Protein AF-A0A255Z8Y1-F1 (afdb_monomer_lite)

Secondary structure (DSSP, 8-state):
----PPPTHHHHHHHHTT-S----HHHHHHHHHHHHHHHHHHHHHHHHHHHHEETTTTEE--PPPHHHHHHHHHHHHHHHHH-TTTGGGSGGGSHHHHHHHHHHH-BTTTTB---PPPHHHHHHHHHHHH---S-PPP-SS--SS--------S----------TT---HHHHHHHHHHHHHHHHHHHHHHHHHHHHHHHHHHHHHHHHHHHHHHHHHHHHHHHHHHHHHHHHHHHHHHHHHHHHHHHHHHHHHSSPP-PPPP---TTHHHHHHHHHHHHHHHHHHHHHHHHHHHHHHHHHHHHHHHHHHHHHHHHHHHHHHHHHHHHHHHHHHHHHHHHHHHHHHHHHHHHHHHHHHHHHHHHHHHHHHHHHHHHHHHHHHHHHHHHHHHHHHHHHHHHHHHHHHHHHHHHTTSPPPPPPPP--------

Radius of gyration: 55.46 Å; chains: 1; bounding box: 158×46×191 Å

Foldseek 3Di:
DDDDDDDPVVVVCVVVVVPPDPDPVVVVVVVVLLVLLLVLVVLLVVLLCLQAPDVVVPGHHWADDLVSLVSNVVSLVVNCVSCVPCSCLALCVPVLVVVQSCLRNPDPVVPGDRGHDDPVSSVVNVVSRVPRDPDDDDPPDDPDPDDPPPPDDPDDDDDDDDDDPPDDDPVVVVVVVVVVVVVVVVVVVVVVVVVVVVVVVVVVVVVVVVVVVVVVVVVVVVVVVVVVVVVVVVVVVVVVVVVVVVVVVVVVVVVDDDDDDDDDDDDVVVVVVVVVVVVVVVVVVVVVVVVVVVVVVVVVVVVVVVVVVVVVVVVVVVVVVVVVVVVVVVVVVVVVVVVVVVVVVVVVVVVVVVVVVVVVVVVVVVVVVVVVVVVVVVVVVVVVVVVVVVVVVVVVVVVVVVVVVVVVVVVVVVDDDDDDDDDDDDDDDDD

Organism: NCBI:txid1981099

Structure (mmCIF, N/CA/C/O backbone):
data_AF-A0A255Z8Y1-F1
#
_entry.id   AF-A0A255Z8Y1-F1
#
loop_
_atom_site.group_PDB
_atom_site.id
_atom_site.type_symbol
_atom_site.label_atom_id
_atom_site.label_alt_id
_atom_site.label_comp_id
_atom_site.label_asym_id
_atom_site.label_entity_id
_atom_site.label_seq_id
_atom_site.pdbx_PDB_ins_code
_atom_site.Cartn_x
_atom_site.Cartn_y
_atom_site.Cartn_z
_atom_site.occupancy
_atom_site.B_iso_or_equiv
_atom_site.auth_seq_id
_atom_site.auth_comp_id
_atom_site.auth_asym_id
_atom_site.auth_atom_id
_atom_site.pdbx_PDB_model_num
ATOM 1 N N . MET A 1 1 ? -44.645 23.003 -40.343 1.00 44.41 1 MET A N 1
ATOM 2 C CA . MET A 1 1 ? -45.155 22.443 -39.071 1.00 44.41 1 MET A CA 1
ATOM 3 C C . MET A 1 1 ? -44.649 21.019 -38.913 1.00 44.41 1 MET A C 1
ATOM 5 O O . MET A 1 1 ? -45.061 20.172 -39.691 1.00 44.41 1 MET A O 1
ATOM 9 N N . ARG A 1 2 ? -43.735 20.769 -37.969 1.00 38.50 2 ARG A N 1
ATOM 10 C CA . ARG A 1 2 ? -43.472 19.452 -37.353 1.00 38.50 2 ARG A CA 1
ATOM 11 C C . ARG A 1 2 ? -42.501 19.662 -36.190 1.00 38.50 2 ARG A C 1
ATOM 13 O O . ARG A 1 2 ? -41.295 19.493 -36.317 1.00 38.50 2 ARG A O 1
ATOM 20 N N . SER A 1 3 ? -43.067 20.098 -35.071 1.00 42.44 3 SER A N 1
ATOM 21 C CA . SER A 1 3 ? -42.417 20.108 -33.765 1.00 42.44 3 SER A CA 1
ATOM 22 C C . SER A 1 3 ? -42.317 18.664 -33.276 1.00 42.44 3 SER A C 1
ATOM 24 O O . SER A 1 3 ? -43.338 17.984 -33.173 1.00 42.44 3 SER A O 1
ATOM 26 N N . ARG A 1 4 ? -41.107 18.173 -32.998 1.00 55.66 4 ARG A N 1
ATOM 27 C CA . ARG A 1 4 ? -40.906 16.914 -32.272 1.00 55.66 4 ARG A CA 1
ATOM 28 C C . ARG A 1 4 ? -40.549 17.249 -30.832 1.00 55.66 4 ARG A C 1
ATOM 30 O O . ARG A 1 4 ? -39.458 17.727 -30.546 1.00 55.66 4 ARG A O 1
ATOM 37 N N . PHE A 1 5 ? -41.531 17.026 -29.968 1.00 49.28 5 PHE A N 1
ATOM 38 C CA . PHE A 1 5 ? -41.415 17.019 -28.519 1.00 49.28 5 PHE A CA 1
ATOM 39 C C . PHE A 1 5 ? -40.437 15.921 -28.084 1.00 49.28 5 PHE A C 1
ATOM 41 O O . PHE A 1 5 ? -40.625 14.752 -28.420 1.00 49.28 5 PHE A O 1
ATOM 48 N N . LEU A 1 6 ? -39.414 16.297 -27.321 1.00 48.09 6 LEU A N 1
ATOM 49 C CA . LEU A 1 6 ? -38.695 15.377 -26.444 1.00 48.09 6 LEU A CA 1
ATOM 50 C C . LEU A 1 6 ? -39.548 15.184 -25.176 1.00 48.09 6 LEU A C 1
ATOM 52 O O . LEU A 1 6 ? -40.010 16.181 -24.615 1.00 48.09 6 LEU A O 1
ATOM 56 N N . PRO A 1 7 ? -39.806 13.946 -24.722 1.00 51.38 7 PRO A N 1
ATOM 57 C CA . PRO A 1 7 ? -40.622 13.712 -23.538 1.00 51.38 7 PRO A CA 1
ATOM 58 C C . PRO A 1 7 ? -39.884 14.174 -22.274 1.00 51.38 7 PRO A C 1
ATOM 60 O O . PRO A 1 7 ? -38.762 13.747 -21.995 1.00 51.38 7 PRO A O 1
ATOM 63 N N . ALA A 1 8 ? -40.553 15.015 -21.482 1.00 54.38 8 ALA A N 1
ATOM 64 C CA . ALA A 1 8 ? -40.078 15.584 -20.217 1.00 54.38 8 ALA A CA 1
ATOM 65 C C . ALA A 1 8 ? -39.657 14.537 -19.157 1.00 54.38 8 ALA A C 1
ATOM 67 O O . ALA A 1 8 ? -39.019 14.879 -18.165 1.00 54.38 8 ALA A O 1
ATOM 68 N N . SER A 1 9 ? -39.952 13.253 -19.374 1.00 52.25 9 SER A N 1
ATOM 69 C CA . SER A 1 9 ? -39.608 12.158 -18.461 1.00 52.25 9 SER A CA 1
ATOM 70 C C . SER A 1 9 ? -38.120 11.786 -18.444 1.00 52.25 9 SER A C 1
ATOM 72 O O . SER A 1 9 ? -37.659 11.237 -17.448 1.00 52.25 9 SER A O 1
ATOM 74 N N . PHE A 1 10 ? -37.339 12.116 -19.480 1.00 48.72 10 PHE A N 1
ATOM 75 C CA . PHE A 1 10 ? -35.891 11.844 -19.473 1.00 48.72 10 PHE A CA 1
ATOM 76 C C . PHE A 1 10 ? -35.077 12.884 -18.690 1.00 48.72 10 PHE A C 1
ATOM 78 O O . PHE A 1 10 ? -34.023 12.556 -18.150 1.00 48.72 10 PHE A O 1
ATOM 85 N N . ALA A 1 11 ? -35.574 14.118 -18.567 1.00 48.44 11 ALA A N 1
ATOM 86 C CA . ALA A 1 11 ? -34.886 15.171 -17.818 1.00 48.44 11 ALA A CA 1
ATOM 87 C C . ALA A 1 11 ? -35.017 14.989 -16.293 1.00 48.44 11 ALA A C 1
ATOM 89 O O . ALA A 1 11 ? -34.091 15.305 -15.552 1.00 48.44 11 ALA A O 1
ATOM 90 N N . VAL A 1 12 ? -36.131 14.417 -15.819 1.00 49.25 12 VAL A N 1
ATOM 91 C CA . VAL A 1 12 ? -36.352 14.159 -14.384 1.00 49.25 12 VAL A CA 1
ATOM 92 C C . VAL A 1 12 ? -35.557 12.937 -13.899 1.00 49.25 12 VAL A C 1
ATOM 94 O O . VAL A 1 12 ? -35.033 12.947 -12.788 1.00 49.25 12 VAL A O 1
ATOM 97 N N . ALA A 1 13 ? -35.365 11.922 -14.750 1.00 46.12 13 ALA A N 1
ATOM 98 C CA . ALA A 1 13 ? -34.543 10.752 -14.421 1.00 46.12 13 ALA A CA 1
ATOM 99 C C . ALA A 1 13 ? -33.038 11.081 -14.312 1.00 46.12 13 ALA A C 1
ATOM 101 O O . ALA A 1 13 ? -32.332 10.479 -13.505 1.00 46.12 13 ALA A O 1
ATOM 102 N N . LEU A 1 14 ? -32.551 12.076 -15.063 1.00 45.06 14 LEU A N 1
ATOM 103 C CA . LEU A 1 14 ? -31.157 12.536 -14.998 1.00 45.06 14 LEU A CA 1
ATOM 104 C C . LEU A 1 14 ? -30.860 13.426 -13.777 1.00 45.06 14 LEU A C 1
ATOM 106 O O . LEU A 1 14 ? -29.707 13.511 -13.363 1.00 45.06 14 LEU A O 1
ATOM 110 N N . LEU A 1 15 ? -31.880 14.036 -13.162 1.00 47.22 15 LEU A N 1
ATOM 111 C CA . LEU A 1 15 ? -31.730 14.842 -11.941 1.00 47.22 15 LEU A CA 1
ATOM 112 C C . LEU A 1 15 ? -31.933 14.044 -10.641 1.00 47.22 15 LEU A C 1
ATOM 114 O O . LEU A 1 15 ? -31.423 14.454 -9.603 1.00 47.22 15 LEU A O 1
ATOM 118 N N . LEU A 1 16 ? -32.605 12.887 -10.682 1.00 49.50 16 LEU A N 1
ATOM 119 C CA . LEU A 1 16 ? -32.781 12.007 -9.513 1.00 49.50 16 LEU A CA 1
ATOM 120 C C . LEU A 1 16 ? -31.735 10.876 -9.417 1.00 49.50 16 LEU A C 1
ATOM 122 O O . LEU A 1 16 ? -31.624 10.238 -8.374 1.00 49.50 16 LEU A O 1
ATOM 126 N N . GLY A 1 17 ? -30.932 10.647 -10.464 1.00 42.66 17 GLY A N 1
ATOM 127 C CA . GLY A 1 17 ? -29.897 9.599 -10.509 1.00 42.66 17 GLY A CA 1
ATOM 128 C C . GLY A 1 17 ? -28.505 9.990 -9.988 1.00 42.66 17 GLY A C 1
ATOM 129 O O . GLY A 1 17 ? -27.614 9.148 -9.967 1.00 42.66 17 GLY A O 1
ATOM 130 N N . LEU A 1 18 ? -28.296 11.243 -9.566 1.00 45.16 18 LEU A N 1
ATOM 131 C CA . LEU A 1 18 ? -27.010 11.750 -9.045 1.00 45.16 18 LEU A CA 1
ATOM 132 C C . LEU A 1 18 ? -27.045 12.080 -7.537 1.00 45.16 18 LEU A C 1
ATOM 134 O O . LEU A 1 18 ? -26.112 12.679 -7.010 1.00 45.16 18 LEU A O 1
ATOM 138 N N . GLY A 1 19 ? -28.116 11.700 -6.833 1.00 45.31 19 GLY A N 1
ATOM 139 C CA . GLY A 1 19 ? -28.407 12.147 -5.465 1.00 45.31 19 GLY A CA 1
ATOM 140 C C . GLY A 1 19 ? -28.083 11.174 -4.326 1.00 45.31 19 GLY A C 1
ATOM 141 O O . GLY A 1 19 ? -28.541 11.404 -3.213 1.00 45.31 19 GLY A O 1
ATOM 142 N N . ALA A 1 20 ? -27.338 10.089 -4.553 1.00 47.34 20 ALA A N 1
ATOM 143 C CA . ALA A 1 20 ? -27.026 9.118 -3.499 1.00 47.34 20 ALA A CA 1
ATOM 144 C C . ALA A 1 20 ? -25.576 8.635 -3.623 1.00 47.34 20 ALA A C 1
ATOM 146 O O . ALA A 1 20 ? -25.331 7.648 -4.304 1.00 47.34 20 ALA A O 1
ATOM 147 N N . CYS A 1 21 ? -24.639 9.398 -3.040 1.00 49.03 21 CYS A N 1
ATOM 148 C CA . CYS A 1 21 ? -23.281 8.999 -2.599 1.00 49.03 21 CYS A CA 1
ATOM 149 C C . CYS A 1 21 ? -22.355 10.202 -2.302 1.00 49.03 21 CYS A C 1
ATOM 151 O O . CYS A 1 21 ? -21.155 10.017 -2.116 1.00 49.03 21 CYS A O 1
ATOM 153 N N . ALA A 1 22 ? -22.856 11.439 -2.233 1.00 47.09 22 ALA A N 1
ATOM 154 C CA . ALA A 1 22 ? -22.076 12.527 -1.649 1.00 47.09 22 ALA A CA 1
ATOM 155 C C . ALA A 1 22 ? -22.210 12.448 -0.121 1.00 47.09 22 ALA A C 1
ATOM 157 O O . ALA A 1 22 ? -23.182 12.938 0.448 1.00 47.09 22 ALA A O 1
ATOM 158 N N . VAL A 1 23 ? -21.265 11.768 0.539 1.00 54.72 23 VAL A N 1
ATOM 159 C CA . VAL A 1 23 ? -21.086 11.900 1.993 1.00 54.72 23 VAL A CA 1
ATOM 160 C C . VAL A 1 23 ? -20.883 13.386 2.280 1.00 54.72 23 VAL A C 1
ATOM 162 O O . VAL A 1 23 ? -20.071 14.026 1.613 1.00 54.72 23 VAL A O 1
ATOM 165 N N . ASP A 1 24 ? -21.644 13.925 3.232 1.00 59.94 24 ASP A N 1
ATOM 166 C CA . ASP A 1 24 ? -21.600 15.339 3.599 1.00 59.94 24 ASP A CA 1
ATOM 167 C C . ASP A 1 24 ? -20.137 15.779 3.832 1.00 59.94 24 ASP A C 1
ATOM 169 O O . ASP A 1 24 ? -19.435 15.165 4.650 1.00 59.94 24 ASP A O 1
ATOM 173 N N . PRO A 1 25 ? -19.636 16.805 3.117 1.00 66.50 25 PRO A N 1
ATOM 174 C CA . PRO A 1 25 ? -18.262 17.273 3.272 1.00 66.50 25 PRO A CA 1
ATOM 175 C C . PRO A 1 25 ? -17.941 17.683 4.716 1.00 66.50 25 PRO A C 1
ATOM 177 O O . PRO A 1 25 ? -16.787 17.560 5.128 1.00 66.50 25 PRO A O 1
ATOM 180 N N . ALA A 1 26 ? -18.932 18.099 5.512 1.00 61.84 26 ALA A N 1
ATOM 181 C CA . ALA A 1 26 ? -18.746 18.404 6.928 1.00 61.84 26 ALA A CA 1
ATOM 182 C C . ALA A 1 26 ? -18.446 17.144 7.762 1.00 61.84 26 ALA A C 1
ATOM 184 O O . ALA A 1 26 ? -17.584 17.175 8.644 1.00 61.84 26 ALA A O 1
ATOM 185 N N . ILE A 1 27 ? -19.088 16.014 7.446 1.00 63.94 27 ILE A N 1
ATOM 186 C CA . ILE A 1 27 ? -18.820 14.723 8.098 1.00 63.94 27 ILE A CA 1
ATOM 187 C C . ILE A 1 27 ? -17.425 14.226 7.707 1.00 63.94 27 ILE A C 1
ATOM 189 O O . ILE A 1 27 ? -16.647 13.837 8.577 1.00 63.94 27 ILE A O 1
ATOM 193 N N . GLN A 1 28 ? -17.054 14.322 6.426 1.00 69.12 28 GLN A N 1
ATOM 194 C CA . GLN A 1 28 ? -15.710 13.936 5.974 1.00 69.12 28 GLN A CA 1
ATOM 195 C C . GLN A 1 28 ? -14.604 14.793 6.605 1.00 69.12 28 GLN A C 1
ATOM 197 O O . GLN A 1 28 ? -13.559 14.268 6.995 1.00 69.12 28 GLN A O 1
ATOM 202 N N . GLN A 1 29 ? -14.824 16.103 6.742 1.00 70.69 29 GLN A N 1
ATOM 203 C CA . GLN A 1 29 ? -13.894 16.992 7.441 1.00 70.69 29 GLN A CA 1
ATOM 204 C C . GLN A 1 29 ? -13.788 16.645 8.932 1.00 70.69 29 GLN A C 1
ATOM 206 O O . GLN A 1 29 ? -12.680 16.623 9.472 1.00 70.69 29 GLN A O 1
ATOM 211 N N . GLY A 1 30 ? -14.904 16.304 9.585 1.00 71.19 30 GLY A N 1
ATOM 212 C CA . GLY A 1 30 ? -14.922 15.820 10.966 1.00 71.19 30 GLY A CA 1
ATOM 213 C C . GLY A 1 30 ? -14.141 14.516 11.154 1.00 71.19 30 GLY A C 1
ATOM 214 O O . GLY A 1 30 ? -13.326 14.405 12.070 1.00 71.19 30 GLY A O 1
ATOM 215 N N . GLU A 1 31 ? -14.312 13.547 10.253 1.00 71.31 31 GLU A N 1
ATOM 216 C CA . GLU A 1 31 ? -13.561 12.288 10.281 1.00 71.31 31 GLU A CA 1
ATOM 217 C C . GLU A 1 31 ? -12.060 12.493 10.053 1.00 71.31 31 GLU A C 1
ATOM 219 O O . GLU A 1 31 ? -11.242 11.905 10.764 1.00 71.31 31 GLU A O 1
ATOM 224 N N . MET A 1 32 ? -11.678 13.338 9.090 1.00 71.06 32 MET A N 1
ATOM 225 C CA . MET A 1 32 ? -10.272 13.665 8.839 1.00 71.06 32 MET A CA 1
ATOM 226 C C . MET A 1 32 ? -9.630 14.349 10.049 1.00 71.06 32 MET A C 1
ATOM 228 O O . MET A 1 32 ? -8.544 13.944 10.469 1.00 71.06 32 MET A O 1
ATOM 232 N N . ARG A 1 33 ? -10.329 15.309 10.664 1.00 71.62 33 ARG A N 1
ATOM 233 C CA . ARG A 1 33 ? -9.909 15.970 11.907 1.00 71.62 33 ARG A CA 1
ATOM 234 C C . ARG A 1 33 ? -9.725 14.962 13.044 1.00 71.62 33 ARG A C 1
ATOM 236 O O . ARG A 1 33 ? -8.690 14.970 13.703 1.00 71.62 33 ARG A O 1
ATOM 243 N N . ASN A 1 34 ? -10.671 14.044 13.238 1.00 74.50 34 ASN A N 1
ATOM 244 C CA . ASN A 1 34 ? -10.577 13.015 14.279 1.00 74.50 34 ASN A CA 1
ATOM 245 C C . ASN A 1 34 ? -9.418 12.036 14.038 1.00 74.50 34 ASN A C 1
ATOM 247 O O . ASN A 1 34 ? -8.732 11.651 14.985 1.00 74.50 34 ASN A O 1
ATOM 251 N N . ARG A 1 35 ? -9.146 11.666 12.778 1.00 73.94 35 ARG A N 1
ATOM 252 C CA . ARG A 1 35 ? -7.983 10.836 12.422 1.00 73.94 35 ARG A CA 1
ATOM 253 C C . ARG A 1 35 ? -6.663 11.549 12.703 1.00 73.94 35 ARG A C 1
ATOM 255 O O . ARG A 1 35 ? -5.754 10.921 13.237 1.00 73.94 35 ARG A O 1
ATOM 262 N N . GLN A 1 36 ? -6.564 12.838 12.379 1.00 74.50 36 GLN A N 1
ATOM 263 C CA . GLN A 1 36 ? -5.381 13.651 12.683 1.00 74.50 36 GLN A CA 1
ATOM 264 C C . GLN A 1 36 ? -5.162 13.776 14.192 1.00 74.50 36 GLN A C 1
ATOM 266 O O . GLN A 1 36 ? -4.041 13.587 14.660 1.00 74.50 36 GLN A O 1
ATOM 271 N N . ILE A 1 37 ? -6.234 13.992 14.962 1.00 73.12 37 ILE A N 1
ATOM 272 C CA . ILE A 1 37 ? -6.165 14.035 16.426 1.00 73.12 37 ILE A CA 1
ATOM 273 C C . ILE A 1 37 ? -5.664 12.701 16.986 1.00 73.12 37 ILE A C 1
ATOM 275 O O . ILE A 1 37 ? -4.725 12.697 17.777 1.00 73.12 37 ILE A O 1
ATOM 279 N N . ALA A 1 38 ? -6.233 11.577 16.543 1.00 71.62 38 ALA A N 1
ATOM 280 C CA . ALA A 1 38 ? -5.846 10.248 17.013 1.00 71.62 38 ALA A CA 1
ATOM 281 C C . ALA A 1 38 ? -4.390 9.892 16.655 1.00 71.62 38 ALA A C 1
ATOM 283 O O . ALA A 1 38 ? -3.652 9.359 17.486 1.00 71.62 38 ALA A O 1
ATOM 284 N N . ALA A 1 39 ? -3.959 10.207 15.430 1.00 75.56 39 ALA A N 1
ATOM 285 C CA . ALA A 1 39 ? -2.588 9.972 14.987 1.00 75.56 39 ALA A CA 1
ATOM 286 C C . ALA A 1 39 ? -1.590 10.838 15.772 1.00 75.56 39 ALA A C 1
ATOM 288 O O . ALA A 1 39 ? -0.592 10.324 16.279 1.00 75.56 39 ALA A O 1
ATOM 289 N N . GLY A 1 40 ? -1.886 12.131 15.934 1.00 76.50 40 GLY A N 1
ATOM 290 C CA . GLY A 1 40 ? -1.041 13.045 16.696 1.00 76.50 40 GLY A CA 1
ATOM 291 C C . GLY A 1 40 ? -0.976 12.686 18.180 1.00 76.50 40 GLY A C 1
ATOM 292 O O . GLY A 1 40 ? 0.106 12.707 18.766 1.00 76.50 40 GLY A O 1
ATOM 293 N N . SER A 1 41 ? -2.100 12.292 18.791 1.00 78.62 41 SER A N 1
ATOM 294 C CA . SER A 1 41 ? -2.123 11.855 20.191 1.00 78.62 41 SER A CA 1
ATOM 295 C C . SER A 1 41 ? -1.311 10.583 20.400 1.00 78.62 41 SER A C 1
ATOM 297 O O . SER A 1 41 ? -0.577 10.486 21.380 1.00 78.62 41 SER A O 1
ATOM 299 N N . TRP A 1 42 ? -1.392 9.629 19.467 1.00 77.06 42 TRP A N 1
ATOM 300 C CA . TRP A 1 42 ? -0.615 8.396 19.556 1.00 77.06 42 TRP A CA 1
ATOM 301 C C . TRP A 1 42 ? 0.886 8.677 19.455 1.00 77.06 42 TRP A C 1
ATOM 303 O O . TRP A 1 42 ? 1.657 8.213 20.295 1.00 77.06 42 TRP A O 1
ATOM 313 N N . ARG A 1 43 ? 1.292 9.521 18.501 1.00 87.44 43 ARG A N 1
ATOM 314 C CA . ARG A 1 43 ? 2.696 9.901 18.333 1.00 87.44 43 ARG A CA 1
ATOM 315 C C . ARG A 1 43 ? 3.253 10.653 19.546 1.00 87.44 43 ARG A C 1
ATOM 317 O O . ARG A 1 43 ? 4.381 10.398 19.963 1.00 87.44 43 ARG A O 1
ATOM 324 N N . LEU A 1 44 ? 2.460 11.525 20.172 1.00 82.38 44 LEU A N 1
ATOM 325 C CA . LEU A 1 44 ? 2.846 12.165 21.434 1.00 82.38 44 LEU A CA 1
ATOM 326 C C . LEU A 1 44 ? 3.054 11.154 22.568 1.00 82.38 44 LEU A C 1
ATOM 328 O O . LEU A 1 44 ? 3.990 11.317 23.356 1.00 82.38 44 LEU A O 1
ATOM 332 N N . SER A 1 45 ? 2.223 10.114 22.648 1.00 80.56 45 SER A N 1
ATOM 333 C CA . SER A 1 45 ? 2.395 9.030 23.620 1.00 80.56 45 SER A CA 1
ATOM 334 C C . SER A 1 45 ? 3.676 8.232 23.371 1.00 80.56 45 SER A C 1
ATOM 336 O O . SER A 1 45 ? 4.378 7.909 24.326 1.00 80.56 45 SER A O 1
ATOM 338 N N . GLU A 1 46 ? 4.044 7.974 22.113 1.00 82.00 46 GLU A N 1
ATOM 339 C CA . GLU A 1 46 ? 5.319 7.322 21.777 1.00 82.00 46 GLU A CA 1
ATOM 340 C C . GLU A 1 46 ? 6.525 8.152 22.232 1.00 82.00 46 GLU A C 1
ATOM 342 O O . GLU A 1 46 ? 7.407 7.640 22.918 1.00 82.00 46 GLU A O 1
ATOM 347 N N . LEU A 1 47 ? 6.544 9.450 21.912 1.00 83.50 47 LEU A N 1
ATOM 348 C CA . LEU A 1 47 ? 7.618 10.363 22.326 1.00 83.50 47 LEU A CA 1
ATOM 349 C C . LEU A 1 47 ? 7.723 10.447 23.856 1.00 83.50 47 LEU A C 1
ATOM 351 O O . LEU A 1 47 ? 8.815 10.454 24.426 1.00 83.50 47 LEU A O 1
ATOM 355 N N . ARG A 1 48 ? 6.583 10.438 24.550 1.00 85.38 48 ARG A N 1
ATOM 356 C CA . ARG A 1 48 ? 6.542 10.365 26.012 1.00 85.38 48 ARG A CA 1
ATOM 357 C C . ARG A 1 48 ? 7.158 9.059 26.528 1.00 85.38 48 ARG A C 1
ATOM 359 O O . ARG A 1 48 ? 7.951 9.103 27.465 1.00 85.38 48 ARG A O 1
ATOM 366 N N . LEU A 1 49 ? 6.824 7.917 25.929 1.00 82.50 49 LEU A N 1
ATOM 367 C CA . LEU A 1 49 ? 7.382 6.614 26.306 1.00 82.50 49 LEU A CA 1
ATOM 368 C C . LEU A 1 49 ? 8.892 6.536 26.059 1.00 82.50 49 LEU A C 1
ATOM 370 O O . LEU A 1 49 ? 9.601 5.980 26.891 1.00 82.50 49 LEU A O 1
ATOM 374 N N . ILE A 1 50 ? 9.401 7.146 24.986 1.00 85.94 50 ILE A N 1
ATOM 375 C CA . ILE A 1 50 ? 10.847 7.252 24.730 1.00 85.94 50 ILE A CA 1
ATOM 376 C C . ILE A 1 50 ? 11.545 7.996 25.878 1.00 85.94 50 ILE A C 1
ATOM 378 O O . ILE A 1 50 ? 12.593 7.554 26.354 1.00 85.94 50 ILE A O 1
ATOM 382 N N . CYS A 1 51 ? 10.945 9.087 26.365 1.00 86.62 51 CYS A N 1
ATOM 383 C CA . CYS A 1 51 ? 11.520 9.862 27.462 1.00 86.62 51 CYS A CA 1
ATOM 384 C C . CYS A 1 51 ? 11.407 9.186 28.836 1.00 86.62 51 CYS A C 1
ATOM 386 O O . CYS A 1 51 ? 12.345 9.224 29.638 1.00 86.62 51 CYS A O 1
ATOM 388 N N . MET A 1 52 ? 10.266 8.562 29.130 1.00 82.62 52 MET A N 1
ATOM 389 C CA . MET A 1 52 ? 10.052 7.859 30.398 1.00 82.62 52 MET A CA 1
ATOM 390 C C . MET A 1 52 ? 10.844 6.546 30.461 1.00 82.62 52 MET A C 1
ATOM 392 O O . MET A 1 52 ? 11.356 6.172 31.519 1.00 82.62 52 MET A O 1
ATOM 396 N N . GLY A 1 53 ? 10.965 5.848 29.334 1.00 75.94 53 GLY A N 1
ATOM 397 C CA . GLY A 1 53 ? 11.297 4.429 29.318 1.00 75.94 53 GLY A CA 1
ATOM 398 C C . GLY A 1 53 ? 10.133 3.571 29.803 1.00 75.94 53 GLY A C 1
ATOM 399 O O . GLY A 1 53 ? 9.131 4.069 30.320 1.00 75.94 53 GLY A O 1
ATOM 400 N N . ASN A 1 54 ? 10.285 2.260 29.651 1.00 75.62 54 ASN A N 1
ATOM 401 C CA . ASN A 1 54 ? 9.342 1.275 30.156 1.00 75.62 54 ASN A CA 1
ATOM 402 C C . ASN A 1 54 ? 10.072 0.337 31.134 1.00 75.62 54 ASN A C 1
ATOM 404 O O . ASN A 1 54 ? 10.813 -0.540 30.680 1.00 75.62 54 ASN A O 1
ATOM 408 N N . PRO A 1 55 ? 9.887 0.511 32.457 1.00 63.09 55 PRO A N 1
ATOM 409 C CA . PRO A 1 55 ? 10.561 -0.317 33.452 1.00 63.09 55 PRO A CA 1
ATOM 410 C C . PRO A 1 55 ? 10.104 -1.781 33.402 1.00 63.09 55 PRO A C 1
ATOM 412 O O . PRO A 1 55 ? 10.932 -2.665 33.604 1.00 63.09 55 PRO A O 1
ATOM 415 N N . ASP A 1 56 ? 8.841 -2.045 33.053 1.00 62.88 56 ASP A N 1
ATOM 416 C CA . ASP A 1 56 ? 8.282 -3.401 32.971 1.00 62.88 56 ASP A CA 1
ATOM 417 C C . ASP A 1 56 ? 8.836 -4.175 31.764 1.00 62.88 56 ASP A C 1
ATOM 419 O O . ASP 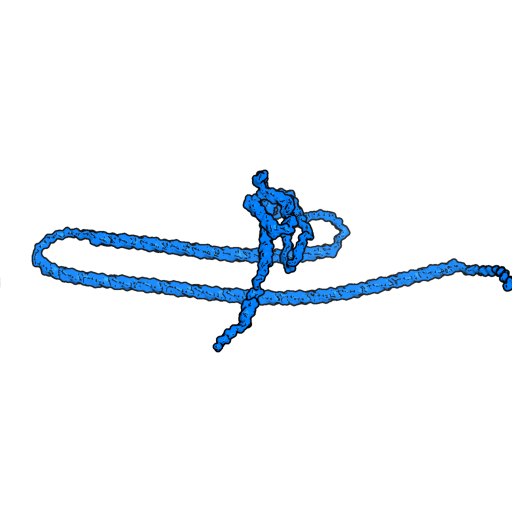A 1 56 ? 8.975 -5.395 31.803 1.00 62.88 56 ASP A O 1
ATOM 423 N N . ALA A 1 57 ? 9.214 -3.458 30.701 1.00 66.69 57 ALA A N 1
ATOM 424 C CA . ALA A 1 57 ? 9.893 -4.012 29.529 1.00 66.69 57 ALA A CA 1
ATOM 425 C C . ALA A 1 57 ? 11.432 -3.928 29.612 1.00 66.69 57 ALA A C 1
ATOM 427 O O . ALA A 1 57 ? 12.113 -4.274 28.647 1.00 66.69 57 ALA A O 1
ATOM 428 N N . GLY A 1 58 ? 11.993 -3.435 30.726 1.00 70.62 58 GLY A N 1
ATOM 429 C CA . GLY A 1 58 ? 13.439 -3.254 30.900 1.00 70.62 58 GLY A CA 1
ATOM 430 C C . GLY A 1 58 ? 14.071 -2.206 29.972 1.00 70.62 58 GLY A C 1
ATOM 431 O O . GLY A 1 58 ? 15.285 -2.213 29.780 1.00 70.62 58 GLY A O 1
ATOM 432 N N . LEU A 1 59 ? 13.272 -1.310 29.385 1.00 75.06 59 LEU A N 1
ATOM 433 C CA . LEU A 1 59 ? 13.736 -0.269 28.469 1.00 75.06 59 LEU A CA 1
ATOM 434 C C . LEU A 1 59 ? 14.010 1.027 29.247 1.00 75.06 59 LEU A C 1
ATOM 436 O O . LEU A 1 59 ? 13.058 1.668 29.706 1.00 75.06 59 LEU A O 1
ATOM 440 N N . PRO A 1 60 ? 15.276 1.456 29.403 1.00 79.00 60 PRO A N 1
ATOM 441 C CA . PRO A 1 60 ? 15.573 2.734 30.034 1.00 79.00 60 PRO A CA 1
ATOM 442 C C . PRO A 1 60 ? 15.092 3.889 29.148 1.00 79.00 60 PRO A C 1
ATOM 444 O O . PRO A 1 60 ? 15.195 3.839 27.922 1.00 79.00 60 PRO A O 1
ATOM 447 N N . GLY A 1 61 ? 14.568 4.941 29.776 1.00 85.56 61 GLY A N 1
ATOM 448 C CA . GLY A 1 61 ? 14.217 6.172 29.072 1.00 85.56 61 GLY A CA 1
ATOM 449 C C . GLY A 1 61 ? 15.465 6.888 28.570 1.00 85.56 61 GLY A C 1
ATOM 450 O O . GLY A 1 61 ? 16.547 6.746 29.146 1.00 85.56 61 GLY A O 1
ATOM 451 N N . ARG A 1 62 ? 15.315 7.692 27.519 1.00 89.81 62 ARG A N 1
ATOM 452 C CA . ARG A 1 62 ? 16.384 8.557 27.005 1.00 89.81 62 ARG A CA 1
ATOM 453 C C . ARG A 1 62 ? 15.879 9.966 26.733 1.00 89.81 62 ARG A C 1
ATOM 455 O O . ARG A 1 62 ? 14.693 10.174 26.521 1.00 89.81 62 ARG A O 1
ATOM 462 N N . ALA A 1 63 ? 16.796 10.925 26.683 1.00 88.50 63 ALA A N 1
ATOM 463 C CA . ALA A 1 63 ? 16.491 12.251 26.160 1.00 88.50 63 ALA A CA 1
ATOM 464 C C . ALA A 1 63 ? 15.911 12.159 24.737 1.00 88.50 63 ALA A C 1
ATOM 466 O O . ALA A 1 63 ? 16.323 11.295 23.948 1.00 88.50 63 ALA A O 1
ATOM 467 N N . LEU A 1 64 ? 14.977 13.054 24.412 1.00 89.25 64 LEU A N 1
ATOM 468 C CA . LEU A 1 64 ? 14.511 13.208 23.038 1.00 89.25 64 LEU A CA 1
ATOM 469 C C . LEU A 1 64 ? 15.633 13.805 22.188 1.00 89.25 64 LEU A C 1
ATOM 471 O O . LEU A 1 64 ? 16.391 14.661 22.650 1.00 89.25 64 LEU A O 1
ATOM 475 N N . THR A 1 65 ? 15.745 13.353 20.941 1.00 89.25 65 THR A N 1
ATOM 476 C CA . THR A 1 65 ? 16.611 14.025 19.968 1.00 89.25 65 THR A CA 1
ATOM 477 C C . THR A 1 65 ? 16.050 15.409 19.641 1.00 89.25 65 THR A C 1
ATOM 479 O O . THR A 1 65 ? 14.884 15.705 19.904 1.00 89.25 65 THR A O 1
ATOM 482 N N . GLN A 1 66 ? 16.867 16.276 19.042 1.00 85.62 66 GLN A N 1
ATOM 483 C CA . GLN A 1 66 ? 16.419 17.611 18.641 1.00 85.62 66 GLN A CA 1
ATOM 484 C C . GLN A 1 66 ? 15.220 17.554 17.677 1.00 85.62 66 GLN A C 1
ATOM 486 O O . GLN A 1 66 ? 14.282 18.340 17.816 1.00 85.62 66 GLN A O 1
ATOM 491 N N . ASP A 1 67 ? 15.218 16.584 16.760 1.00 88.06 67 ASP A N 1
ATOM 492 C CA . ASP A 1 67 ? 14.121 16.362 15.815 1.00 88.06 67 ASP A CA 1
ATOM 493 C C . ASP A 1 67 ? 12.858 15.849 16.521 1.00 88.06 67 ASP A C 1
ATOM 495 O O . ASP A 1 67 ? 11.765 16.349 16.270 1.00 88.06 67 ASP A O 1
ATOM 499 N N . GLU A 1 68 ? 12.999 14.912 17.464 1.00 90.25 68 GLU A N 1
ATOM 500 C CA . GLU A 1 68 ? 11.887 14.387 18.270 1.00 90.25 68 GLU A CA 1
ATOM 501 C C . GLU A 1 68 ? 11.282 15.456 19.191 1.00 90.25 68 GLU A C 1
ATOM 503 O O . GLU A 1 68 ? 10.067 15.521 19.376 1.00 90.25 68 GLU A O 1
ATOM 508 N N . ALA A 1 69 ? 12.116 16.329 19.754 1.00 86.88 69 ALA A N 1
ATOM 509 C CA . ALA A 1 69 ? 11.683 17.468 20.552 1.00 86.88 69 ALA A CA 1
ATOM 510 C C . ALA A 1 69 ? 10.928 18.504 19.701 1.00 86.88 69 ALA A C 1
ATOM 512 O O . ALA A 1 69 ? 9.901 19.040 20.129 1.00 86.88 69 ALA A O 1
ATOM 513 N N . ALA A 1 70 ? 11.406 18.777 18.482 1.00 87.00 70 ALA A N 1
ATOM 514 C CA . ALA A 1 70 ? 10.714 19.643 17.533 1.00 87.00 70 ALA A CA 1
ATOM 515 C C . ALA A 1 70 ? 9.374 19.032 17.089 1.00 87.00 70 ALA A C 1
ATOM 517 O O . ALA A 1 70 ? 8.361 19.735 17.041 1.00 87.00 70 ALA A O 1
ATOM 518 N N . GLU A 1 71 ? 9.347 17.721 16.842 1.00 91.62 71 GLU A N 1
ATOM 519 C CA . GLU A 1 71 ? 8.138 16.960 16.529 1.00 91.62 71 GLU A CA 1
ATOM 520 C C . GLU A 1 71 ? 7.125 17.033 17.679 1.00 91.62 71 GLU A C 1
ATOM 522 O O . GLU A 1 71 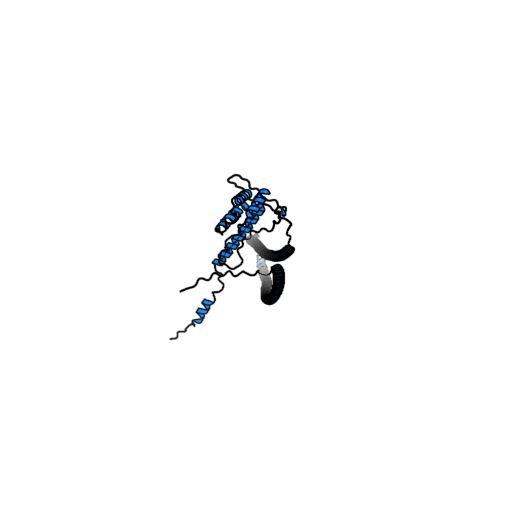? 5.960 17.362 17.454 1.00 91.62 71 GLU A O 1
ATOM 527 N N . GLN A 1 72 ? 7.570 16.829 18.923 1.00 89.50 72 GLN A N 1
ATOM 528 C CA . GLN A 1 72 ? 6.720 16.929 20.109 1.00 89.50 72 GLN A CA 1
ATOM 529 C C . GLN A 1 72 ? 6.059 18.310 20.216 1.00 89.50 72 GLN A C 1
ATOM 531 O O . GLN A 1 72 ? 4.846 18.404 20.414 1.00 89.50 72 GLN A O 1
ATOM 536 N N . ARG A 1 73 ? 6.836 19.389 20.052 1.00 87.50 73 ARG A N 1
ATOM 537 C CA . ARG A 1 73 ? 6.319 20.767 20.106 1.00 87.50 73 ARG A CA 1
ATOM 538 C C . ARG A 1 73 ? 5.313 21.033 18.989 1.00 87.50 73 ARG A C 1
ATOM 540 O O . ARG A 1 73 ? 4.252 21.600 19.246 1.00 87.50 73 ARG A O 1
ATOM 547 N N . ARG A 1 74 ? 5.616 20.590 17.766 1.00 91.12 74 ARG A N 1
ATOM 548 C CA . ARG A 1 74 ? 4.715 20.723 16.616 1.00 91.12 74 ARG A CA 1
ATOM 549 C C . ARG A 1 74 ? 3.385 20.014 16.861 1.00 91.12 74 ARG A C 1
ATOM 551 O O . ARG A 1 74 ? 2.343 20.622 16.650 1.00 91.12 74 ARG A O 1
ATOM 558 N N . LEU A 1 75 ? 3.416 18.767 17.327 1.00 86.44 75 LEU A N 1
ATOM 559 C CA . LEU A 1 75 ? 2.212 17.970 17.569 1.00 86.44 75 LEU A CA 1
ATOM 560 C C . LEU A 1 75 ? 1.318 18.583 18.650 1.00 86.44 75 LEU A C 1
ATOM 562 O O . LEU A 1 75 ? 0.103 18.604 18.491 1.00 86.44 75 LEU A O 1
ATOM 566 N N . VAL A 1 76 ? 1.897 19.124 19.726 1.00 85.56 76 VAL A N 1
ATOM 567 C CA . VAL A 1 76 ? 1.117 19.819 20.765 1.00 85.56 76 VAL A CA 1
ATOM 568 C C . VAL A 1 76 ? 0.404 21.043 20.186 1.00 85.56 76 VAL A C 1
ATOM 570 O O . VAL A 1 76 ? -0.785 21.229 20.442 1.00 85.56 76 VAL A O 1
ATOM 573 N N . LEU A 1 77 ? 1.098 21.852 19.379 1.00 87.50 77 LEU A N 1
ATOM 574 C CA . LEU A 1 77 ? 0.500 23.020 18.727 1.00 87.50 77 LEU A CA 1
ATOM 575 C C . LEU A 1 77 ? -0.601 22.610 17.740 1.00 87.50 77 LEU A C 1
ATOM 577 O O . LEU A 1 77 ? -1.707 23.146 17.794 1.00 87.50 77 LEU A O 1
ATOM 581 N N . GLU A 1 78 ? -0.331 21.621 16.891 1.00 86.19 78 GLU A N 1
ATOM 582 C CA . GLU A 1 78 ? -1.277 21.110 15.899 1.00 86.19 78 GLU A CA 1
ATOM 583 C C . GLU A 1 78 ? -2.553 20.579 16.568 1.00 86.19 78 GLU A C 1
ATOM 585 O O . GLU A 1 78 ? -3.653 21.024 16.243 1.00 86.19 78 GLU A O 1
ATOM 590 N N . LEU A 1 79 ? -2.427 19.730 17.589 1.00 82.88 79 LEU A N 1
ATOM 591 C CA . LEU A 1 79 ? -3.574 19.191 18.322 1.00 82.88 79 LEU A CA 1
ATOM 592 C C . LEU A 1 79 ? -4.350 20.267 19.087 1.00 82.88 79 LEU A C 1
ATOM 594 O O . LEU A 1 79 ? -5.582 20.230 19.104 1.00 82.88 79 LEU A O 1
ATOM 598 N N . SER A 1 80 ? -3.658 21.255 19.664 1.00 80.69 80 SER A N 1
ATOM 599 C CA . SER A 1 80 ? -4.319 22.386 20.323 1.00 80.69 80 SER A CA 1
ATOM 600 C C . SER A 1 80 ? -5.165 23.214 19.350 1.00 80.69 80 SER A C 1
ATOM 602 O O . SER A 1 80 ? -6.256 23.655 19.704 1.00 80.69 80 SER A O 1
ATOM 604 N N . SER A 1 81 ? -4.704 23.357 18.102 1.00 82.81 81 SER A N 1
ATOM 605 C CA . SER A 1 81 ? -5.431 24.068 17.047 1.00 82.81 81 SER A CA 1
ATOM 606 C C . SER A 1 81 ? -6.604 23.252 16.497 1.00 82.81 81 SER A C 1
ATOM 608 O O . SER A 1 81 ? -7.662 23.800 16.195 1.00 82.81 81 SER A O 1
ATOM 610 N N . LEU A 1 82 ? -6.445 21.926 16.426 1.00 78.44 82 LEU A N 1
ATOM 611 C CA . LEU A 1 82 ? -7.474 21.011 15.954 1.00 78.44 82 LEU A CA 1
ATOM 612 C C . LEU A 1 82 ? -8.585 20.800 16.980 1.00 78.44 82 LEU A C 1
ATOM 614 O O . LEU A 1 82 ? -9.674 20.428 16.571 1.00 78.44 82 LEU A O 1
ATOM 618 N N . ALA A 1 83 ? -8.383 21.004 18.282 1.00 73.50 83 ALA A N 1
ATOM 619 C CA . ALA A 1 83 ? -9.432 20.807 19.290 1.00 73.50 83 ALA A CA 1
ATOM 620 C C . ALA A 1 83 ? -9.344 21.818 20.453 1.00 73.50 83 ALA A C 1
ATOM 622 O O . ALA A 1 83 ? -9.087 21.419 21.594 1.00 73.50 83 ALA A O 1
ATOM 623 N N . PRO A 1 84 ? -9.605 23.116 20.198 1.00 73.06 84 PRO A N 1
ATOM 624 C CA . PRO A 1 84 ? -9.378 24.187 21.173 1.00 73.06 84 PRO A CA 1
ATOM 625 C C . PRO A 1 84 ? -10.258 24.087 22.428 1.00 73.06 84 PRO A C 1
ATOM 627 O O . PRO A 1 84 ? -9.831 24.509 23.496 1.00 73.06 84 PRO A O 1
ATOM 630 N N . ASP A 1 85 ? -11.445 23.478 22.343 1.00 70.81 85 ASP A N 1
ATOM 631 C CA . ASP A 1 85 ? -12.365 23.334 23.487 1.00 70.81 85 ASP A CA 1
ATOM 632 C C . ASP A 1 85 ? -12.033 22.139 24.395 1.00 70.81 85 ASP A C 1
ATOM 634 O O . ASP A 1 85 ? -12.444 22.078 25.561 1.00 70.81 85 ASP A O 1
ATOM 638 N N . VAL A 1 86 ? -11.307 21.161 23.847 1.00 68.38 86 VAL A N 1
ATOM 639 C CA . VAL A 1 86 ? -10.954 19.906 24.522 1.00 68.38 86 VAL A CA 1
ATOM 640 C C . VAL A 1 86 ? -9.563 20.016 25.128 1.00 68.38 86 VAL A C 1
ATOM 642 O O . VAL A 1 86 ? -9.375 19.646 26.283 1.00 68.38 86 VAL A O 1
ATOM 645 N N . TRP A 1 87 ? -8.602 20.568 24.381 1.00 67.81 87 TRP A N 1
ATOM 646 C CA . TRP A 1 87 ? -7.186 20.601 24.751 1.00 67.81 87 TRP A CA 1
ATOM 647 C C . TRP A 1 87 ? -6.882 21.246 26.117 1.00 67.81 87 TRP A C 1
ATOM 649 O O . TRP A 1 87 ? -6.100 20.664 26.870 1.00 67.81 87 TRP A O 1
ATOM 659 N N . PRO A 1 88 ? -7.531 22.361 26.522 1.00 68.31 88 PRO A N 1
ATOM 660 C CA . PRO A 1 88 ? -7.336 22.947 27.850 1.00 68.31 88 PRO A CA 1
ATOM 661 C C . PRO A 1 88 ? -7.711 21.999 28.994 1.00 68.31 88 PRO A C 1
ATOM 663 O O . PRO A 1 88 ? -7.171 22.127 30.089 1.00 68.31 88 PRO A O 1
ATOM 666 N N . LYS A 1 89 ? -8.606 21.036 28.738 1.00 67.81 89 LYS A N 1
ATOM 667 C CA . LYS A 1 89 ? -9.118 20.059 29.710 1.00 67.81 89 LYS A CA 1
ATOM 668 C C . LYS A 1 89 ? -8.346 18.734 29.695 1.00 67.81 89 LYS A C 1
ATOM 670 O O . LYS A 1 89 ? -8.648 17.851 30.494 1.00 67.81 89 LYS A O 1
ATOM 675 N N . VAL A 1 90 ? -7.379 18.566 28.789 1.00 67.94 90 VAL A N 1
ATOM 676 C CA . VAL A 1 90 ? -6.551 17.356 28.712 1.00 67.94 90 VAL A CA 1
ATOM 677 C C . VAL A 1 90 ? -5.440 17.453 29.763 1.00 67.94 90 VAL A C 1
ATOM 679 O O . VAL A 1 90 ? -4.800 18.496 29.842 1.00 67.94 90 VAL A O 1
ATOM 682 N N . PRO A 1 91 ? -5.107 16.382 30.508 1.00 67.50 91 PRO A N 1
ATOM 683 C CA . PRO A 1 91 ? -3.995 16.385 31.471 1.00 67.50 91 PRO A CA 1
ATOM 684 C C . PRO A 1 91 ? -2.653 16.869 30.892 1.00 67.50 91 PRO A C 1
ATOM 686 O O . PRO A 1 91 ? -1.795 17.376 31.606 1.00 67.50 91 PRO A O 1
ATOM 689 N N . LEU A 1 92 ? -2.491 16.761 29.571 1.00 66.94 92 LEU A N 1
ATOM 690 C CA . LEU A 1 92 ? -1.372 17.277 28.790 1.00 66.94 92 LEU A CA 1
ATOM 691 C C . LEU A 1 92 ? -1.188 18.807 28.865 1.00 66.94 92 LEU A C 1
ATOM 693 O O . LEU A 1 92 ? -0.094 19.261 28.537 1.00 66.94 92 LEU A O 1
ATOM 697 N N . SER A 1 93 ? -2.192 19.587 29.266 1.00 68.06 93 SER A N 1
ATOM 698 C CA . SER A 1 93 ? -2.091 21.042 29.467 1.00 68.06 93 SER A CA 1
ATOM 699 C C . SER A 1 93 ? -1.618 21.427 30.875 1.00 68.06 93 SER A C 1
ATOM 701 O O . SER A 1 93 ? -1.374 22.605 31.138 1.00 68.06 93 SER A O 1
ATOM 703 N N . ASN A 1 94 ? -1.474 20.457 31.787 1.00 81.00 94 ASN A N 1
ATOM 704 C CA . ASN A 1 94 ? -1.035 20.722 33.151 1.00 81.00 94 ASN A CA 1
ATOM 705 C C . ASN A 1 94 ? 0.394 21.309 33.143 1.00 81.00 94 ASN A C 1
ATOM 707 O O . ASN A 1 94 ? 1.281 20.729 32.508 1.00 81.00 94 ASN A O 1
ATOM 711 N N . PRO A 1 95 ? 0.656 22.417 33.864 1.00 82.94 95 PRO A N 1
ATOM 712 C CA . PRO A 1 95 ? 1.970 23.062 33.883 1.00 82.94 95 PRO A CA 1
ATOM 713 C C . PRO A 1 95 ? 3.106 22.121 34.304 1.00 82.94 95 PRO A C 1
ATOM 715 O O . PRO A 1 95 ? 4.206 22.226 33.766 1.00 82.94 95 PRO A O 1
ATOM 718 N N . ARG A 1 96 ? 2.846 21.155 35.196 1.00 84.81 96 ARG A N 1
ATOM 719 C CA . ARG A 1 96 ? 3.837 20.132 35.570 1.00 84.81 96 ARG A CA 1
ATOM 720 C C . ARG A 1 96 ? 4.113 19.140 34.447 1.00 84.81 96 ARG A C 1
ATOM 722 O O . ARG A 1 96 ? 5.254 18.756 34.229 1.00 84.81 96 ARG A O 1
ATOM 729 N N . VAL A 1 97 ? 3.095 18.762 33.676 1.00 84.88 97 VAL A N 1
ATOM 730 C CA . VAL A 1 97 ? 3.282 17.907 32.492 1.00 84.88 97 VAL A CA 1
ATOM 731 C C . VAL A 1 97 ? 4.109 18.633 31.430 1.00 84.88 97 VAL A C 1
ATOM 733 O O . VAL A 1 97 ? 4.967 18.021 30.796 1.00 84.88 97 VAL A O 1
ATOM 736 N N . GLU A 1 98 ? 3.899 19.938 31.269 1.00 83.81 98 GLU A N 1
ATOM 737 C CA . GLU A 1 98 ? 4.691 20.771 30.364 1.00 83.81 98 GLU A CA 1
ATOM 738 C C . GLU A 1 98 ? 6.150 20.910 30.822 1.00 83.81 98 GLU A C 1
ATOM 740 O O . GLU A 1 98 ? 7.069 20.842 30.007 1.00 83.81 98 GLU A O 1
ATOM 745 N N . GLU A 1 99 ? 6.392 21.021 32.126 1.00 85.62 99 GLU A N 1
ATOM 746 C CA . GLU A 1 99 ? 7.742 20.992 32.691 1.00 85.62 99 GLU A CA 1
ATOM 747 C C . GLU A 1 99 ? 8.456 19.668 32.394 1.00 85.62 99 GLU A C 1
ATOM 749 O O . GLU A 1 99 ? 9.591 19.676 31.915 1.00 85.62 99 GLU A O 1
ATOM 754 N N . PHE A 1 100 ? 7.774 18.530 32.555 1.00 87.38 100 PHE A N 1
ATOM 755 C CA . PHE A 1 100 ? 8.334 17.229 32.186 1.00 87.38 100 PHE A CA 1
ATOM 756 C C . PHE A 1 100 ? 8.660 17.128 30.694 1.00 87.38 100 PHE A C 1
ATOM 758 O O . PHE A 1 100 ? 9.700 16.575 30.335 1.00 87.38 100 PHE A O 1
ATOM 765 N N . ARG A 1 101 ? 7.844 17.716 29.808 1.00 86.00 101 ARG A N 1
ATOM 766 C CA . ARG A 1 101 ? 8.190 17.798 28.377 1.00 86.00 101 ARG A CA 1
ATOM 767 C C . ARG A 1 101 ? 9.451 18.611 28.138 1.00 86.00 101 ARG A C 1
ATOM 769 O O . ARG A 1 101 ? 10.292 18.197 27.346 1.00 86.00 101 ARG A O 1
ATOM 776 N N . ARG A 1 102 ? 9.606 19.744 28.823 1.00 85.75 102 ARG A N 1
ATOM 777 C CA . ARG A 1 102 ? 10.813 20.575 28.709 1.00 85.75 102 ARG A CA 1
ATOM 778 C C . ARG A 1 102 ? 12.053 19.844 29.212 1.00 85.75 102 ARG A C 1
ATOM 780 O O . ARG A 1 102 ? 13.091 19.942 28.573 1.00 85.75 102 ARG A O 1
ATOM 787 N N . ILE A 1 103 ? 11.937 19.053 30.278 1.00 88.62 103 ILE A N 1
ATOM 788 C CA . ILE A 1 103 ? 13.024 18.184 30.760 1.00 88.62 103 ILE A CA 1
ATOM 789 C C . ILE A 1 103 ? 13.407 17.146 29.689 1.00 88.62 103 ILE A C 1
ATOM 791 O O . ILE A 1 103 ? 14.591 16.960 29.404 1.00 88.62 103 ILE A O 1
ATOM 795 N N . CYS A 1 104 ? 12.414 16.519 29.053 1.00 87.19 104 CYS A N 1
ATOM 796 C CA . CYS A 1 104 ? 12.619 15.528 27.992 1.00 87.19 104 CYS A CA 1
ATOM 797 C C . CYS A 1 104 ? 13.255 16.101 26.721 1.00 87.19 104 CYS A C 1
ATOM 799 O O . CYS A 1 104 ? 14.074 15.436 26.088 1.00 87.19 104 CYS A O 1
ATOM 801 N N . ALA A 1 105 ? 12.839 17.306 26.331 1.00 85.12 105 ALA A N 1
ATOM 802 C CA . ALA A 1 105 ? 13.268 17.992 25.116 1.00 85.12 105 ALA A CA 1
ATOM 803 C C . ALA A 1 105 ? 14.564 18.796 25.302 1.00 85.12 105 ALA A C 1
ATOM 805 O O . ALA A 1 105 ? 15.233 19.120 24.321 1.00 85.12 105 ALA A O 1
ATOM 806 N N . GLY A 1 106 ? 14.898 19.143 26.546 1.00 82.38 106 GLY A N 1
ATOM 807 C CA . GLY A 1 106 ? 15.879 20.174 26.843 1.00 82.38 106 GLY A CA 1
ATOM 808 C C . GLY A 1 106 ? 15.396 21.560 26.418 1.00 82.38 106 GLY A C 1
ATOM 809 O O . GLY A 1 106 ? 14.402 21.737 25.699 1.00 82.38 106 GLY A O 1
ATOM 810 N N . ASP A 1 107 ? 16.124 22.573 26.867 1.00 77.31 107 ASP A N 1
ATOM 811 C CA . ASP A 1 107 ? 15.885 23.942 26.444 1.00 77.31 107 ASP A CA 1
ATOM 812 C C . ASP A 1 107 ? 17.203 24.619 26.045 1.00 77.31 107 ASP A C 1
ATOM 814 O O . ASP A 1 107 ? 18.019 24.949 26.912 1.00 77.31 107 ASP A O 1
ATOM 818 N N . PRO A 1 108 ? 17.423 24.845 24.734 1.00 68.06 108 PRO A N 1
ATOM 819 C CA . PRO A 1 108 ? 18.631 25.500 24.254 1.00 68.06 108 PRO A CA 1
ATOM 820 C C . PRO A 1 108 ? 18.707 26.975 24.675 1.00 68.06 108 PRO A C 1
ATOM 822 O O . PRO A 1 108 ? 19.803 27.522 24.723 1.00 68.06 108 PRO A O 1
ATOM 825 N N . ALA A 1 109 ? 17.581 27.622 25.011 1.00 73.88 109 ALA A N 1
ATOM 826 C CA . ALA A 1 109 ? 17.563 29.019 25.450 1.00 73.88 109 ALA A CA 1
ATOM 827 C C . ALA A 1 109 ? 18.058 29.193 26.894 1.00 73.88 109 ALA A C 1
ATOM 829 O O . ALA A 1 109 ? 18.649 30.217 27.229 1.00 73.88 109 ALA A O 1
ATOM 830 N N . THR A 1 110 ? 17.845 28.186 27.744 1.00 77.25 110 THR A N 1
ATOM 831 C CA . THR A 1 110 ? 18.282 28.175 29.151 1.00 77.25 110 THR A CA 1
ATOM 832 C C . THR A 1 110 ? 19.485 27.262 29.396 1.00 77.25 110 THR A C 1
ATOM 834 O O . THR A 1 110 ? 19.901 27.087 30.538 1.00 77.25 110 THR A O 1
ATOM 837 N N . ASN A 1 111 ? 20.064 26.700 28.326 1.00 75.94 111 ASN A N 1
ATOM 838 C CA . ASN A 1 111 ? 21.179 25.749 28.352 1.00 75.94 111 ASN A CA 1
ATOM 839 C C . ASN A 1 111 ? 20.901 24.496 29.209 1.00 75.94 111 ASN A C 1
ATOM 841 O O . ASN A 1 111 ? 21.811 23.895 29.781 1.00 75.94 111 ASN A O 1
ATOM 845 N N . SER A 1 112 ? 19.627 24.111 29.309 1.00 80.31 112 SER A N 1
ATOM 846 C CA . SER A 1 112 ? 19.192 22.941 30.068 1.00 80.31 112 SER A CA 1
ATOM 847 C C . SER A 1 112 ? 19.289 21.700 29.178 1.00 80.31 112 SER A C 1
ATOM 849 O O . SER A 1 112 ? 18.555 21.619 28.186 1.00 80.31 112 SER A O 1
ATOM 851 N N . PRO A 1 113 ? 20.169 20.727 29.484 1.00 82.12 113 PRO A N 1
ATOM 852 C CA . PRO A 1 113 ? 20.312 19.540 28.656 1.00 82.12 113 PRO A CA 1
ATOM 853 C C . PRO A 1 113 ? 19.060 18.665 28.746 1.00 82.12 113 PRO A C 1
ATOM 855 O O . PRO A 1 113 ? 18.485 18.475 29.820 1.00 82.12 113 PRO A O 1
ATOM 858 N N . ALA A 1 114 ? 18.666 18.103 27.606 1.00 87.38 114 ALA A N 1
ATOM 859 C CA . ALA A 1 114 ? 17.614 17.102 27.546 1.00 87.38 114 ALA A CA 1
ATOM 860 C C . ALA A 1 114 ? 18.032 15.858 28.345 1.00 87.38 114 ALA A C 1
ATOM 862 O O . ALA A 1 114 ? 19.159 15.373 28.207 1.00 87.38 114 ALA A O 1
ATOM 863 N N . ARG A 1 115 ? 17.129 15.319 29.169 1.00 88.88 115 ARG A N 1
ATOM 864 C CA . ARG A 1 115 ? 17.370 14.074 29.913 1.00 88.88 115 ARG A CA 1
ATOM 865 C C . ARG A 1 115 ? 16.111 13.229 30.040 1.00 88.88 115 ARG A C 1
ATOM 867 O O . ARG A 1 115 ? 14.995 13.729 29.948 1.00 88.88 115 ARG A O 1
ATOM 874 N N . ALA A 1 116 ? 16.308 11.941 30.307 1.00 87.75 116 ALA A N 1
ATOM 875 C CA . ALA A 1 116 ? 15.219 11.056 30.694 1.00 87.75 116 ALA A CA 1
ATOM 876 C C . ALA A 1 116 ? 14.628 11.465 32.054 1.00 87.75 116 ALA A C 1
ATOM 878 O O . ALA A 1 116 ? 15.316 12.036 32.914 1.00 87.75 116 ALA A O 1
ATOM 879 N N . LEU A 1 117 ? 13.355 11.130 32.256 1.00 86.56 117 LEU A N 1
ATOM 880 C CA . LEU A 1 117 ? 12.680 11.335 33.535 1.00 86.56 117 LEU A CA 1
ATOM 881 C C . LEU A 1 117 ? 13.168 10.317 34.572 1.00 86.56 117 LEU A C 1
ATOM 883 O O . LEU A 1 117 ? 13.320 9.126 34.286 1.00 86.56 117 LEU A O 1
ATOM 887 N N . THR A 1 118 ? 13.387 10.787 35.797 1.00 87.12 118 THR A N 1
ATOM 888 C CA . THR A 1 118 ? 13.706 9.932 36.946 1.00 87.12 118 THR A CA 1
ATOM 889 C C . THR A 1 118 ? 12.485 9.118 37.375 1.00 87.12 118 THR A C 1
ATOM 891 O O . THR A 1 118 ? 11.349 9.443 37.039 1.00 87.12 118 THR A O 1
ATOM 894 N N . THR A 1 119 ? 12.684 8.056 38.160 1.00 82.44 119 THR A N 1
ATOM 895 C CA . THR A 1 119 ? 11.574 7.214 38.643 1.00 82.44 119 THR A CA 1
ATOM 896 C C . THR A 1 119 ? 10.507 8.006 39.401 1.00 82.44 119 THR A C 1
ATOM 898 O O . THR A 1 119 ? 9.324 7.751 39.192 1.00 82.44 119 THR A O 1
ATOM 901 N N . ALA A 1 120 ? 10.908 8.984 40.219 1.00 84.88 120 ALA A N 1
ATOM 902 C CA . ALA A 1 120 ? 9.981 9.838 40.961 1.00 84.88 120 ALA A CA 1
ATOM 903 C C . ALA A 1 120 ? 9.179 10.759 40.025 1.00 84.88 120 ALA A C 1
ATOM 905 O O . ALA A 1 120 ? 7.954 10.800 40.101 1.00 84.88 120 ALA A O 1
ATOM 906 N N . GLU A 1 121 ? 9.851 11.418 39.076 1.00 88.31 121 GLU A N 1
ATOM 907 C CA . GLU A 1 121 ? 9.199 12.284 38.082 1.00 88.31 121 GLU A CA 1
ATOM 908 C C . GLU A 1 121 ? 8.245 11.497 37.175 1.00 88.31 121 GLU A C 1
ATOM 910 O O . GLU A 1 121 ? 7.183 11.986 36.805 1.00 88.31 121 GLU A O 1
ATOM 915 N N . ARG A 1 122 ? 8.580 10.243 36.845 1.00 83.81 122 ARG A N 1
ATOM 916 C CA . ARG A 1 122 ? 7.672 9.352 36.109 1.00 83.81 122 ARG A CA 1
ATOM 917 C C . ARG A 1 122 ? 6.415 9.039 36.904 1.00 83.81 122 ARG A C 1
ATOM 919 O O . ARG A 1 122 ? 5.327 9.091 36.341 1.00 83.81 122 ARG A O 1
ATOM 926 N N . GLN A 1 123 ? 6.548 8.717 38.189 1.00 83.62 123 GLN A N 1
ATOM 927 C CA . GLN A 1 123 ? 5.400 8.438 39.054 1.00 83.62 123 GLN A CA 1
ATOM 928 C C . GLN A 1 123 ? 4.493 9.667 39.195 1.00 83.62 123 GLN A C 1
ATOM 930 O O . GLN A 1 123 ? 3.274 9.532 39.102 1.00 83.62 123 GLN A O 1
ATOM 935 N N . GLU A 1 124 ? 5.075 10.861 39.328 1.00 86.06 124 GLU A N 1
ATOM 936 C CA . GLU A 1 124 ? 4.333 12.127 39.335 1.00 86.06 124 GLU A CA 1
ATOM 937 C C . GLU A 1 124 ? 3.635 12.383 37.993 1.00 86.06 124 GLU A C 1
ATOM 939 O O . GLU A 1 124 ? 2.444 12.674 37.934 1.00 86.06 124 GLU A O 1
ATOM 944 N N . LEU A 1 125 ? 4.336 12.203 36.877 1.00 83.19 125 LEU A N 1
ATOM 945 C CA . LEU A 1 125 ? 3.753 12.391 35.555 1.00 83.19 125 LEU A CA 1
ATOM 946 C C . LEU A 1 125 ? 2.616 11.386 35.268 1.00 83.19 125 LEU A C 1
ATOM 948 O O . LEU A 1 125 ? 1.666 11.711 34.549 1.00 83.19 125 LEU A O 1
ATOM 952 N N . MET A 1 126 ? 2.698 10.161 35.789 1.00 80.69 126 MET A N 1
ATOM 953 C CA . MET A 1 126 ? 1.628 9.165 35.675 1.00 80.69 126 MET A CA 1
ATOM 954 C C . MET A 1 126 ? 0.432 9.510 36.565 1.00 80.69 126 MET A C 1
ATOM 956 O O . MET A 1 126 ? -0.702 9.376 36.107 1.00 80.69 126 MET A O 1
ATOM 960 N N . SER A 1 127 ? 0.651 10.011 37.784 1.00 81.56 127 SER A N 1
ATOM 961 C CA . SER A 1 127 ? -0.447 10.419 38.669 1.00 81.56 127 SER A CA 1
ATOM 962 C C . SER A 1 127 ? -1.227 11.605 38.097 1.00 81.56 127 SER A C 1
ATOM 964 O O . SER A 1 127 ? -2.457 11.573 38.087 1.00 81.56 127 SER A O 1
ATOM 966 N N . LEU A 1 128 ? -0.529 12.584 37.512 1.00 80.19 128 LEU A N 1
ATOM 967 C CA . LEU A 1 128 ? -1.140 13.734 36.840 1.00 80.19 128 LEU A CA 1
ATOM 968 C C . LEU A 1 128 ? -1.981 13.338 35.620 1.00 80.19 128 LEU A C 1
ATOM 970 O O . LEU A 1 128 ? -2.971 14.003 35.318 1.00 80.19 128 LEU A O 1
ATOM 974 N N . MET A 1 129 ? -1.606 12.267 34.915 1.00 71.31 129 MET A N 1
ATOM 975 C CA . MET A 1 129 ? -2.402 11.744 33.802 1.00 71.31 129 MET A CA 1
ATOM 976 C C . MET A 1 129 ? -3.571 10.865 34.240 1.00 71.31 129 MET A C 1
ATOM 978 O O . MET A 1 129 ? -4.596 10.865 33.566 1.00 71.31 129 MET A O 1
ATOM 982 N N . ALA A 1 130 ? -3.422 10.117 35.336 1.00 65.88 130 ALA A N 1
ATOM 983 C CA . ALA A 1 130 ? -4.463 9.233 35.855 1.00 65.88 130 ALA A CA 1
ATOM 984 C C . ALA A 1 130 ? -5.651 10.013 36.443 1.00 65.88 130 ALA A C 1
ATOM 986 O O . ALA A 1 130 ? -6.781 9.526 36.446 1.00 65.88 130 ALA A O 1
ATOM 987 N N . THR A 1 131 ? -5.428 11.247 36.904 1.00 55.81 131 THR A N 1
ATOM 988 C CA . THR A 1 131 ? -6.498 12.174 37.283 1.00 55.81 131 THR A CA 1
ATOM 989 C C . THR A 1 131 ? -7.169 12.782 36.050 1.00 55.81 131 THR A C 1
ATOM 991 O O . THR A 1 131 ? -6.963 13.947 35.720 1.00 55.81 131 THR A O 1
ATOM 994 N N . THR A 1 132 ? -8.002 12.013 35.352 1.00 47.94 132 THR A N 1
ATOM 995 C CA . THR A 1 132 ? -8.985 12.590 34.423 1.00 47.94 132 THR A CA 1
ATOM 996 C C . THR A 1 132 ? -10.202 13.107 35.197 1.00 47.94 132 THR A C 1
ATOM 998 O O . THR A 1 132 ? -10.795 12.338 35.958 1.00 47.94 132 THR A O 1
ATOM 1001 N N . PRO A 1 133 ? -10.642 14.367 35.008 1.00 42.06 133 PRO A N 1
ATOM 1002 C CA . PRO A 1 133 ? -11.936 14.806 35.516 1.00 42.06 133 PRO A CA 1
ATOM 1003 C C . PRO A 1 133 ? -13.049 14.021 34.809 1.00 42.06 133 PRO A C 1
ATOM 1005 O O . PRO A 1 133 ? -13.122 13.990 33.582 1.00 42.06 133 PRO A O 1
ATOM 1008 N N . ALA A 1 134 ? -13.932 13.399 35.591 1.00 39.09 134 ALA A N 1
ATOM 1009 C CA . ALA A 1 134 ? -15.027 12.528 35.150 1.00 39.09 134 ALA A CA 1
ATOM 1010 C C . ALA A 1 134 ? -16.162 13.236 34.368 1.00 39.09 134 ALA A C 1
ATOM 1012 O O . ALA A 1 134 ? -17.300 12.780 34.368 1.00 39.09 134 ALA A O 1
ATOM 1013 N N . SER A 1 135 ? -15.901 14.366 33.712 1.00 39.66 135 SER A N 1
ATOM 1014 C CA . SER A 1 135 ? -16.924 15.101 32.963 1.00 39.66 135 SER A CA 1
ATOM 1015 C C . SER A 1 135 ? -16.317 15.912 31.820 1.00 39.66 135 SER A C 1
ATOM 1017 O O . SER A 1 135 ? -16.149 17.128 31.887 1.00 39.66 135 SER A O 1
ATOM 1019 N N . LEU A 1 136 ? -16.022 15.240 30.709 1.00 36.69 136 LEU A N 1
ATOM 1020 C CA . LEU A 1 136 ? -16.106 15.926 29.424 1.00 36.69 136 LEU A CA 1
ATOM 1021 C C . LEU A 1 136 ? -17.591 15.946 29.031 1.00 36.69 136 LEU A C 1
ATOM 1023 O O . LEU A 1 136 ? -18.208 14.878 29.010 1.00 36.69 136 LEU A O 1
ATOM 1027 N N . PRO A 1 137 ? -18.203 17.118 28.773 1.00 34.41 137 PRO A N 1
ATOM 1028 C CA . PRO A 1 137 ? -19.575 17.162 28.295 1.00 34.41 137 PRO A CA 1
ATOM 1029 C C . PRO A 1 137 ? -19.638 16.425 26.959 1.00 34.41 137 PRO A C 1
ATOM 1031 O O . PRO A 1 137 ? -18.917 16.761 26.019 1.00 34.41 137 PRO A O 1
ATOM 1034 N N . SER A 1 138 ? -20.487 15.399 26.903 1.00 37.19 138 SER A N 1
ATOM 1035 C CA . SER A 1 138 ? -20.888 14.766 25.653 1.00 37.19 138 SER A CA 1
ATOM 1036 C C . SER A 1 138 ? -21.367 15.866 24.710 1.00 37.19 138 SER A C 1
ATOM 1038 O O . SER A 1 138 ? -22.284 16.617 25.050 1.00 37.19 138 SER A O 1
ATOM 1040 N N . VAL A 1 139 ? -20.713 16.008 23.557 1.00 34.62 139 VAL A N 1
ATOM 1041 C CA . VAL A 1 139 ? -21.196 16.880 22.487 1.00 34.62 139 VAL A CA 1
ATOM 1042 C C . VAL A 1 139 ? -22.536 16.299 22.045 1.00 34.62 139 VAL A C 1
ATOM 1044 O O . VAL A 1 139 ? -22.600 15.248 21.410 1.00 34.62 139 VAL A O 1
ATOM 1047 N N . ALA A 1 140 ? -23.618 16.949 22.466 1.00 35.28 140 ALA A N 1
ATOM 1048 C CA . ALA A 1 140 ? -24.969 16.573 22.101 1.00 35.28 140 ALA A CA 1
ATOM 1049 C C . ALA A 1 140 ? -25.128 16.714 20.582 1.00 35.28 140 ALA A C 1
ATOM 1051 O O . ALA A 1 140 ? -25.060 17.819 20.051 1.00 35.28 140 ALA A O 1
ATOM 1052 N N . GLY A 1 141 ? -25.330 15.587 19.897 1.00 34.22 141 GLY A N 1
ATOM 1053 C CA . GLY A 1 141 ? -25.669 15.564 18.473 1.00 34.22 141 GLY A CA 1
ATOM 1054 C C . GLY A 1 141 ? -24.720 14.766 17.583 1.00 34.22 141 GLY A C 1
ATOM 1055 O O . GLY A 1 141 ? -24.277 15.277 16.567 1.00 34.22 141 GLY A O 1
ATOM 1056 N N . SER A 1 142 ? -24.414 13.514 17.925 1.00 32.81 142 SER A N 1
ATOM 1057 C CA . SER A 1 142 ? -24.038 12.495 16.934 1.00 32.81 142 SER A CA 1
ATOM 1058 C C . SER A 1 142 ? -24.145 11.118 17.581 1.00 32.81 142 SER A C 1
ATOM 1060 O O . SER A 1 142 ? -23.242 10.666 18.283 1.00 32.81 142 SER A O 1
ATOM 1062 N N . GLY A 1 143 ? -25.287 10.459 17.386 1.00 35.09 143 GLY A N 1
ATOM 1063 C CA . GLY A 1 143 ? -25.447 9.048 17.713 1.00 35.09 143 GLY A CA 1
ATOM 1064 C C . GLY A 1 143 ? -24.534 8.218 16.815 1.00 35.09 143 GLY A C 1
ATOM 1065 O O . GLY A 1 143 ? -24.774 8.102 15.620 1.00 35.09 143 GLY A O 1
ATOM 1066 N N . GLY A 1 144 ? -23.468 7.673 17.390 1.00 29.42 144 GLY A N 1
ATOM 1067 C CA . GLY A 1 144 ? -22.516 6.817 16.693 1.00 29.42 144 GLY A CA 1
ATOM 1068 C C . GLY A 1 144 ? -21.197 6.790 17.448 1.00 29.42 144 GLY A C 1
ATOM 1069 O O . GLY A 1 144 ? -20.580 7.826 17.663 1.00 29.42 144 GLY A O 1
ATOM 1070 N N . ALA A 1 145 ? -20.795 5.610 17.908 1.00 36.88 145 ALA A N 1
ATOM 1071 C CA . ALA A 1 145 ? -19.639 5.391 18.764 1.00 36.88 145 ALA A CA 1
ATOM 1072 C C . ALA A 1 145 ? -18.317 5.855 18.117 1.00 36.88 145 ALA A C 1
ATOM 1074 O O . ALA A 1 145 ? -17.655 5.092 17.422 1.00 36.88 145 ALA A O 1
ATOM 1075 N N . ALA A 1 146 ? -17.916 7.100 18.367 1.00 35.56 146 ALA A N 1
ATOM 1076 C CA . ALA A 1 146 ? -16.580 7.620 18.090 1.00 35.56 146 ALA A CA 1
ATOM 1077 C C . ALA A 1 146 ? -16.382 8.905 18.905 1.00 35.56 146 ALA A C 1
ATOM 1079 O O . ALA A 1 146 ? -16.879 9.960 18.528 1.00 35.56 146 ALA A O 1
ATOM 1080 N N . GLY A 1 147 ? -15.687 8.838 20.043 1.00 33.50 147 GLY A N 1
ATOM 1081 C CA . GLY A 1 147 ? -15.405 10.070 20.790 1.00 33.50 147 GLY A CA 1
ATOM 1082 C C . GLY A 1 147 ? -14.965 9.945 22.241 1.00 33.50 147 GLY A C 1
ATOM 1083 O O . GLY A 1 147 ? -14.678 10.967 22.856 1.00 33.50 147 GLY A O 1
ATOM 1084 N N . ALA A 1 148 ? -14.854 8.743 22.807 1.00 32.47 148 ALA A N 1
ATOM 1085 C CA . ALA A 1 148 ? -14.070 8.585 24.026 1.00 32.47 148 ALA A CA 1
ATOM 1086 C C . ALA A 1 148 ? -12.595 8.605 23.616 1.00 32.47 148 ALA A C 1
ATOM 1088 O O . ALA A 1 148 ? -12.091 7.630 23.065 1.00 32.47 148 ALA A O 1
ATOM 1089 N N . VAL A 1 149 ? -11.920 9.736 23.813 1.00 37.00 149 VAL A N 1
ATOM 1090 C CA . VAL A 1 149 ? -10.462 9.811 23.698 1.00 37.00 149 VAL A CA 1
ATOM 1091 C C . VAL A 1 149 ? -9.892 8.877 24.768 1.00 37.00 149 VAL A C 1
ATOM 1093 O O . VAL A 1 149 ? -9.927 9.180 25.959 1.00 37.00 149 VAL A O 1
ATOM 1096 N N . ILE A 1 150 ? -9.470 7.691 24.333 1.00 36.03 150 ILE A N 1
ATOM 1097 C CA . ILE A 1 150 ? -8.929 6.628 25.177 1.00 36.03 150 ILE A CA 1
ATOM 1098 C C . ILE A 1 150 ? -7.572 7.106 25.704 1.00 36.03 150 ILE A C 1
ATOM 1100 O O . ILE A 1 150 ? -6.561 6.984 25.023 1.00 36.03 150 ILE A O 1
ATOM 1104 N N . TRP A 1 151 ? -7.555 7.645 26.922 1.00 38.09 151 TRP A N 1
ATOM 1105 C CA . TRP A 1 151 ? -6.339 7.819 27.728 1.00 38.09 151 TRP A CA 1
ATOM 1106 C C . TRP A 1 151 ? -6.267 6.771 28.845 1.00 38.09 151 TRP A C 1
ATOM 1108 O O . TRP A 1 151 ? -5.804 7.057 29.942 1.00 38.09 151 TRP A O 1
ATOM 1118 N N . ASN A 1 152 ? -6.744 5.555 28.579 1.00 34.38 152 ASN A N 1
ATOM 1119 C CA . ASN A 1 152 ? -6.473 4.415 29.446 1.00 34.38 152 ASN A CA 1
ATOM 1120 C C . ASN A 1 152 ? -5.327 3.610 28.839 1.00 34.38 152 ASN A C 1
ATOM 1122 O O . ASN A 1 152 ? -5.533 2.859 27.886 1.00 34.38 152 ASN A O 1
ATOM 1126 N N . ASP A 1 153 ? -4.131 3.783 29.401 1.00 33.72 153 ASP A N 1
ATOM 1127 C CA . ASP A 1 153 ? -3.037 2.828 29.230 1.00 33.72 153 ASP A CA 1
ATOM 1128 C C . ASP A 1 153 ? -3.353 1.549 30.036 1.00 33.72 153 ASP A C 1
ATOM 1130 O O . ASP A 1 153 ? -3.862 1.634 31.164 1.00 33.72 153 ASP A O 1
ATOM 1134 N N . PRO A 1 154 ? -3.080 0.348 29.496 1.00 35.06 154 PRO A N 1
ATOM 1135 C CA . PRO A 1 154 ? -3.368 -0.913 30.153 1.00 35.06 154 PRO A CA 1
ATOM 1136 C C . PRO A 1 154 ? -2.190 -1.307 31.045 1.00 35.06 154 PRO A C 1
ATOM 1138 O O . PRO A 1 154 ? -1.271 -1.996 30.617 1.00 35.06 154 PRO A O 1
ATOM 1141 N N . GLY A 1 155 ? -2.222 -0.895 32.308 1.00 35.97 155 GLY A N 1
ATOM 1142 C CA . GLY A 1 155 ? -1.294 -1.435 33.297 1.00 35.97 155 GLY A CA 1
ATOM 1143 C C . GLY A 1 155 ? -1.029 -0.478 34.434 1.00 35.97 155 GLY A C 1
ATOM 1144 O O . GLY A 1 155 ? -0.141 0.342 34.322 1.00 35.97 155 GLY A O 1
ATOM 1145 N N . TYR A 1 156 ? -1.810 -0.582 35.508 1.00 32.59 156 TYR A N 1
ATOM 1146 C CA . TYR A 1 156 ? -1.360 -0.428 36.897 1.00 32.59 156 TYR A CA 1
ATOM 1147 C C . TYR A 1 156 ? -2.549 -0.782 37.801 1.00 32.59 156 TYR A C 1
ATOM 1149 O O . TYR A 1 156 ? -3.460 0.011 38.027 1.00 32.59 156 TYR A O 1
ATOM 1157 N N . ARG A 1 157 ? -2.560 -2.020 38.301 1.00 39.59 157 ARG A N 1
ATOM 1158 C CA . ARG A 1 157 ? -3.416 -2.473 39.404 1.00 39.59 157 ARG A CA 1
ATOM 1159 C C . ARG A 1 157 ? -2.448 -2.903 40.505 1.00 39.59 157 ARG A C 1
ATOM 1161 O O . ARG A 1 157 ? -1.785 -3.906 40.300 1.00 39.59 157 ARG A O 1
ATOM 1168 N N . THR A 1 158 ? -2.339 -2.123 41.590 1.00 38.47 158 THR A N 1
ATOM 1169 C CA . THR A 1 158 ? -2.183 -2.564 43.002 1.00 38.47 158 THR A CA 1
ATOM 1170 C C . THR A 1 158 ? -1.761 -1.410 43.919 1.00 38.47 158 THR A C 1
ATOM 1172 O O . THR A 1 158 ? -0.819 -0.689 43.605 1.00 38.47 158 THR A O 1
ATOM 1175 N N . GLY A 1 159 ? -2.412 -1.315 45.087 1.00 35.22 159 GLY A N 1
ATOM 1176 C CA . GLY A 1 159 ? -1.990 -0.494 46.232 1.00 35.22 159 GLY A CA 1
ATOM 1177 C C . GLY A 1 159 ? -3.157 0.188 46.963 1.00 35.22 159 GLY A C 1
ATOM 1178 O O . GLY A 1 159 ? -3.223 1.405 47.001 1.00 35.22 159 GLY A O 1
ATOM 1179 N N . ALA A 1 160 ? -4.214 -0.536 47.342 1.00 35.19 160 ALA A N 1
ATOM 1180 C CA . ALA A 1 160 ? -4.396 -1.078 48.699 1.00 35.19 160 ALA A CA 1
ATOM 1181 C C . ALA A 1 160 ? -4.589 -0.007 49.802 1.00 35.19 160 ALA A C 1
ATOM 1183 O O . ALA A 1 160 ? -3.708 0.234 50.625 1.00 35.19 160 ALA A O 1
ATOM 1184 N N . GLY A 1 161 ? -5.786 0.586 49.851 1.00 32.53 161 GLY A N 1
ATOM 1185 C CA . GLY A 1 161 ? -6.320 1.206 51.064 1.00 32.53 161 GLY A CA 1
ATOM 1186 C C . GLY A 1 161 ? -6.988 0.139 51.935 1.00 32.53 161 GLY A C 1
ATOM 1187 O O . GLY A 1 161 ? -7.900 -0.544 51.477 1.00 32.53 161 GLY A O 1
ATOM 1188 N N . ARG A 1 162 ? -6.508 -0.022 53.172 1.00 46.03 162 ARG A N 1
ATOM 1189 C CA . ARG A 1 162 ? -7.110 -0.857 54.225 1.00 46.03 162 ARG A CA 1
ATOM 1190 C C . ARG A 1 162 ? -8.580 -0.473 54.439 1.00 46.03 162 ARG A C 1
ATOM 1192 O O . ARG A 1 162 ? -8.842 0.602 54.967 1.00 46.03 162 ARG A O 1
ATOM 1199 N N . TYR A 1 163 ? -9.502 -1.374 54.124 1.00 37.78 163 TYR A N 1
ATOM 1200 C CA . TYR A 1 163 ? -10.831 -1.410 54.733 1.00 37.78 163 TYR A CA 1
ATOM 1201 C C . TYR A 1 163 ? -11.054 -2.805 55.334 1.00 37.78 163 TYR A C 1
ATOM 1203 O O . TYR A 1 163 ? -10.675 -3.808 54.738 1.00 37.78 163 TYR A O 1
ATOM 1211 N N . ASP A 1 164 ? -11.573 -2.810 56.563 1.00 39.69 164 ASP A N 1
ATOM 1212 C CA . ASP A 1 164 ? -11.808 -3.934 57.483 1.00 39.69 164 ASP A CA 1
ATOM 1213 C C . ASP A 1 164 ? -12.399 -5.200 56.815 1.00 39.69 164 ASP A C 1
ATOM 1215 O O . ASP A 1 164 ? -13.489 -5.165 56.243 1.00 39.69 164 ASP A O 1
ATOM 1219 N N . ASP A 1 165 ? -11.730 -6.346 56.995 1.00 43.88 165 ASP A N 1
ATOM 1220 C CA . ASP A 1 165 ? -12.179 -7.709 56.644 1.00 43.88 165 ASP A CA 1
ATOM 1221 C C . ASP A 1 165 ? -13.302 -8.214 57.588 1.00 43.88 165 ASP A C 1
ATOM 1223 O O . ASP A 1 165 ? -13.174 -9.254 58.237 1.00 43.88 165 ASP A O 1
ATOM 1227 N N . ARG A 1 166 ? -14.419 -7.483 57.728 1.00 47.34 166 ARG A N 1
ATOM 1228 C CA . ARG A 1 166 ? -15.540 -7.933 58.589 1.00 47.34 166 ARG A CA 1
ATOM 1229 C C . ARG A 1 166 ? -16.912 -8.075 57.940 1.00 47.34 166 ARG A C 1
ATOM 1231 O O . ARG A 1 166 ? -17.819 -8.563 58.601 1.00 47.34 166 ARG A O 1
ATOM 1238 N N . PHE A 1 167 ? -17.048 -7.791 56.649 1.00 50.25 167 PHE A N 1
ATOM 1239 C CA . PHE A 1 167 ? -18.249 -8.127 55.875 1.00 50.25 167 PHE A CA 1
ATOM 1240 C C . PHE A 1 167 ? -17.851 -8.546 54.457 1.00 50.25 167 PHE A C 1
ATOM 1242 O O . PHE A 1 167 ? -17.874 -7.743 53.529 1.00 50.25 167 PHE A O 1
ATOM 1249 N N . ARG A 1 168 ? -17.429 -9.804 54.292 1.00 53.34 168 ARG A N 1
ATOM 1250 C CA . ARG A 1 168 ? -17.146 -10.393 52.979 1.00 53.34 168 ARG A CA 1
ATOM 1251 C C . ARG A 1 168 ? -18.357 -11.231 52.567 1.00 53.34 168 ARG A C 1
ATOM 1253 O O . ARG A 1 168 ? -18.514 -12.359 53.022 1.00 53.34 168 ARG A O 1
ATOM 1260 N N . ASP A 1 169 ? -19.245 -10.625 51.786 1.00 61.97 169 ASP A N 1
ATOM 1261 C CA . ASP A 1 169 ? -20.463 -11.262 51.283 1.00 61.97 169 ASP A CA 1
ATOM 1262 C C . ASP A 1 169 ? -20.113 -12.258 50.151 1.00 61.97 169 ASP A C 1
ATOM 1264 O O . ASP A 1 169 ? -19.521 -11.845 49.146 1.00 61.97 169 ASP A O 1
ATOM 1268 N N . PRO A 1 170 ? -20.432 -13.562 50.280 1.00 71.44 170 PRO A N 1
ATOM 1269 C CA . PRO A 1 170 ? -20.154 -14.567 49.252 1.00 71.44 170 PRO A CA 1
ATOM 1270 C C . PRO A 1 170 ? -20.797 -14.259 47.893 1.00 71.44 170 PRO A C 1
ATOM 1272 O O . PRO A 1 170 ? -20.258 -14.655 46.856 1.00 71.44 170 PRO A O 1
ATOM 1275 N N . GLU A 1 171 ? -21.928 -13.548 47.869 1.00 65.31 171 GLU A N 1
ATOM 1276 C CA . GLU A 1 171 ? -22.577 -13.161 46.612 1.00 65.31 171 GLU A CA 1
ATOM 1277 C C . GLU A 1 171 ? -21.792 -12.068 45.878 1.00 65.31 171 GLU A C 1
ATOM 1279 O O . GLU A 1 171 ? -21.713 -12.082 44.648 1.00 65.31 171 GLU A O 1
ATOM 1284 N N . TYR A 1 172 ? -21.123 -11.177 46.615 1.00 69.06 172 TYR A N 1
ATOM 1285 C CA . TYR A 1 172 ? -20.282 -10.125 46.043 1.00 69.06 172 TYR A CA 1
ATOM 1286 C C . TYR A 1 172 ? -19.005 -10.688 45.398 1.00 69.06 172 TYR A C 1
ATOM 1288 O O . TYR A 1 172 ? -18.622 -10.261 44.308 1.00 69.06 172 TYR A O 1
ATOM 1296 N N . GLU A 1 173 ? -18.379 -11.694 46.018 1.00 67.88 173 GLU A N 1
ATOM 1297 C CA . GLU A 1 173 ? -17.226 -12.419 45.452 1.00 67.88 173 GLU A CA 1
ATOM 1298 C C . GLU A 1 173 ? -17.606 -13.160 44.160 1.00 67.88 173 GLU A C 1
ATOM 1300 O O . GLU A 1 173 ? -16.881 -13.095 43.166 1.00 67.88 173 GLU A O 1
ATOM 1305 N N . ARG A 1 174 ? -18.780 -13.803 44.126 1.00 73.31 174 ARG A N 1
ATOM 1306 C CA . ARG A 1 174 ? -19.281 -14.469 42.916 1.00 73.31 174 ARG A CA 1
ATOM 1307 C C . ARG A 1 174 ? -19.540 -13.477 41.781 1.00 73.31 174 ARG A C 1
ATOM 1309 O O . ARG A 1 174 ? -19.175 -13.750 40.638 1.00 73.31 174 ARG A O 1
ATOM 1316 N N . LEU A 1 175 ? -20.129 -12.324 42.093 1.00 74.62 175 LEU A N 1
ATOM 1317 C CA . LEU A 1 175 ? -20.437 -11.287 41.110 1.00 74.62 175 LEU A CA 1
ATOM 1318 C C . LEU A 1 175 ? -19.162 -10.631 40.559 1.00 74.62 175 LEU A C 1
ATOM 1320 O O . LEU A 1 175 ? -19.063 -10.404 39.356 1.00 74.62 175 LEU A O 1
ATOM 1324 N N . LEU A 1 176 ? -18.152 -10.410 41.409 1.00 69.81 176 LEU A N 1
ATOM 1325 C CA . LEU A 1 176 ? -16.809 -9.991 40.991 1.00 69.81 176 LEU A CA 1
ATOM 1326 C C . LEU A 1 176 ? -16.157 -11.012 40.056 1.00 69.81 176 LEU A C 1
ATOM 1328 O O . LEU A 1 176 ? -15.600 -10.625 39.030 1.00 69.81 176 LEU A O 1
ATOM 1332 N N . TRP A 1 177 ? -16.260 -12.303 40.373 1.00 78.38 177 TRP A N 1
ATOM 1333 C CA . TRP A 1 177 ? -15.685 -13.371 39.555 1.00 78.38 177 TRP A CA 1
ATOM 1334 C C . TRP A 1 177 ? -16.354 -13.472 38.177 1.00 78.38 177 TRP A C 1
ATOM 1336 O O . TRP A 1 177 ? -15.683 -13.651 37.160 1.00 78.38 177 TRP A O 1
ATOM 1346 N N . GLU A 1 178 ? -17.678 -13.312 38.112 1.00 79.44 178 GLU A N 1
ATOM 1347 C CA . GLU A 1 178 ? -18.425 -13.265 36.850 1.00 79.44 178 GLU A CA 1
ATOM 1348 C C . GLU A 1 178 ? -18.045 -12.030 36.014 1.00 79.44 178 GLU A C 1
ATOM 1350 O O . GLU A 1 178 ? -17.796 -12.162 34.812 1.00 79.44 178 GLU A O 1
ATOM 1355 N N . LEU A 1 179 ? -17.879 -10.864 36.650 1.00 75.31 179 LEU A N 1
ATOM 1356 C CA . LEU A 1 179 ? -17.416 -9.637 35.994 1.00 75.31 179 LEU A CA 1
ATOM 1357 C C . LEU A 1 179 ? -15.977 -9.758 35.469 1.00 75.31 179 LEU A C 1
ATOM 1359 O O . LEU A 1 179 ? -15.687 -9.316 34.357 1.00 75.31 179 LEU A O 1
ATOM 1363 N N . GLU A 1 180 ? -15.070 -10.367 36.238 1.00 78.00 180 GLU A N 1
ATOM 1364 C CA . GLU A 1 180 ? -13.688 -10.609 35.811 1.00 78.00 180 GLU A CA 1
ATOM 1365 C C . GLU A 1 180 ? -13.621 -11.629 34.668 1.00 78.00 180 GLU A C 1
ATOM 1367 O O . GLU A 1 180 ? -12.850 -11.441 33.723 1.00 78.00 180 GLU A O 1
ATOM 1372 N N . ARG A 1 181 ? -14.479 -12.656 34.677 1.00 79.69 181 ARG A N 1
ATOM 1373 C CA . ARG A 1 181 ? -14.579 -13.622 33.576 1.00 79.69 181 ARG A CA 1
ATOM 1374 C C . ARG A 1 181 ? -15.083 -12.976 32.289 1.00 79.69 181 ARG A C 1
ATOM 1376 O O . ARG A 1 181 ? -14.552 -13.259 31.213 1.00 79.69 181 ARG A O 1
ATOM 1383 N N . ASP A 1 182 ? -16.095 -12.121 32.376 1.00 78.81 182 ASP A N 1
ATOM 1384 C CA . ASP A 1 182 ? -16.623 -11.428 31.203 1.00 78.81 182 ASP A CA 1
ATOM 1385 C C . ASP A 1 182 ? -15.655 -10.354 30.700 1.00 78.81 182 ASP A C 1
ATOM 1387 O O . ASP A 1 182 ? -15.481 -10.215 29.488 1.00 78.81 182 ASP A O 1
ATOM 1391 N N . ARG A 1 183 ? -14.913 -9.694 31.596 1.00 77.44 183 ARG A N 1
ATOM 1392 C CA . ARG A 1 183 ? -13.797 -8.820 31.220 1.00 77.44 183 ARG A CA 1
ATOM 1393 C C . ARG A 1 183 ? -12.694 -9.586 30.487 1.00 77.44 183 ARG A C 1
ATOM 1395 O O . ARG A 1 183 ? -12.274 -9.145 29.426 1.00 77.44 183 ARG A O 1
ATOM 1402 N N . ALA A 1 184 ? -12.289 -10.759 30.973 1.00 78.56 184 ALA 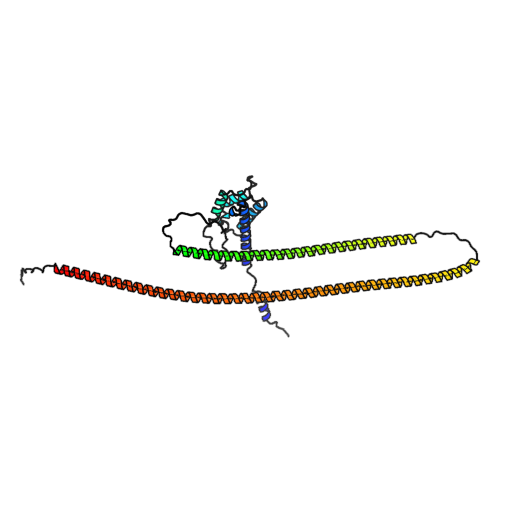A N 1
ATOM 1403 C CA . ALA A 1 184 ? -11.282 -11.587 30.305 1.00 78.56 184 ALA A CA 1
ATOM 1404 C C . ALA A 1 184 ? -11.737 -12.059 28.910 1.00 78.56 184 ALA A C 1
ATOM 1406 O O . ALA A 1 184 ? -10.936 -12.119 27.977 1.00 78.56 184 ALA A O 1
ATOM 1407 N N . ARG A 1 185 ? -13.031 -12.359 28.738 1.00 81.19 185 ARG A N 1
ATOM 1408 C CA . ARG A 1 185 ? -13.615 -12.685 27.425 1.00 81.19 185 ARG A CA 1
ATOM 1409 C C . ARG A 1 185 ? -13.594 -11.489 26.478 1.00 81.19 185 ARG A C 1
ATOM 1411 O O . ARG A 1 185 ? -13.257 -11.653 25.306 1.00 81.19 185 ARG A O 1
ATOM 1418 N N . TRP A 1 186 ? -13.927 -10.304 26.980 1.00 78.88 186 TRP A N 1
ATOM 1419 C CA . TRP A 1 186 ? -13.845 -9.061 26.217 1.00 78.88 186 TRP A CA 1
ATOM 1420 C C . TRP A 1 186 ? -12.408 -8.719 25.826 1.00 78.88 186 TRP A C 1
ATOM 1422 O O . TRP A 1 186 ? -12.159 -8.402 24.664 1.00 78.88 186 TRP A O 1
ATOM 1432 N N . ASP A 1 187 ? -11.457 -8.863 26.746 1.00 76.81 187 ASP A N 1
ATOM 1433 C CA . ASP A 1 187 ? -10.037 -8.632 26.485 1.00 76.81 187 ASP A CA 1
ATOM 1434 C C . ASP A 1 187 ? -9.498 -9.628 25.444 1.00 76.81 187 ASP A C 1
ATOM 1436 O O . ASP A 1 187 ? -8.804 -9.225 24.511 1.00 76.81 187 ASP A O 1
ATOM 1440 N N . ALA A 1 188 ? -9.884 -10.908 25.518 1.00 78.56 188 ALA A N 1
ATOM 1441 C CA . ALA A 1 188 ? -9.531 -11.912 24.512 1.00 78.56 188 ALA A CA 1
ATOM 1442 C C . ALA A 1 188 ? -10.115 -11.582 23.127 1.00 78.56 188 ALA A C 1
ATOM 1444 O O . ALA A 1 188 ? -9.410 -11.668 22.120 1.00 78.56 188 ALA A O 1
ATOM 1445 N N . TYR A 1 189 ? -11.377 -11.147 23.069 1.00 88.50 189 TYR A N 1
ATOM 1446 C CA . TYR A 1 189 ? -12.015 -10.716 21.825 1.00 88.50 189 TYR A CA 1
ATOM 1447 C C . TYR A 1 189 ? -11.306 -9.502 21.212 1.00 88.50 189 TYR A C 1
ATOM 1449 O O . TYR A 1 189 ? -10.975 -9.507 20.025 1.00 88.50 189 TYR A O 1
ATOM 1457 N N . LEU A 1 190 ? -11.016 -8.475 22.014 1.00 85.06 190 LEU A N 1
ATOM 1458 C CA . LEU A 1 190 ? -10.292 -7.286 21.562 1.00 85.06 190 LEU A CA 1
ATOM 1459 C C . LEU A 1 190 ? -8.875 -7.631 21.095 1.00 85.06 190 LEU A C 1
ATOM 1461 O O . LEU A 1 190 ? -8.413 -7.104 20.081 1.00 85.06 190 LEU A O 1
ATOM 1465 N N . TRP A 1 191 ? -8.208 -8.558 21.783 1.00 88.19 191 TRP A N 1
ATOM 1466 C CA . TRP A 1 191 ? -6.889 -9.040 21.392 1.00 88.19 191 TRP A CA 1
ATOM 1467 C C . TRP A 1 191 ? -6.929 -9.788 20.054 1.00 88.19 191 TRP A C 1
ATOM 1469 O O . TRP A 1 191 ? -6.093 -9.535 19.185 1.00 88.19 191 TRP A O 1
ATOM 1479 N N . GLU A 1 192 ? -7.930 -10.640 19.818 1.00 87.50 192 GLU A N 1
ATOM 1480 C CA . GLU A 1 192 ? -8.122 -11.293 18.518 1.00 87.50 192 GLU A CA 1
ATOM 1481 C C . GLU A 1 192 ? -8.430 -10.299 17.393 1.00 87.50 192 GLU A C 1
ATOM 1483 O O . GLU A 1 192 ? -7.886 -10.436 16.292 1.00 87.50 192 GLU A O 1
ATOM 1488 N N . GLN A 1 193 ? -9.247 -9.276 17.655 1.00 85.88 193 GLN A N 1
ATOM 1489 C CA . GLN A 1 193 ? -9.525 -8.215 16.683 1.00 85.88 193 GLN A CA 1
ATOM 1490 C C . GLN A 1 193 ? -8.257 -7.428 16.343 1.00 85.88 193 GLN A C 1
ATOM 1492 O O . GLN A 1 193 ? -7.938 -7.238 15.166 1.00 85.88 193 GLN A O 1
ATOM 1497 N N . ARG A 1 194 ? -7.467 -7.048 17.354 1.00 85.69 194 ARG A N 1
ATOM 1498 C CA . ARG A 1 194 ? -6.188 -6.359 17.151 1.00 85.69 194 ARG A CA 1
ATOM 1499 C C . ARG A 1 194 ? -5.185 -7.239 16.410 1.00 85.69 194 ARG A C 1
ATOM 1501 O O . ARG A 1 194 ? -4.513 -6.756 15.502 1.00 85.69 194 ARG A O 1
ATOM 1508 N N . ARG A 1 195 ? -5.116 -8.536 16.726 1.00 87.94 195 ARG A N 1
ATOM 1509 C CA . ARG A 1 195 ? -4.258 -9.498 16.020 1.00 87.94 195 ARG A CA 1
ATOM 1510 C C . ARG A 1 195 ? -4.648 -9.622 14.549 1.00 87.94 195 ARG A C 1
ATOM 1512 O O . ARG A 1 195 ? -3.770 -9.621 13.690 1.00 87.94 195 ARG A O 1
ATOM 1519 N N . ARG A 1 196 ? -5.948 -9.691 14.244 1.00 87.25 196 ARG A N 1
ATOM 1520 C CA . ARG A 1 196 ? -6.450 -9.691 12.860 1.00 87.25 196 ARG A CA 1
ATOM 1521 C C . ARG A 1 196 ? -6.090 -8.397 12.141 1.00 87.25 196 ARG A C 1
ATOM 1523 O O . ARG A 1 196 ? -5.633 -8.455 11.005 1.00 87.25 196 ARG A O 1
ATOM 1530 N N . GLN A 1 197 ? -6.240 -7.251 12.797 1.00 89.00 197 GLN A N 1
ATOM 1531 C CA . GLN A 1 197 ? -5.867 -5.963 12.219 1.00 89.00 197 GLN A CA 1
ATOM 1532 C C . GLN A 1 197 ? -4.369 -5.903 11.884 1.00 89.00 197 GLN A C 1
ATOM 1534 O O . GLN A 1 197 ? -4.015 -5.585 10.751 1.00 89.00 197 GLN A O 1
ATOM 1539 N N . ILE A 1 198 ? -3.502 -6.292 12.823 1.00 87.50 198 ILE A N 1
ATOM 1540 C CA . ILE A 1 198 ? -2.045 -6.335 12.619 1.00 87.50 198 ILE A CA 1
ATOM 1541 C C . ILE A 1 198 ? -1.681 -7.296 11.483 1.00 87.50 198 ILE A C 1
ATOM 1543 O O . ILE A 1 198 ? -0.844 -6.967 10.645 1.00 87.50 198 ILE A O 1
ATOM 1547 N N . TYR A 1 199 ? -2.327 -8.463 11.416 1.00 92.56 199 TYR A N 1
ATOM 1548 C CA . TYR A 1 199 ? -2.128 -9.414 10.324 1.00 92.56 199 TYR A CA 1
ATOM 1549 C C . TYR A 1 199 ? -2.467 -8.789 8.965 1.00 92.56 199 TYR A C 1
ATOM 1551 O O . TYR A 1 199 ? -1.656 -8.845 8.043 1.00 92.56 199 TYR A O 1
ATOM 1559 N N . TRP A 1 200 ? -3.623 -8.131 8.848 1.00 93.06 200 TRP A N 1
ATOM 1560 C CA . TRP A 1 200 ? -4.036 -7.474 7.607 1.00 93.06 200 TRP A CA 1
ATOM 1561 C C . TRP A 1 200 ? -3.152 -6.284 7.229 1.00 93.06 200 TRP A C 1
ATOM 1563 O O . TRP A 1 200 ? -2.905 -6.063 6.043 1.00 93.06 200 TRP A O 1
ATOM 1573 N N . GLU A 1 201 ? -2.645 -5.532 8.204 1.00 92.50 201 GLU A N 1
ATOM 1574 C CA . GLU A 1 201 ? -1.668 -4.466 7.969 1.00 92.50 201 GLU A CA 1
ATOM 1575 C C . GLU A 1 201 ? -0.333 -5.028 7.467 1.00 92.50 201 GLU A C 1
ATOM 1577 O O . GLU A 1 201 ? 0.218 -4.516 6.490 1.00 92.50 201 GLU A O 1
ATOM 1582 N N . HIS A 1 202 ? 0.155 -6.120 8.062 1.00 91.56 202 HIS A N 1
ATOM 1583 C CA . HIS A 1 202 ? 1.347 -6.824 7.586 1.00 91.56 202 HIS A CA 1
ATOM 1584 C C . HIS A 1 202 ? 1.162 -7.384 6.176 1.00 91.56 202 HIS A C 1
ATOM 1586 O O . HIS A 1 202 ? 2.062 -7.272 5.346 1.00 91.56 202 HIS A O 1
ATOM 1592 N N . GLU A 1 203 ? 0.004 -7.973 5.891 1.00 94.00 203 GLU A N 1
ATOM 1593 C CA . GLU A 1 203 ? -0.314 -8.529 4.579 1.00 94.00 203 GLU A CA 1
ATOM 1594 C C . GLU A 1 203 ? -0.409 -7.424 3.517 1.00 94.00 203 GLU A C 1
ATOM 1596 O O . GLU A 1 203 ? 0.116 -7.565 2.412 1.00 94.00 203 GLU A O 1
ATOM 1601 N N . ARG A 1 204 ? -1.005 -6.276 3.862 1.00 92.88 204 ARG A N 1
ATOM 1602 C CA . ARG A 1 204 ? -1.054 -5.098 2.986 1.00 92.88 204 ARG A CA 1
ATOM 1603 C C . ARG A 1 204 ? 0.345 -4.565 2.694 1.00 92.88 204 ARG A C 1
ATOM 1605 O O . ARG A 1 204 ? 0.681 -4.378 1.528 1.00 92.88 204 ARG A O 1
ATOM 1612 N N . ARG A 1 205 ? 1.171 -4.400 3.732 1.00 94.00 205 ARG A N 1
ATOM 1613 C CA . ARG A 1 205 ? 2.560 -3.940 3.603 1.00 94.00 205 ARG A CA 1
ATOM 1614 C C . ARG A 1 205 ? 3.402 -4.909 2.772 1.00 94.00 205 ARG A C 1
ATOM 1616 O O . ARG A 1 205 ? 4.211 -4.466 1.967 1.00 94.00 205 ARG A O 1
ATOM 1623 N N . ARG A 1 206 ? 3.181 -6.222 2.910 1.00 94.56 206 ARG A N 1
ATOM 1624 C CA . ARG A 1 206 ? 3.840 -7.245 2.081 1.00 94.56 206 ARG A CA 1
ATOM 1625 C C . ARG A 1 206 ? 3.474 -7.090 0.607 1.00 94.56 206 ARG A C 1
ATOM 1627 O O . ARG A 1 206 ? 4.367 -7.035 -0.227 1.00 94.56 206 ARG A O 1
ATOM 1634 N N . ARG A 1 207 ? 2.185 -6.939 0.289 1.00 94.44 207 ARG A N 1
ATOM 1635 C CA . ARG A 1 207 ? 1.713 -6.727 -1.093 1.00 94.44 207 ARG A CA 1
ATOM 1636 C C . ARG A 1 207 ? 2.199 -5.406 -1.687 1.00 94.44 207 ARG A C 1
ATOM 1638 O O . ARG A 1 207 ? 2.462 -5.323 -2.881 1.00 94.44 207 ARG A O 1
ATOM 1645 N N . GLU A 1 208 ? 2.284 -4.350 -0.885 1.00 94.88 208 GLU A N 1
ATOM 1646 C CA . GLU A 1 208 ? 2.894 -3.080 -1.299 1.00 94.88 208 GLU A CA 1
ATOM 1647 C C . GLU A 1 208 ? 4.373 -3.262 -1.622 1.00 94.88 208 GLU A C 1
ATOM 1649 O O . GLU A 1 208 ? 4.794 -2.917 -2.724 1.00 94.88 208 GLU A O 1
ATOM 1654 N N . TRP A 1 209 ? 5.119 -3.909 -0.729 1.00 95.00 209 TRP A N 1
ATOM 1655 C CA . TRP A 1 209 ? 6.528 -4.214 -0.942 1.00 95.00 209 TRP A CA 1
ATOM 1656 C C . TRP A 1 209 ? 6.765 -5.080 -2.188 1.00 95.00 209 TRP A C 1
ATOM 1658 O O . TRP A 1 209 ? 7.676 -4.800 -2.959 1.00 95.00 209 TRP A O 1
ATOM 1668 N N . GLU A 1 210 ? 5.926 -6.088 -2.441 1.00 95.00 210 GLU A N 1
ATOM 1669 C CA . GLU A 1 210 ? 5.994 -6.902 -3.662 1.00 95.00 210 GLU A CA 1
ATOM 1670 C C . GLU A 1 210 ? 5.754 -6.063 -4.923 1.00 95.00 210 GLU A C 1
ATOM 1672 O O . GLU A 1 210 ? 6.518 -6.160 -5.881 1.00 95.00 210 GLU A O 1
ATOM 1677 N N . ARG A 1 211 ? 4.750 -5.174 -4.915 1.00 96.19 211 ARG A N 1
ATOM 1678 C CA . ARG A 1 211 ? 4.481 -4.272 -6.048 1.00 96.19 211 ARG A CA 1
ATOM 1679 C C . ARG A 1 211 ? 5.639 -3.318 -6.318 1.00 96.19 211 ARG A C 1
ATOM 1681 O O . ARG A 1 211 ? 5.948 -3.062 -7.484 1.00 96.19 211 ARG A O 1
ATOM 1688 N N . ASP A 1 212 ? 6.264 -2.801 -5.268 1.00 94.69 212 ASP A N 1
ATOM 1689 C CA . ASP A 1 212 ? 7.414 -1.907 -5.386 1.00 94.69 212 ASP A CA 1
ATOM 1690 C C . ASP A 1 212 ? 8.667 -2.652 -5.842 1.00 94.69 212 ASP A C 1
ATOM 1692 O O . ASP A 1 212 ? 9.384 -2.157 -6.714 1.00 94.69 212 ASP A O 1
ATOM 1696 N N . ARG A 1 213 ? 8.887 -3.877 -5.355 1.00 95.56 213 ARG A N 1
ATOM 1697 C CA . ARG A 1 213 ? 9.946 -4.760 -5.853 1.00 95.56 213 ARG A CA 1
ATOM 1698 C C . ARG A 1 213 ? 9.767 -5.042 -7.343 1.00 95.56 213 ARG A C 1
ATOM 1700 O O . ARG A 1 213 ? 10.707 -4.866 -8.113 1.00 95.56 213 ARG A O 1
ATOM 1707 N N . ASP A 1 214 ? 8.561 -5.401 -7.773 1.00 95.75 214 ASP A N 1
ATOM 1708 C CA . ASP A 1 214 ? 8.276 -5.686 -9.180 1.00 95.75 214 ASP A CA 1
ATOM 1709 C C . ASP A 1 214 ? 8.410 -4.431 -10.055 1.00 95.75 214 ASP A C 1
ATOM 1711 O O . ASP A 1 214 ? 8.866 -4.501 -11.200 1.00 95.75 214 ASP A O 1
ATOM 1715 N N . ARG A 1 215 ? 8.024 -3.257 -9.533 1.00 96.56 215 ARG A N 1
ATOM 1716 C CA . ARG A 1 215 ? 8.255 -1.965 -10.196 1.00 96.56 215 ARG A CA 1
ATOM 1717 C C . ARG A 1 215 ? 9.749 -1.723 -10.385 1.00 96.56 215 ARG A C 1
ATOM 1719 O O . ARG A 1 215 ? 10.171 -1.436 -11.503 1.00 96.56 215 ARG A O 1
ATOM 1726 N N . TRP A 1 216 ? 10.530 -1.890 -9.324 1.00 96.62 216 TRP A N 1
ATOM 1727 C CA . TRP A 1 216 ? 11.976 -1.722 -9.353 1.00 96.62 216 TRP A CA 1
ATOM 1728 C C . TRP A 1 216 ? 12.650 -2.700 -10.322 1.00 96.62 216 TRP A C 1
ATOM 1730 O O . TRP A 1 216 ? 13.508 -2.297 -11.104 1.00 96.62 216 TRP A O 1
ATOM 1740 N N . GLU A 1 217 ? 12.222 -3.964 -10.359 1.00 97.00 217 GLU A N 1
ATOM 1741 C CA . GLU A 1 217 ? 12.732 -4.939 -11.326 1.00 97.00 217 GLU A CA 1
ATOM 1742 C C . GLU A 1 217 ? 12.398 -4.563 -12.772 1.00 97.00 217 GLU A C 1
ATOM 1744 O O . GLU A 1 217 ? 13.253 -4.686 -13.651 1.00 97.00 217 GLU A O 1
ATOM 1749 N N . ARG A 1 218 ? 11.177 -4.083 -13.046 1.00 97.00 218 ARG A N 1
ATOM 1750 C CA . ARG A 1 218 ? 10.803 -3.607 -14.387 1.00 97.00 218 ARG A CA 1
ATOM 1751 C C . ARG A 1 218 ? 11.657 -2.423 -14.819 1.00 97.00 218 ARG A C 1
ATOM 1753 O O . ARG A 1 218 ? 12.121 -2.405 -15.959 1.00 97.00 218 ARG A O 1
ATOM 1760 N N . GLU A 1 219 ? 11.879 -1.464 -13.924 1.00 96.62 219 GLU A N 1
ATOM 1761 C CA . GLU A 1 219 ? 12.753 -0.319 -14.183 1.00 96.62 219 GLU A CA 1
ATOM 1762 C C . GLU A 1 219 ? 14.196 -0.750 -14.419 1.00 96.62 219 GLU A C 1
ATOM 1764 O O . GLU A 1 219 ? 14.818 -0.286 -15.371 1.00 96.62 219 GLU A O 1
ATOM 1769 N N . ARG A 1 220 ? 14.720 -1.671 -13.605 1.00 97.38 220 ARG A N 1
ATOM 1770 C CA . ARG A 1 220 ? 16.065 -2.225 -13.776 1.00 97.38 220 ARG A CA 1
ATOM 1771 C C . ARG A 1 220 ? 16.220 -2.882 -15.145 1.00 97.38 220 ARG A C 1
ATOM 1773 O O . ARG A 1 220 ? 17.076 -2.468 -15.913 1.00 97.38 220 ARG A O 1
ATOM 1780 N N . ARG A 1 221 ? 15.313 -3.796 -15.509 1.00 97.69 221 ARG A N 1
ATOM 1781 C CA . ARG A 1 221 ? 15.312 -4.447 -16.832 1.00 97.69 221 ARG A CA 1
ATOM 1782 C C . ARG A 1 221 ? 15.166 -3.437 -17.973 1.00 97.69 221 ARG A C 1
ATOM 1784 O O . ARG A 1 221 ? 15.697 -3.656 -19.054 1.00 97.69 221 ARG A O 1
ATOM 1791 N N . ALA A 1 222 ? 14.427 -2.343 -17.773 1.00 97.00 222 ALA A N 1
ATOM 1792 C CA . ALA A 1 222 ? 14.324 -1.278 -18.766 1.00 97.00 222 ALA A CA 1
ATOM 1793 C C . ALA A 1 222 ? 15.643 -0.509 -18.926 1.00 97.00 222 ALA A C 1
ATOM 1795 O O . ALA A 1 222 ? 16.033 -0.233 -20.057 1.00 97.00 222 ALA A O 1
ATOM 1796 N N . ARG A 1 223 ? 16.342 -0.209 -17.825 1.00 97.25 223 ARG A N 1
ATOM 1797 C CA . ARG A 1 223 ? 17.678 0.405 -17.858 1.00 97.25 223 ARG A CA 1
ATOM 1798 C C . ARG A 1 223 ? 18.683 -0.502 -18.562 1.00 97.25 223 ARG A C 1
ATOM 1800 O O . ARG A 1 223 ? 19.371 -0.018 -19.451 1.00 97.25 223 ARG A O 1
ATOM 1807 N N . ASP A 1 224 ? 18.680 -1.795 -18.247 1.00 97.19 224 ASP A N 1
ATOM 1808 C CA . ASP A 1 224 ? 19.563 -2.779 -18.883 1.00 97.19 224 ASP A CA 1
ATOM 1809 C C . ASP A 1 224 ? 19.305 -2.855 -20.398 1.00 97.19 224 ASP A C 1
ATOM 1811 O O . ASP A 1 224 ? 20.240 -2.795 -21.189 1.00 97.19 224 ASP A O 1
ATOM 1815 N N . ARG A 1 225 ? 18.032 -2.868 -20.834 1.00 97.81 225 ARG A N 1
ATOM 1816 C CA . ARG A 1 225 ? 17.684 -2.809 -22.268 1.00 97.81 225 ARG A CA 1
ATOM 1817 C C . ARG A 1 225 ? 18.193 -1.539 -22.949 1.00 97.81 225 ARG A C 1
ATOM 1819 O O . ARG A 1 225 ? 18.732 -1.620 -24.046 1.00 97.81 225 ARG A O 1
ATOM 1826 N N . ILE A 1 226 ? 18.031 -0.380 -22.306 1.00 96.88 226 ILE A N 1
ATOM 1827 C CA . ILE A 1 226 ? 18.527 0.901 -22.833 1.00 96.88 226 ILE A CA 1
ATOM 1828 C C . ILE A 1 226 ? 20.055 0.878 -22.942 1.00 96.88 226 ILE A C 1
ATOM 1830 O O . ILE A 1 226 ? 20.611 1.393 -23.910 1.00 96.88 226 ILE A O 1
ATOM 1834 N N . GLU A 1 227 ? 20.745 0.302 -21.960 1.00 97.75 227 GLU A N 1
ATOM 1835 C CA . GLU A 1 227 ? 22.199 0.169 -21.986 1.00 97.75 227 GLU A CA 1
ATOM 1836 C C . GLU A 1 227 ? 22.662 -0.788 -23.091 1.00 97.75 227 GLU A C 1
ATOM 1838 O O . GLU A 1 227 ? 23.572 -0.447 -23.845 1.00 97.75 227 GLU A O 1
ATOM 1843 N N . ASP A 1 228 ? 22.000 -1.931 -23.259 1.00 97.50 228 ASP A N 1
ATOM 1844 C CA . ASP A 1 228 ? 22.282 -2.866 -24.347 1.00 97.50 228 ASP A CA 1
ATOM 1845 C C . ASP A 1 228 ? 22.039 -2.237 -25.723 1.00 97.50 228 ASP A C 1
ATOM 1847 O O . ASP A 1 228 ? 22.841 -2.421 -26.637 1.00 97.50 228 ASP A O 1
ATOM 1851 N N . ASP A 1 229 ? 20.966 -1.461 -25.885 1.00 96.94 229 ASP A N 1
ATOM 1852 C CA . ASP A 1 229 ? 20.692 -0.732 -27.126 1.00 96.94 229 ASP A CA 1
ATOM 1853 C C . ASP A 1 229 ? 21.756 0.334 -27.407 1.00 96.94 229 ASP A C 1
ATOM 1855 O O . ASP A 1 229 ? 22.168 0.499 -28.557 1.00 96.94 229 ASP A O 1
ATOM 1859 N N . ARG A 1 230 ? 22.271 1.010 -26.370 1.00 97.88 230 ARG A N 1
ATOM 1860 C CA . ARG A 1 230 ? 23.423 1.916 -26.506 1.00 97.88 230 ARG A CA 1
ATOM 1861 C C . ARG A 1 230 ? 24.676 1.165 -26.940 1.00 97.88 230 ARG A C 1
ATOM 1863 O O . ARG A 1 230 ? 25.312 1.587 -27.898 1.00 97.88 230 ARG A O 1
ATOM 1870 N N . ARG A 1 231 ? 24.991 0.026 -26.313 1.00 97.94 231 ARG A N 1
ATOM 1871 C CA . ARG A 1 231 ? 26.136 -0.817 -26.701 1.00 97.94 231 ARG A CA 1
ATOM 1872 C C . ARG A 1 231 ? 26.017 -1.283 -28.152 1.00 97.94 231 ARG A C 1
ATOM 1874 O O . ARG A 1 231 ? 26.971 -1.146 -28.910 1.00 97.94 231 ARG A O 1
ATOM 1881 N N . ARG A 1 232 ? 24.828 -1.740 -28.566 1.00 97.56 232 ARG A N 1
ATOM 1882 C CA . ARG A 1 232 ? 24.530 -2.110 -29.960 1.00 97.56 232 ARG A CA 1
ATOM 1883 C C . ARG A 1 232 ? 24.716 -0.934 -30.922 1.00 97.56 232 ARG A C 1
ATOM 1885 O O . ARG A 1 232 ? 25.277 -1.115 -32.001 1.00 97.56 232 ARG A O 1
ATOM 1892 N N . ALA A 1 233 ? 24.269 0.263 -30.545 1.00 96.81 233 ALA A N 1
ATOM 1893 C CA . ALA A 1 233 ? 24.449 1.467 -31.351 1.00 96.81 233 ALA A CA 1
ATOM 1894 C C . ALA A 1 233 ? 25.928 1.876 -31.464 1.00 96.81 233 ALA A C 1
ATOM 1896 O O . ALA A 1 233 ? 26.374 2.251 -32.547 1.00 96.81 233 ALA A O 1
ATOM 1897 N N . ASP A 1 234 ? 26.697 1.769 -30.382 1.00 97.56 234 ASP A N 1
ATOM 1898 C CA . ASP A 1 234 ? 28.132 2.060 -30.374 1.00 97.56 234 ASP A CA 1
ATOM 1899 C C . ASP A 1 234 ? 28.924 1.037 -31.200 1.00 97.56 234 ASP A C 1
ATOM 1901 O O . ASP A 1 234 ? 29.802 1.416 -31.974 1.00 97.56 234 ASP A O 1
ATOM 1905 N N . ASP A 1 235 ? 28.574 -0.249 -31.118 1.00 97.38 235 ASP A N 1
ATOM 1906 C CA . ASP A 1 235 ? 29.135 -1.295 -31.979 1.00 97.38 235 ASP A CA 1
ATOM 1907 C C . ASP A 1 235 ? 28.832 -1.047 -33.458 1.00 97.38 235 ASP A C 1
ATOM 1909 O O . ASP A 1 235 ? 29.718 -1.181 -34.304 1.00 97.38 235 ASP A O 1
ATOM 1913 N N . ALA A 1 236 ? 27.604 -0.640 -33.786 1.00 96.38 236 ALA A N 1
ATOM 1914 C CA . ALA A 1 236 ? 27.236 -0.279 -35.151 1.00 96.38 236 ALA A CA 1
ATOM 1915 C C . ALA A 1 236 ? 28.031 0.939 -35.654 1.00 96.38 236 ALA A C 1
ATOM 1917 O O . ALA A 1 236 ? 28.490 0.941 -36.796 1.00 96.38 236 ALA A O 1
ATOM 1918 N N . ARG A 1 237 ? 28.255 1.947 -34.798 1.00 97.31 237 ARG A N 1
ATOM 1919 C CA . ARG A 1 237 ? 29.104 3.108 -35.121 1.00 97.31 237 ARG A CA 1
ATOM 1920 C C . ARG A 1 237 ? 30.549 2.697 -35.385 1.00 97.31 237 ARG A C 1
ATOM 1922 O O . ARG A 1 237 ? 31.116 3.154 -36.372 1.00 97.31 237 ARG A O 1
ATOM 1929 N N . ARG A 1 238 ? 31.121 1.820 -34.551 1.00 97.50 238 ARG A N 1
ATOM 1930 C CA . ARG A 1 238 ? 32.478 1.287 -34.753 1.00 97.50 238 ARG A CA 1
ATOM 1931 C C . ARG A 1 238 ? 32.607 0.576 -36.098 1.00 97.50 238 ARG A C 1
ATOM 1933 O O . ARG A 1 238 ? 33.515 0.894 -36.856 1.00 97.50 238 ARG A O 1
ATOM 1940 N N . ARG A 1 239 ? 31.664 -0.312 -36.428 1.00 96.31 239 ARG A N 1
ATOM 1941 C CA . ARG A 1 239 ? 31.649 -1.023 -37.719 1.00 96.31 239 ARG A CA 1
ATOM 1942 C C . ARG A 1 239 ? 31.538 -0.063 -38.904 1.00 96.31 239 ARG A C 1
ATOM 1944 O O . ARG A 1 239 ? 32.317 -0.167 -39.839 1.00 96.31 239 ARG A O 1
ATOM 1951 N N . ALA A 1 240 ? 30.642 0.922 -38.830 1.00 96.00 240 ALA A N 1
ATOM 1952 C CA . ALA A 1 240 ? 30.501 1.930 -39.881 1.00 96.00 240 ALA A CA 1
ATOM 1953 C C . ALA A 1 240 ? 31.773 2.782 -40.060 1.00 96.00 240 ALA A C 1
ATOM 1955 O O . ALA A 1 240 ? 32.124 3.156 -41.179 1.00 96.00 240 ALA A O 1
ATOM 1956 N N . GLU A 1 241 ? 32.479 3.095 -38.970 1.00 97.25 241 GLU A N 1
ATOM 1957 C CA . GLU A 1 241 ? 33.761 3.796 -39.041 1.00 97.25 241 GLU A CA 1
ATOM 1958 C C . GLU A 1 241 ? 34.860 2.921 -39.661 1.00 97.25 241 GLU A C 1
ATOM 1960 O O . GLU A 1 241 ? 35.631 3.409 -40.488 1.00 97.25 241 GLU A O 1
ATOM 1965 N N . GLU A 1 242 ? 34.926 1.639 -39.300 1.00 96.69 242 GLU A N 1
ATOM 1966 C CA . GLU A 1 242 ? 35.848 0.673 -39.904 1.00 96.69 242 GLU A CA 1
ATOM 1967 C C . GLU A 1 242 ? 35.592 0.504 -41.405 1.00 96.69 242 GLU A C 1
ATOM 1969 O O . GLU A 1 242 ? 36.538 0.557 -42.191 1.00 96.69 242 GLU A O 1
ATOM 1974 N N . ASP A 1 243 ? 34.331 0.387 -41.820 1.00 96.06 243 ASP A N 1
ATOM 1975 C CA . ASP A 1 243 ? 33.954 0.319 -43.233 1.00 96.06 243 ASP A CA 1
ATOM 1976 C C . ASP A 1 243 ? 34.363 1.596 -43.974 1.00 96.06 243 ASP A C 1
ATOM 1978 O O . ASP A 1 243 ? 34.959 1.524 -45.049 1.00 96.06 243 ASP A O 1
ATOM 1982 N N . ARG A 1 244 ? 34.152 2.779 -43.376 1.00 95.62 244 ARG A N 1
ATOM 1983 C CA . ARG A 1 244 ? 34.627 4.049 -43.950 1.00 95.62 244 ARG A CA 1
ATOM 1984 C C . ARG A 1 244 ? 36.144 4.049 -44.145 1.00 95.62 244 ARG A C 1
ATOM 1986 O O . ARG A 1 244 ? 36.616 4.474 -45.198 1.00 95.62 244 ARG A O 1
ATOM 1993 N N . ARG A 1 245 ? 36.910 3.556 -43.165 1.00 95.75 245 ARG A N 1
ATOM 1994 C CA . ARG A 1 245 ? 38.376 3.438 -43.275 1.00 95.75 245 ARG A CA 1
ATOM 1995 C C . ARG A 1 245 ? 38.779 2.486 -44.404 1.00 95.75 245 ARG A C 1
ATOM 1997 O O . ARG A 1 245 ? 39.683 2.824 -45.161 1.00 95.75 245 ARG A O 1
ATOM 2004 N N . ARG A 1 246 ? 38.089 1.348 -44.559 1.00 93.19 246 ARG A N 1
ATOM 2005 C CA . ARG A 1 246 ? 38.318 0.401 -45.667 1.00 93.19 246 ARG A CA 1
ATOM 2006 C C . ARG A 1 246 ? 38.055 1.047 -47.027 1.00 93.19 246 ARG A C 1
ATOM 2008 O O . ARG A 1 246 ? 38.901 0.944 -47.908 1.00 93.19 246 ARG A O 1
ATOM 2015 N N . PHE A 1 247 ? 36.937 1.759 -47.180 1.00 91.81 247 PHE A N 1
ATOM 2016 C CA . PHE A 1 247 ? 36.622 2.482 -48.416 1.00 91.81 247 PHE A CA 1
ATOM 2017 C C . PHE A 1 247 ? 37.654 3.572 -48.737 1.00 91.81 247 PHE A C 1
ATOM 2019 O O . PHE A 1 247 ? 38.046 3.735 -49.891 1.00 91.81 247 PHE A O 1
ATOM 2026 N N . GLU A 1 248 ? 38.124 4.318 -47.736 1.00 91.56 248 GLU A N 1
ATOM 2027 C CA . GLU A 1 248 ? 39.182 5.317 -47.928 1.00 91.56 248 GLU A CA 1
ATOM 2028 C C . GLU A 1 248 ? 40.522 4.683 -48.329 1.00 91.56 248 GLU A C 1
ATOM 2030 O O . GLU A 1 248 ? 41.216 5.214 -49.197 1.00 91.56 248 GLU A O 1
ATOM 2035 N N . GLU A 1 249 ? 40.895 3.555 -47.725 1.00 90.25 249 GLU A N 1
ATOM 2036 C CA . GLU A 1 249 ? 42.108 2.810 -48.072 1.00 90.25 249 GLU A CA 1
ATOM 2037 C C . GLU A 1 249 ? 42.035 2.232 -49.491 1.00 90.25 249 GLU A C 1
ATOM 2039 O O . GLU A 1 249 ? 42.989 2.347 -50.264 1.00 90.25 249 GLU A O 1
ATOM 2044 N N . GLU A 1 250 ? 40.883 1.680 -49.869 1.00 89.94 250 GLU A N 1
ATOM 2045 C CA . GLU A 1 250 ? 40.626 1.212 -51.226 1.00 89.94 250 GLU A CA 1
ATOM 2046 C C . GLU A 1 250 ? 40.716 2.366 -52.231 1.00 89.94 250 GLU A C 1
ATOM 2048 O O . GLU A 1 250 ? 41.428 2.254 -53.231 1.00 89.94 250 GLU A O 1
ATOM 2053 N N . ARG A 1 251 ? 40.113 3.525 -51.933 1.00 89.31 251 ARG A N 1
ATOM 2054 C CA . ARG A 1 251 ? 40.241 4.723 -52.774 1.00 89.31 251 ARG A CA 1
ATOM 2055 C C . ARG A 1 251 ? 41.702 5.145 -52.949 1.00 89.31 251 ARG A C 1
ATOM 2057 O O . ARG A 1 251 ? 42.123 5.405 -54.072 1.00 89.31 251 ARG A O 1
ATOM 2064 N N . ARG A 1 252 ? 42.505 5.129 -51.878 1.00 83.81 252 ARG A N 1
ATOM 2065 C CA . ARG A 1 252 ? 43.956 5.405 -51.949 1.00 83.81 252 ARG A CA 1
ATOM 2066 C C . ARG A 1 252 ? 44.707 4.393 -52.815 1.00 83.81 252 ARG A C 1
ATOM 2068 O O . ARG A 1 252 ? 45.685 4.758 -53.463 1.00 83.81 252 ARG A O 1
ATOM 2075 N N . ARG A 1 253 ? 44.276 3.129 -52.832 1.00 79.19 253 ARG A N 1
ATOM 2076 C CA . ARG A 1 253 ? 44.858 2.088 -53.692 1.00 79.19 253 ARG A CA 1
ATOM 2077 C C . ARG A 1 253 ? 44.600 2.373 -55.171 1.00 79.19 253 ARG A C 1
ATOM 2079 O O . ARG A 1 253 ? 45.514 2.180 -55.966 1.00 79.19 253 ARG A O 1
ATOM 2086 N N . TYR A 1 254 ? 43.404 2.850 -55.520 1.00 74.75 254 TYR A N 1
ATOM 2087 C CA . TYR A 1 254 ? 43.049 3.247 -56.888 1.00 74.75 254 TYR A CA 1
ATOM 2088 C C . TYR A 1 254 ? 43.670 4.588 -57.312 1.00 74.75 254 TYR A C 1
ATOM 2090 O O . TYR A 1 254 ? 44.057 4.739 -58.465 1.00 74.75 254 TYR A O 1
ATOM 2098 N N . GLU A 1 255 ? 43.827 5.543 -56.391 1.00 73.06 255 GLU A N 1
ATOM 2099 C CA . GLU A 1 255 ? 44.505 6.826 -56.648 1.00 73.06 255 GLU A CA 1
ATOM 2100 C C . GLU A 1 255 ? 46.037 6.690 -56.768 1.00 73.06 255 GLU A C 1
ATOM 2102 O O . GLU A 1 255 ? 46.714 7.641 -57.163 1.00 73.06 255 GLU A O 1
ATOM 2107 N N . ARG A 1 256 ? 46.615 5.519 -56.454 1.00 63.03 256 ARG A N 1
ATOM 2108 C CA . ARG A 1 256 ? 48.056 5.267 -56.580 1.00 63.03 256 ARG A CA 1
ATOM 2109 C C . ARG A 1 256 ? 48.443 5.155 -58.068 1.00 63.03 256 ARG A C 1
ATOM 2111 O O . ARG A 1 256 ? 48.004 4.209 -58.722 1.00 63.03 256 ARG A O 1
ATOM 2118 N N . PRO A 1 257 ? 49.292 6.051 -58.612 1.00 59.62 257 PRO A N 1
ATOM 2119 C CA . PRO A 1 257 ? 49.634 6.037 -60.033 1.00 59.62 257 PRO A CA 1
ATOM 2120 C C . PRO A 1 257 ? 50.336 4.727 -60.426 1.00 59.62 257 PRO A C 1
ATOM 2122 O O . PRO A 1 257 ? 51.233 4.287 -59.695 1.00 59.62 257 PRO A O 1
ATOM 2125 N N . PRO A 1 258 ? 49.982 4.098 -61.563 1.00 63.22 258 PRO A N 1
ATOM 2126 C CA . PRO A 1 258 ? 50.697 2.926 -62.050 1.00 63.22 258 PRO A CA 1
ATOM 2127 C C . PRO A 1 258 ? 52.151 3.292 -62.381 1.00 63.22 258 PRO A C 1
ATOM 2129 O O . PRO A 1 258 ? 52.423 4.316 -63.007 1.00 63.22 258 PRO A O 1
ATOM 2132 N N . ALA A 1 259 ? 53.099 2.449 -61.961 1.00 51.47 259 ALA A N 1
ATOM 2133 C CA . ALA A 1 259 ? 54.505 2.601 -62.323 1.00 51.47 259 ALA A CA 1
ATOM 2134 C C . ALA A 1 259 ? 54.683 2.323 -63.827 1.00 51.47 259 ALA A C 1
ATOM 2136 O O . ALA A 1 259 ? 54.461 1.207 -64.295 1.00 51.47 259 ALA A O 1
ATOM 2137 N N . VAL A 1 260 ? 55.055 3.363 -64.575 1.00 46.16 260 VAL A N 1
ATOM 2138 C CA . VAL A 1 260 ? 55.213 3.356 -66.035 1.00 46.16 260 VAL A CA 1
ATOM 2139 C C . VAL A 1 260 ? 56.528 2.666 -66.420 1.00 46.16 260 VAL A C 1
ATOM 2141 O O . VAL A 1 260 ? 57.598 3.109 -66.009 1.00 46.16 260 VAL A O 1
ATOM 2144 N N . GLN A 1 261 ? 56.460 1.607 -67.232 1.00 50.75 261 GLN A N 1
ATOM 2145 C CA . GLN A 1 261 ? 57.613 1.068 -67.969 1.00 50.75 261 GLN A CA 1
ATOM 2146 C C . GLN A 1 261 ? 57.607 1.603 -69.418 1.00 50.75 261 GLN A C 1
ATOM 2148 O O . GLN A 1 261 ? 56.526 1.720 -70.001 1.00 50.75 261 GLN A O 1
ATOM 2153 N N . PRO A 1 262 ? 58.771 1.942 -70.012 1.00 46.75 262 PRO A N 1
ATOM 2154 C CA . PRO A 1 262 ? 58.853 2.514 -71.361 1.00 46.75 262 PRO A CA 1
ATOM 2155 C C . PRO A 1 262 ? 58.832 1.450 -72.488 1.00 46.75 262 PRO A C 1
ATOM 2157 O O . PRO A 1 262 ? 59.244 0.314 -72.251 1.00 46.75 262 PRO A O 1
ATOM 2160 N N . PRO A 1 263 ? 58.388 1.795 -73.720 1.00 48.47 263 PRO A N 1
ATOM 2161 C CA . PRO A 1 263 ? 58.140 0.825 -74.793 1.00 48.47 263 PRO A CA 1
ATOM 2162 C C . PRO A 1 263 ? 59.304 0.667 -75.796 1.00 48.47 263 PRO A C 1
ATOM 2164 O O . PRO A 1 263 ? 60.163 1.539 -75.917 1.00 48.47 263 PRO A O 1
ATOM 2167 N N . SER A 1 264 ? 59.269 -0.418 -76.583 1.00 49.25 264 SER A N 1
ATOM 2168 C CA . SER A 1 264 ? 60.123 -0.669 -77.761 1.00 49.25 264 SER A CA 1
ATOM 2169 C C . SER A 1 264 ? 59.285 -1.218 -78.944 1.00 49.25 264 SER A C 1
ATOM 2171 O O . SER A 1 264 ? 58.267 -1.861 -78.675 1.00 49.25 264 SER A O 1
ATOM 2173 N N . PRO A 1 265 ? 59.646 -0.969 -80.227 1.00 57.47 265 PRO A N 1
ATOM 2174 C CA . PRO A 1 265 ? 58.768 -1.204 -81.385 1.00 57.47 265 PRO A CA 1
ATOM 2175 C C . PRO A 1 265 ? 59.210 -2.356 -82.315 1.00 57.47 265 PRO A C 1
ATOM 2177 O O . PRO A 1 265 ? 60.416 -2.522 -82.510 1.00 57.47 265 PRO A O 1
ATOM 2180 N N . ARG A 1 266 ? 58.264 -3.037 -83.004 1.00 49.16 266 ARG A N 1
ATOM 2181 C CA . ARG A 1 266 ? 58.253 -3.259 -84.482 1.00 49.16 266 ARG A CA 1
ATOM 2182 C C . ARG A 1 266 ? 57.088 -4.134 -84.994 1.00 49.16 266 ARG A C 1
ATOM 2184 O O . ARG A 1 266 ? 56.482 -4.914 -84.275 1.00 49.16 266 ARG A O 1
ATOM 2191 N N . ASP A 1 267 ? 56.784 -3.954 -86.277 1.00 50.03 267 ASP A N 1
ATOM 2192 C CA . ASP A 1 267 ? 55.486 -4.167 -86.938 1.00 50.03 267 ASP A CA 1
ATOM 2193 C C . ASP A 1 267 ? 55.006 -5.612 -87.217 1.00 50.03 267 ASP A C 1
ATOM 2195 O O . ASP A 1 267 ? 53.958 -5.776 -87.844 1.00 50.03 267 ASP A O 1
ATOM 2199 N N . ASP A 1 268 ? 55.652 -6.653 -86.683 1.00 52.00 268 ASP A N 1
ATOM 2200 C CA . ASP A 1 268 ? 55.027 -7.991 -86.574 1.00 52.00 268 ASP A CA 1
ATOM 2201 C C . ASP A 1 268 ? 54.107 -8.089 -85.341 1.00 52.00 268 ASP A C 1
ATOM 2203 O O . ASP A 1 268 ? 53.125 -8.840 -85.332 1.00 52.00 268 ASP A O 1
ATOM 2207 N N . ASP A 1 269 ? 54.330 -7.218 -84.348 1.00 55.62 269 ASP A N 1
ATOM 2208 C CA . ASP A 1 269 ? 53.522 -7.133 -83.136 1.00 55.62 269 ASP A CA 1
ATOM 2209 C C . ASP A 1 269 ? 52.072 -6.742 -83.417 1.00 55.62 269 ASP A C 1
ATOM 2211 O O . ASP A 1 269 ? 51.220 -6.941 -82.568 1.00 55.62 269 ASP A O 1
ATOM 2215 N N . ARG A 1 270 ? 51.748 -6.123 -84.555 1.00 54.59 270 ARG A N 1
ATOM 2216 C CA . ARG A 1 270 ? 50.396 -5.586 -84.775 1.00 54.59 270 ARG A CA 1
ATOM 2217 C C . ARG A 1 270 ? 49.364 -6.702 -84.953 1.00 54.59 270 ARG A C 1
ATOM 2219 O O . ARG A 1 270 ? 48.279 -6.617 -84.397 1.00 54.59 270 ARG A O 1
ATOM 2226 N N . ARG A 1 271 ? 49.739 -7.793 -85.630 1.00 55.06 271 ARG A N 1
ATOM 2227 C CA . ARG A 1 271 ? 48.877 -8.979 -85.794 1.00 55.06 271 ARG A CA 1
ATOM 2228 C C . ARG A 1 271 ? 48.795 -9.818 -84.519 1.00 55.06 271 ARG A C 1
ATOM 2230 O O . ARG A 1 271 ? 47.738 -10.365 -84.220 1.00 55.06 271 ARG A O 1
ATOM 2237 N N . GLN A 1 272 ? 49.890 -9.897 -83.762 1.00 59.78 272 GLN A N 1
ATOM 2238 C CA . GLN A 1 272 ? 49.888 -10.492 -82.424 1.00 59.78 272 GLN A CA 1
ATOM 2239 C C . GLN A 1 272 ? 49.070 -9.653 -81.437 1.00 59.78 272 GLN A C 1
ATOM 2241 O O . GLN A 1 272 ? 48.286 -10.226 -80.699 1.00 59.78 272 GLN A O 1
ATOM 2246 N N . ARG A 1 273 ? 49.148 -8.319 -81.486 1.00 63.16 273 ARG A N 1
ATOM 2247 C CA . ARG A 1 273 ? 48.330 -7.393 -80.688 1.00 63.16 273 ARG A CA 1
ATOM 2248 C C . ARG A 1 273 ? 46.857 -7.504 -81.029 1.00 63.16 273 ARG A C 1
ATOM 2250 O O . ARG A 1 273 ? 46.069 -7.548 -80.107 1.00 63.16 273 ARG A O 1
ATOM 2257 N N . ASP A 1 274 ? 46.477 -7.622 -82.299 1.00 68.06 274 ASP A N 1
ATOM 2258 C CA . ASP A 1 274 ? 45.070 -7.819 -82.666 1.00 68.06 274 ASP A CA 1
ATOM 2259 C C . ASP A 1 274 ? 44.532 -9.170 -82.144 1.00 68.06 274 ASP A C 1
ATOM 2261 O O . ASP A 1 274 ? 43.402 -9.247 -81.660 1.00 68.06 274 ASP A O 1
ATOM 2265 N N . ALA A 1 275 ? 45.350 -10.233 -82.175 1.00 69.00 275 ALA A N 1
ATOM 2266 C CA . ALA A 1 275 ? 45.005 -11.536 -81.597 1.00 69.00 275 ALA A CA 1
ATOM 2267 C C . ALA A 1 275 ? 44.990 -11.520 -80.055 1.00 69.00 275 ALA A C 1
ATOM 2269 O O . ALA A 1 275 ? 44.097 -12.099 -79.437 1.00 69.00 275 ALA A O 1
ATOM 2270 N N . GLU A 1 276 ? 45.935 -10.827 -79.424 1.00 76.00 276 GLU A N 1
ATOM 2271 C CA . GLU A 1 276 ? 45.988 -10.601 -77.979 1.00 76.00 276 GLU A CA 1
ATOM 2272 C C . GLU A 1 276 ? 44.865 -9.683 -77.502 1.00 76.00 276 GLU A C 1
ATOM 2274 O O . GLU A 1 276 ? 44.336 -9.891 -76.421 1.00 76.00 276 GLU A O 1
ATOM 2279 N N . ASP A 1 277 ? 44.460 -8.694 -78.291 1.00 77.31 277 ASP A N 1
ATOM 2280 C CA . ASP A 1 277 ? 43.355 -7.791 -77.987 1.00 77.31 277 ASP A CA 1
ATOM 2281 C C . ASP A 1 277 ? 42.018 -8.509 -78.164 1.00 77.31 277 ASP A C 1
ATOM 2283 O O . ASP A 1 277 ? 41.108 -8.313 -77.359 1.00 77.31 277 ASP A O 1
ATOM 2287 N N . ALA A 1 278 ? 41.901 -9.405 -79.149 1.00 77.06 278 ALA A N 1
ATOM 2288 C CA . ALA A 1 278 ? 40.773 -10.326 -79.244 1.00 77.06 278 ALA A CA 1
ATOM 2289 C C . ALA A 1 278 ? 40.730 -11.291 -78.043 1.00 77.06 278 ALA A C 1
ATOM 2291 O O . ALA A 1 278 ? 39.662 -11.494 -77.462 1.00 77.06 278 ALA A O 1
ATOM 2292 N N . ALA A 1 279 ? 41.879 -11.827 -77.614 1.00 79.81 279 ALA A N 1
ATOM 2293 C CA . ALA A 1 279 ? 41.978 -12.665 -76.419 1.00 79.81 279 ALA A CA 1
ATOM 2294 C C . ALA A 1 279 ? 41.659 -11.881 -75.132 1.00 79.81 279 ALA A C 1
ATOM 2296 O O . ALA A 1 279 ? 40.913 -12.382 -74.293 1.00 79.81 279 ALA A O 1
ATOM 2297 N N . ARG A 1 280 ? 42.128 -10.632 -75.006 1.00 81.62 280 ARG A N 1
ATOM 2298 C CA . ARG A 1 280 ? 41.821 -9.717 -73.895 1.00 81.62 280 ARG A CA 1
ATOM 2299 C C . ARG A 1 280 ? 40.336 -9.393 -73.837 1.00 81.62 280 ARG A C 1
ATOM 2301 O O . ARG A 1 280 ? 39.764 -9.456 -72.760 1.00 81.62 280 ARG A O 1
ATOM 2308 N N . ARG A 1 281 ? 39.690 -9.114 -74.973 1.00 80.44 281 ARG A N 1
ATOM 2309 C CA . ARG A 1 281 ? 38.236 -8.879 -75.034 1.00 80.44 281 ARG A CA 1
ATOM 2310 C C . ARG A 1 281 ? 37.442 -10.118 -74.634 1.00 80.44 281 ARG A C 1
ATOM 2312 O O . ARG A 1 281 ? 36.432 -9.991 -73.951 1.00 80.44 281 ARG A O 1
ATOM 2319 N N . LEU A 1 282 ? 37.889 -11.312 -75.031 1.00 80.69 282 LEU A N 1
ATOM 2320 C CA . LEU A 1 282 ? 37.255 -12.565 -74.617 1.00 80.69 282 LEU A CA 1
ATOM 2321 C C . LEU A 1 282 ? 37.452 -12.817 -73.114 1.00 80.69 282 LEU A C 1
ATOM 2323 O O . LEU A 1 282 ? 36.524 -13.232 -72.426 1.00 80.69 282 LEU A O 1
ATOM 2327 N N . GLU A 1 283 ? 38.644 -12.546 -72.587 1.00 85.50 283 GLU A N 1
ATOM 2328 C CA . GLU A 1 283 ? 38.934 -12.648 -71.158 1.00 85.50 283 GLU A CA 1
ATOM 2329 C C . GLU A 1 283 ? 38.140 -11.617 -70.346 1.00 85.50 283 GLU A C 1
ATOM 2331 O O . GLU A 1 283 ? 37.595 -11.948 -69.299 1.00 85.50 283 GLU A O 1
ATOM 2336 N N . GLU A 1 284 ? 37.999 -10.395 -70.849 1.00 87.12 284 GLU A N 1
ATOM 2337 C CA . GLU A 1 284 ? 37.193 -9.339 -70.246 1.00 87.12 284 GLU A CA 1
ATOM 2338 C C . GLU A 1 284 ? 35.702 -9.696 -70.259 1.00 87.12 284 GLU A C 1
ATOM 2340 O O . GLU A 1 284 ? 35.047 -9.565 -69.230 1.00 87.12 284 GLU A O 1
ATOM 2345 N N . GLN A 1 285 ? 35.177 -10.260 -71.353 1.00 85.06 285 GLN A N 1
ATOM 2346 C CA . GLN A 1 285 ? 33.814 -10.807 -71.382 1.00 85.06 285 GLN A CA 1
ATOM 2347 C C . GLN A 1 285 ? 33.629 -11.949 -70.379 1.00 85.06 285 GLN A C 1
ATOM 2349 O O . GLN A 1 285 ? 32.597 -12.020 -69.714 1.00 85.06 285 GLN A O 1
ATOM 2354 N N . ARG A 1 286 ? 34.625 -12.832 -70.221 1.00 83.31 286 ARG A N 1
ATOM 2355 C CA . ARG A 1 286 ? 34.584 -13.891 -69.200 1.00 83.31 286 ARG A CA 1
ATOM 2356 C C . ARG A 1 286 ? 34.608 -13.317 -67.787 1.00 83.31 286 ARG A C 1
ATOM 2358 O O . ARG A 1 286 ? 33.848 -13.792 -66.951 1.00 83.31 286 ARG A O 1
ATOM 2365 N N . ARG A 1 287 ? 35.419 -12.287 -67.530 1.00 85.88 287 ARG A N 1
ATOM 2366 C CA . ARG A 1 287 ? 35.462 -11.585 -66.239 1.00 85.88 287 ARG A CA 1
ATOM 2367 C C . ARG A 1 287 ? 34.142 -10.882 -65.941 1.00 85.88 287 ARG A C 1
ATOM 2369 O O . ARG A 1 287 ? 33.647 -11.022 -64.834 1.00 85.88 287 ARG A O 1
ATOM 2376 N N . GLN A 1 288 ? 33.537 -10.217 -66.924 1.00 87.50 288 GLN A N 1
ATOM 2377 C CA . GLN A 1 288 ? 32.220 -9.589 -66.781 1.00 87.50 288 GLN A CA 1
ATOM 2378 C C . GLN A 1 288 ? 31.119 -10.625 -66.522 1.00 87.50 288 GLN A C 1
ATOM 2380 O O . GLN A 1 288 ? 30.269 -10.409 -65.665 1.00 87.50 288 GLN A O 1
ATOM 2385 N N . ALA A 1 289 ? 31.141 -11.768 -67.213 1.00 84.06 289 ALA A N 1
ATOM 2386 C CA . ALA A 1 289 ? 30.193 -12.853 -66.965 1.00 84.06 289 ALA A CA 1
ATOM 2387 C C . ALA A 1 289 ? 30.378 -13.480 -65.569 1.00 84.06 289 ALA A C 1
ATOM 2389 O O . ALA A 1 289 ? 29.401 -13.790 -64.890 1.00 84.06 289 ALA A O 1
ATOM 2390 N N . GLU A 1 290 ? 31.623 -13.642 -65.114 1.00 89.88 290 GLU A N 1
ATOM 2391 C CA . GLU A 1 290 ? 31.937 -14.140 -63.771 1.00 89.88 290 GLU A CA 1
ATOM 2392 C C . GLU A 1 290 ? 31.550 -13.130 -62.679 1.00 89.88 290 GLU A C 1
ATOM 2394 O O . GLU A 1 290 ? 31.051 -13.516 -61.623 1.00 89.88 290 GLU A O 1
ATOM 2399 N N . GLU A 1 291 ? 31.729 -11.836 -62.936 1.00 89.81 291 GLU A N 1
ATOM 2400 C CA . GLU A 1 291 ? 31.310 -10.752 -62.048 1.00 89.81 291 GLU A CA 1
ATOM 2401 C C . GLU A 1 291 ? 29.783 -10.664 -61.949 1.00 89.81 291 GLU A C 1
ATOM 2403 O O . GLU A 1 291 ? 29.257 -10.619 -60.841 1.00 89.81 291 GLU A O 1
ATOM 2408 N N . GLN A 1 292 ? 29.063 -10.776 -63.071 1.00 87.00 292 GLN A N 1
ATOM 2409 C CA . GLN A 1 292 ? 27.599 -10.872 -63.073 1.00 87.00 292 GLN A CA 1
ATOM 2410 C C . GLN A 1 292 ? 27.104 -12.088 -62.286 1.00 87.00 292 GLN A C 1
ATOM 2412 O O . GLN A 1 292 ? 26.174 -11.967 -61.494 1.00 87.00 292 GLN A O 1
ATOM 2417 N N . PHE A 1 293 ? 27.751 -13.247 -62.441 1.00 88.38 293 PHE A N 1
ATOM 2418 C CA . PHE A 1 293 ? 27.395 -14.440 -61.674 1.00 88.38 293 PHE A CA 1
ATOM 2419 C C . PHE A 1 293 ? 27.625 -14.245 -60.167 1.00 88.38 293 PHE A C 1
ATOM 2421 O O . PHE A 1 293 ? 26.799 -14.658 -59.356 1.00 88.38 293 PHE A O 1
ATOM 2428 N N . ARG A 1 294 ? 28.722 -13.582 -59.776 1.00 89.12 294 ARG A N 1
ATOM 2429 C CA . ARG A 1 294 ? 29.005 -13.250 -58.369 1.00 89.12 294 ARG A CA 1
ATOM 2430 C C . ARG A 1 294 ? 28.025 -12.231 -57.797 1.00 89.12 294 ARG A C 1
ATOM 2432 O O . ARG A 1 294 ? 27.651 -12.352 -56.633 1.00 89.12 294 ARG A O 1
ATOM 2439 N N . ASP A 1 295 ? 27.616 -11.243 -58.582 1.00 89.12 295 ASP A N 1
ATOM 2440 C CA . ASP A 1 295 ? 26.624 -10.257 -58.160 1.00 89.12 295 ASP A CA 1
ATOM 2441 C C . ASP A 1 295 ? 25.230 -10.875 -58.019 1.00 89.12 295 ASP A C 1
ATOM 2443 O O . ASP A 1 295 ? 24.530 -10.580 -57.048 1.00 89.12 295 ASP A O 1
ATOM 2447 N N . ASP A 1 296 ? 24.846 -11.784 -58.915 1.00 89.00 296 ASP A N 1
ATOM 2448 C CA . ASP A 1 296 ? 23.610 -12.558 -58.787 1.00 89.00 296 ASP A CA 1
ATOM 2449 C C . ASP A 1 296 ? 23.630 -13.468 -57.552 1.00 89.00 296 ASP A C 1
ATOM 2451 O O . ASP A 1 296 ? 22.634 -13.548 -56.829 1.00 89.00 296 ASP A O 1
ATOM 2455 N N . ASP A 1 297 ? 24.760 -14.114 -57.257 1.00 89.56 297 ASP A N 1
ATOM 2456 C CA . ASP A 1 297 ? 24.920 -14.947 -56.060 1.00 89.56 297 ASP A CA 1
ATOM 2457 C C . ASP A 1 297 ? 24.850 -14.109 -54.770 1.00 89.56 297 ASP A C 1
ATOM 2459 O O . ASP A 1 297 ? 24.130 -14.447 -53.828 1.00 89.56 297 ASP A O 1
ATOM 2463 N N . ARG A 1 298 ? 25.491 -12.931 -54.758 1.00 90.56 298 ARG A N 1
ATOM 2464 C CA . ARG A 1 298 ? 25.375 -11.958 -53.658 1.00 90.56 298 ARG A CA 1
ATOM 2465 C C . ARG A 1 298 ? 23.942 -11.471 -53.462 1.00 90.56 298 ARG A C 1
ATOM 2467 O O . ARG A 1 298 ? 23.506 -11.347 -52.318 1.00 90.56 298 ARG A O 1
ATOM 2474 N N . ARG A 1 299 ? 23.204 -11.202 -54.544 1.00 90.62 299 ARG A N 1
ATOM 2475 C CA . ARG A 1 299 ? 21.786 -10.807 -54.479 1.00 90.62 299 ARG A CA 1
ATOM 2476 C C . ARG A 1 299 ? 20.925 -11.920 -53.894 1.00 90.62 299 ARG A C 1
ATOM 2478 O O . ARG A 1 299 ? 20.124 -11.645 -53.009 1.00 90.62 299 ARG A O 1
ATOM 2485 N N . ARG A 1 300 ? 21.131 -13.173 -54.312 1.00 90.62 300 ARG A N 1
ATOM 2486 C CA . ARG A 1 300 ? 20.413 -14.330 -53.748 1.00 90.62 300 ARG A CA 1
ATOM 2487 C C . ARG A 1 300 ? 20.696 -14.506 -52.259 1.00 90.62 300 ARG A C 1
ATOM 2489 O O . ARG A 1 300 ? 19.756 -14.660 -51.486 1.00 90.62 300 ARG A O 1
ATOM 2496 N N . ALA A 1 301 ? 21.956 -14.396 -51.841 1.00 90.25 301 ALA A N 1
ATOM 2497 C CA . ALA A 1 301 ? 22.322 -14.458 -50.426 1.00 90.25 301 ALA A CA 1
ATOM 2498 C C . ALA A 1 301 ? 21.703 -13.302 -49.607 1.00 90.25 301 ALA A C 1
ATOM 2500 O O . ALA A 1 301 ? 21.231 -13.501 -48.484 1.00 90.25 301 ALA A O 1
ATOM 2501 N N . ALA A 1 302 ? 21.654 -12.088 -50.166 1.00 89.38 302 ALA A N 1
ATOM 2502 C CA . ALA A 1 302 ? 20.987 -10.947 -49.539 1.00 89.38 302 ALA A CA 1
ATOM 2503 C C . ALA A 1 302 ? 19.464 -11.157 -49.418 1.00 89.38 302 ALA A C 1
ATOM 2505 O O . ALA A 1 302 ? 18.884 -10.882 -48.367 1.00 89.38 302 ALA A O 1
ATOM 2506 N N . ASP A 1 303 ? 18.819 -11.708 -50.445 1.00 90.12 303 ASP A N 1
ATOM 2507 C CA . ASP A 1 303 ? 17.385 -12.007 -50.422 1.00 90.12 303 ASP A CA 1
ATOM 2508 C C . ASP A 1 303 ? 17.042 -13.125 -49.423 1.00 90.12 303 ASP A C 1
ATOM 2510 O O . ASP A 1 303 ? 16.041 -13.040 -48.709 1.00 90.12 303 ASP A O 1
ATOM 2514 N N . GLU A 1 304 ? 17.873 -14.165 -49.319 1.00 91.31 304 GLU A N 1
ATOM 2515 C CA . GLU A 1 304 ? 17.692 -15.242 -48.339 1.00 91.31 304 GLU A CA 1
ATOM 2516 C C . GLU A 1 304 ? 17.846 -14.742 -46.900 1.00 91.31 304 GLU A C 1
ATOM 2518 O O . GLU A 1 304 ? 17.020 -15.055 -46.036 1.00 91.31 304 GLU A O 1
ATOM 2523 N N . THR A 1 305 ? 18.857 -13.911 -46.640 1.00 89.75 305 THR A N 1
ATOM 2524 C CA . THR A 1 305 ? 19.036 -13.296 -45.317 1.00 89.75 305 THR A CA 1
ATOM 2525 C C . THR A 1 305 ? 17.884 -12.354 -44.969 1.00 89.75 305 THR A C 1
ATOM 2527 O O . THR A 1 305 ? 17.394 -12.398 -43.838 1.00 89.75 305 THR A O 1
ATOM 2530 N N . ALA A 1 306 ? 17.376 -11.573 -45.929 1.00 91.25 306 ALA A N 1
ATOM 2531 C CA . ALA A 1 306 ? 16.201 -10.726 -45.737 1.00 91.25 306 ALA A CA 1
ATOM 2532 C C . ALA A 1 306 ? 14.941 -11.545 -45.402 1.00 91.25 306 ALA A C 1
ATOM 2534 O O . ALA A 1 306 ? 14.254 -11.234 -44.425 1.00 91.25 306 ALA A O 1
ATOM 2535 N N . ARG A 1 307 ? 14.678 -12.636 -46.138 1.00 92.06 307 ARG A N 1
ATOM 2536 C CA . ARG A 1 307 ? 13.552 -13.551 -45.867 1.00 92.06 307 ARG A CA 1
ATOM 2537 C C . ARG A 1 307 ? 13.657 -14.202 -44.493 1.00 92.06 307 ARG A C 1
ATOM 2539 O O . ARG A 1 307 ? 12.667 -14.251 -43.766 1.00 92.06 307 ARG A O 1
ATOM 2546 N N . SER A 1 308 ? 14.850 -14.655 -44.103 1.00 91.69 308 SER A N 1
ATOM 2547 C CA . SER A 1 308 ? 15.068 -15.234 -42.774 1.00 91.69 308 SER A CA 1
ATOM 2548 C C . SER A 1 308 ? 14.811 -14.216 -41.660 1.00 91.69 308 SER A C 1
ATOM 2550 O O . SER A 1 308 ? 14.261 -14.577 -40.617 1.00 91.69 308 SER A O 1
ATOM 2552 N N . LEU A 1 309 ? 15.194 -12.950 -41.860 1.00 91.25 309 LEU A N 1
ATOM 2553 C CA . LEU A 1 309 ? 14.964 -11.885 -40.883 1.00 91.25 309 LEU A CA 1
ATOM 2554 C C . LEU A 1 309 ? 13.472 -11.547 -40.759 1.00 91.25 309 LEU A C 1
ATOM 2556 O O . LEU A 1 309 ? 12.966 -11.329 -39.657 1.00 91.25 309 LEU A O 1
ATOM 2560 N N . GLU A 1 310 ? 12.760 -11.512 -41.885 1.00 91.75 310 GLU A N 1
ATOM 2561 C CA . GLU A 1 310 ? 11.318 -11.275 -41.929 1.00 91.75 310 GLU A CA 1
ATOM 2562 C C . GLU A 1 310 ? 10.538 -12.412 -41.261 1.00 91.75 310 GLU A C 1
ATOM 2564 O O . GLU A 1 310 ? 9.652 -12.162 -40.443 1.00 91.75 310 GLU A O 1
ATOM 2569 N N . GLU A 1 311 ? 10.916 -13.664 -41.518 1.00 92.19 311 GLU A N 1
ATOM 2570 C CA . GLU A 1 311 ? 10.287 -14.816 -40.880 1.00 92.19 311 GLU A CA 1
ATOM 2571 C C . GLU A 1 311 ? 10.536 -14.833 -39.365 1.00 92.19 311 GLU A C 1
ATOM 2573 O O . GLU A 1 311 ? 9.614 -15.081 -38.584 1.00 92.19 311 GLU A O 1
ATOM 2578 N N . GLN A 1 312 ? 11.751 -14.491 -38.923 1.00 91.31 312 GLN A N 1
ATOM 2579 C CA . GLN A 1 312 ? 12.062 -14.363 -37.499 1.00 91.31 312 GLN A CA 1
ATOM 2580 C C . GLN A 1 312 ? 11.233 -13.255 -36.834 1.00 91.31 312 GLN A C 1
ATOM 2582 O O . GLN A 1 312 ? 10.705 -13.453 -35.737 1.00 91.31 312 GLN A O 1
ATOM 2587 N N . ARG A 1 313 ? 11.060 -12.111 -37.509 1.00 91.25 313 ARG A N 1
ATOM 2588 C CA . ARG A 1 313 ? 10.187 -11.025 -37.041 1.00 91.25 313 ARG A CA 1
ATOM 2589 C C . ARG A 1 313 ? 8.731 -11.462 -36.946 1.00 91.25 313 ARG A C 1
ATOM 2591 O O . ARG A 1 313 ? 8.087 -11.174 -35.939 1.00 91.25 313 ARG A O 1
ATOM 2598 N N . ARG A 1 314 ? 8.224 -12.188 -37.947 1.00 93.19 314 ARG A N 1
ATOM 2599 C CA . ARG A 1 314 ? 6.847 -12.694 -37.944 1.00 93.19 314 ARG A CA 1
ATOM 2600 C C . ARG A 1 314 ? 6.608 -13.645 -36.775 1.00 93.19 314 ARG A C 1
ATOM 2602 O O . ARG A 1 314 ? 5.641 -13.463 -36.044 1.00 93.19 314 ARG A O 1
ATOM 2609 N N . ARG A 1 315 ? 7.521 -14.595 -36.546 1.00 92.56 315 ARG A N 1
ATOM 2610 C CA . ARG A 1 315 ? 7.448 -15.537 -35.414 1.00 92.56 315 ARG A CA 1
ATOM 2611 C C . ARG A 1 315 ? 7.476 -14.811 -34.068 1.00 92.56 315 ARG A C 1
ATOM 2613 O O . ARG A 1 315 ? 6.620 -15.061 -33.229 1.00 92.56 315 ARG A O 1
ATOM 2620 N N . ALA A 1 316 ? 8.389 -13.854 -33.891 1.00 89.31 316 ALA A N 1
ATOM 2621 C CA . ALA A 1 316 ? 8.462 -13.061 -32.664 1.00 89.31 316 ALA A CA 1
ATOM 2622 C C . ALA A 1 316 ? 7.171 -12.262 -32.402 1.00 89.31 316 ALA A C 1
ATOM 2624 O O . ALA A 1 316 ? 6.740 -12.130 -31.257 1.00 89.31 316 ALA A O 1
ATOM 2625 N N . GLN A 1 317 ? 6.536 -11.745 -33.456 1.00 91.56 317 GLN A N 1
ATOM 2626 C CA . GLN A 1 317 ? 5.284 -11.006 -33.332 1.00 91.56 317 GLN A CA 1
ATOM 2627 C C . GLN A 1 317 ? 4.077 -11.916 -33.063 1.00 91.56 317 GLN A C 1
ATOM 2629 O O . GLN A 1 317 ? 3.215 -11.558 -32.261 1.00 91.56 317 GLN A O 1
ATOM 2634 N N . GLU A 1 318 ? 4.019 -13.094 -33.685 1.00 92.62 318 GLU A N 1
ATOM 2635 C CA . GLU A 1 318 ? 3.002 -14.110 -33.392 1.00 92.62 318 GLU A CA 1
ATOM 2636 C C . GLU A 1 318 ? 3.088 -14.582 -31.932 1.00 92.62 318 GLU A C 1
ATOM 2638 O O . GLU A 1 318 ? 2.063 -14.628 -31.249 1.00 92.62 318 GLU A O 1
ATOM 2643 N N . ASP A 1 319 ? 4.292 -14.848 -31.422 1.00 90.88 319 ASP A N 1
ATOM 2644 C CA . ASP A 1 319 ? 4.495 -15.260 -30.029 1.00 90.88 319 ASP A CA 1
ATOM 2645 C C . ASP A 1 319 ? 4.145 -14.141 -29.039 1.00 90.88 319 ASP A C 1
ATOM 2647 O O . ASP A 1 319 ? 3.456 -14.385 -28.046 1.00 90.88 319 ASP A O 1
ATOM 2651 N N . ALA A 1 320 ? 4.531 -12.894 -29.333 1.00 89.00 320 ALA A N 1
ATOM 2652 C CA . ALA A 1 320 ? 4.153 -11.744 -28.513 1.00 89.00 320 ALA A CA 1
ATOM 2653 C C . ALA A 1 320 ? 2.627 -11.551 -28.458 1.00 89.00 320 ALA A C 1
ATOM 2655 O O . ALA A 1 320 ? 2.073 -11.279 -27.389 1.00 89.00 320 ALA A O 1
ATOM 2656 N N . ASN A 1 321 ? 1.936 -11.730 -29.588 1.00 90.31 321 ASN A N 1
ATOM 2657 C CA . ASN A 1 321 ? 0.478 -11.648 -29.644 1.00 90.31 321 ASN A CA 1
ATOM 2658 C C . ASN A 1 321 ? -0.191 -12.787 -28.866 1.00 90.31 321 ASN A C 1
ATOM 2660 O O . ASN A 1 321 ? -1.120 -12.522 -28.106 1.00 90.31 321 ASN A O 1
ATOM 2664 N N . ARG A 1 322 ? 0.293 -14.031 -28.998 1.00 92.06 322 ARG A N 1
ATOM 2665 C CA . ARG A 1 322 ? -0.219 -15.172 -28.217 1.00 92.06 322 ARG A CA 1
ATOM 2666 C C . ARG A 1 322 ? -0.061 -14.945 -26.721 1.00 92.06 322 ARG A C 1
ATOM 2668 O O . ARG A 1 322 ? -1.007 -15.143 -25.970 1.00 92.06 322 ARG A O 1
ATOM 2675 N N . GLN A 1 323 ? 1.103 -14.467 -26.291 1.00 91.25 323 GLN A N 1
ATOM 2676 C CA . GLN A 1 323 ? 1.358 -14.211 -24.878 1.00 91.25 323 GLN A CA 1
ATOM 2677 C C . GLN A 1 323 ? 0.492 -13.067 -24.329 1.00 91.25 323 GLN A C 1
ATOM 2679 O O . GLN A 1 323 ? 0.040 -13.124 -23.186 1.00 91.25 323 GLN A O 1
ATOM 2684 N N . ALA A 1 324 ? 0.226 -12.037 -25.137 1.00 88.00 324 ALA A N 1
ATOM 2685 C CA . ALA A 1 324 ? -0.696 -10.969 -24.766 1.00 88.00 324 ALA A CA 1
ATOM 2686 C C . ALA A 1 324 ? -2.144 -11.471 -24.631 1.00 88.00 324 ALA A C 1
ATOM 2688 O O . ALA A 1 324 ? -2.844 -11.052 -23.707 1.00 88.00 324 ALA A O 1
ATOM 2689 N N . ASP A 1 325 ? -2.583 -12.364 -25.518 1.00 91.00 325 ASP A N 1
ATOM 2690 C CA . ASP A 1 325 ? -3.934 -12.930 -25.487 1.00 91.00 325 ASP A CA 1
ATOM 2691 C C . ASP A 1 325 ? -4.129 -13.886 -24.300 1.00 91.00 325 ASP A C 1
ATOM 2693 O O . ASP A 1 325 ? -5.085 -13.743 -23.535 1.00 91.00 325 ASP A O 1
ATOM 2697 N N . ASP A 1 326 ? -3.157 -14.768 -24.050 1.00 91.12 326 ASP A N 1
ATOM 2698 C CA . ASP A 1 326 ? -3.154 -15.657 -22.884 1.00 91.12 326 ASP A CA 1
ATOM 2699 C C . ASP A 1 326 ? -3.184 -14.875 -21.566 1.00 91.12 326 ASP A C 1
ATOM 2701 O O . ASP A 1 326 ? -3.925 -15.232 -20.647 1.00 91.12 326 ASP A O 1
ATOM 2705 N N . ASN A 1 327 ? -2.418 -13.785 -21.468 1.00 89.12 327 ASN A N 1
ATOM 2706 C CA . ASN A 1 327 ? -2.434 -12.932 -20.281 1.00 89.12 327 ASN A CA 1
ATOM 2707 C C . ASN A 1 327 ? -3.798 -12.260 -20.089 1.00 89.12 327 ASN A C 1
ATOM 2709 O O . ASN A 1 327 ? -4.349 -12.322 -18.993 1.00 89.12 327 ASN A O 1
ATOM 2713 N N . ARG A 1 328 ? -4.389 -11.690 -21.150 1.00 90.88 328 ARG A N 1
ATOM 2714 C CA . ARG A 1 328 ? -5.734 -11.092 -21.070 1.00 90.88 328 ARG A CA 1
ATOM 2715 C C . ARG A 1 328 ? -6.781 -12.104 -20.629 1.00 90.88 328 ARG A C 1
ATOM 2717 O O . ARG A 1 328 ? -7.651 -11.771 -19.827 1.00 90.88 328 ARG A O 1
ATOM 2724 N N . ARG A 1 329 ? -6.702 -13.332 -21.141 1.00 92.19 329 ARG A N 1
ATOM 2725 C CA . ARG A 1 329 ? -7.631 -14.397 -20.772 1.00 92.19 329 ARG A CA 1
ATOM 2726 C C . ARG A 1 329 ? -7.482 -14.791 -19.303 1.00 92.19 329 ARG A C 1
ATOM 2728 O O . ARG A 1 329 ? -8.490 -14.886 -18.608 1.00 92.19 329 ARG A O 1
ATOM 2735 N N . ARG A 1 330 ? -6.250 -14.961 -18.814 1.00 91.44 330 ARG A N 1
ATOM 2736 C CA . ARG A 1 330 ? -5.982 -15.244 -17.392 1.00 91.44 330 ARG A CA 1
ATOM 2737 C C . ARG A 1 330 ? -6.482 -14.122 -16.488 1.00 91.44 330 ARG A C 1
ATOM 2739 O O . ARG A 1 330 ? -7.165 -14.402 -15.510 1.00 91.44 330 ARG A O 1
ATOM 2746 N N . ASP A 1 331 ? -6.218 -12.870 -16.851 1.00 88.38 331 ASP A N 1
ATOM 2747 C CA . ASP A 1 331 ? -6.673 -11.709 -16.083 1.00 88.38 331 ASP A CA 1
ATOM 2748 C C . ASP A 1 331 ? -8.208 -11.639 -16.014 1.00 88.38 331 ASP A C 1
ATOM 2750 O O . ASP A 1 331 ? -8.773 -11.348 -14.957 1.00 88.38 331 ASP A O 1
ATOM 2754 N N . ALA A 1 332 ? -8.899 -11.940 -17.119 1.00 88.44 332 ALA A N 1
ATOM 2755 C CA . ALA A 1 332 ? -10.359 -11.988 -17.159 1.00 88.44 332 ALA A CA 1
ATOM 2756 C C . ALA A 1 332 ? -10.930 -13.132 -16.302 1.00 88.44 332 ALA A C 1
ATOM 2758 O O . ALA A 1 332 ? -11.887 -12.925 -15.552 1.00 88.44 332 ALA A O 1
ATOM 2759 N N . GLU A 1 333 ? -10.334 -14.326 -16.369 1.00 92.44 333 GLU A N 1
ATOM 2760 C CA . GLU A 1 333 ? -10.737 -15.472 -15.546 1.00 92.44 333 GLU A CA 1
ATOM 2761 C C . GLU A 1 333 ? -10.509 -15.203 -14.048 1.00 92.44 333 GLU A C 1
ATOM 2763 O O . GLU A 1 333 ? -11.380 -15.501 -13.226 1.00 92.44 333 GLU A O 1
ATOM 2768 N N . ASP A 1 334 ? -9.391 -14.579 -13.678 1.00 91.31 334 ASP A N 1
ATOM 2769 C CA . ASP A 1 334 ? -9.095 -14.213 -12.291 1.00 91.31 334 ASP A CA 1
ATOM 2770 C C . ASP A 1 334 ? -10.051 -13.142 -11.757 1.00 91.31 334 ASP A C 1
ATOM 2772 O O . ASP A 1 334 ? -10.498 -13.225 -10.608 1.00 91.31 334 ASP A O 1
ATOM 2776 N N . GLN A 1 335 ? -10.412 -12.150 -12.575 1.00 88.75 335 GLN A N 1
ATOM 2777 C CA . GLN A 1 335 ? -11.428 -11.166 -12.198 1.00 88.75 335 GLN A CA 1
ATOM 2778 C C . GLN A 1 335 ? -12.796 -11.822 -11.991 1.00 88.75 335 GLN A C 1
ATOM 2780 O O . GLN A 1 335 ? -13.452 -11.546 -10.985 1.00 88.75 335 GLN A O 1
ATOM 2785 N N . ALA A 1 336 ? -13.200 -12.734 -12.878 1.00 90.56 336 ALA A N 1
ATOM 2786 C CA . ALA A 1 336 ? -14.455 -13.466 -12.738 1.00 90.56 336 ALA A CA 1
ATOM 2787 C C . ALA A 1 336 ? -14.490 -14.305 -11.448 1.00 90.56 336 ALA A C 1
ATOM 2789 O O . ALA A 1 336 ? -15.480 -14.262 -10.716 1.00 90.56 336 ALA A O 1
ATOM 2790 N N . ARG A 1 337 ? -13.395 -15.004 -11.111 1.00 92.38 337 ARG A N 1
ATOM 2791 C CA . ARG A 1 337 ? -13.287 -15.765 -9.851 1.00 92.38 337 ARG A CA 1
ATOM 2792 C C . ARG A 1 337 ? -13.391 -14.868 -8.621 1.00 92.38 337 ARG A C 1
ATOM 2794 O O . ARG A 1 337 ? -14.077 -15.225 -7.669 1.00 92.38 337 ARG A O 1
ATOM 2801 N N . ARG A 1 338 ? -12.742 -13.698 -8.633 1.00 91.06 338 ARG A N 1
ATOM 2802 C CA . ARG A 1 338 ? -12.810 -12.738 -7.515 1.00 91.06 338 ARG A CA 1
ATOM 2803 C C . ARG A 1 338 ? -14.223 -12.203 -7.302 1.00 91.06 338 ARG A C 1
ATOM 2805 O O . ARG A 1 338 ? -14.631 -12.046 -6.155 1.00 91.06 338 ARG A O 1
ATOM 2812 N N . LEU A 1 339 ? -14.956 -11.936 -8.382 1.00 90.62 339 LEU A N 1
ATOM 281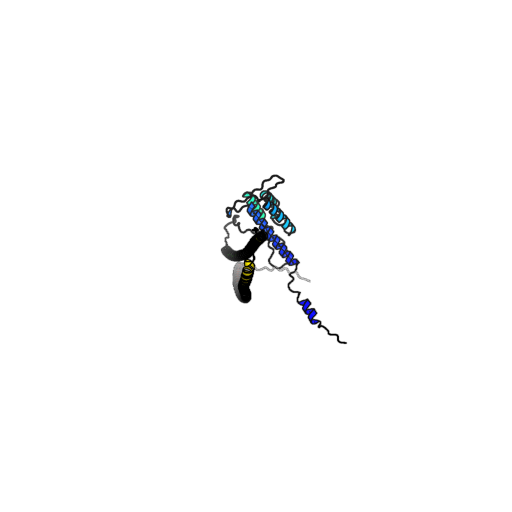3 C CA . LEU A 1 339 ? -16.347 -11.490 -8.302 1.00 90.62 339 LEU A CA 1
ATOM 2814 C C . LEU A 1 339 ? -17.273 -12.593 -7.771 1.00 90.62 339 LEU A C 1
ATOM 2816 O O . LEU A 1 339 ? -18.123 -12.305 -6.930 1.00 90.62 339 LEU A O 1
ATOM 2820 N N . ASP A 1 340 ? -17.097 -13.848 -8.202 1.00 92.81 340 ASP A N 1
ATOM 2821 C CA . ASP A 1 340 ? -17.890 -14.973 -7.679 1.00 92.81 340 ASP A CA 1
ATOM 2822 C C . ASP A 1 340 ? -17.624 -15.201 -6.183 1.00 92.81 340 ASP A C 1
ATOM 2824 O O . ASP A 1 340 ? -18.560 -15.356 -5.401 1.00 92.81 340 ASP A O 1
ATOM 2828 N N . GLU A 1 341 ? -16.358 -15.131 -5.765 1.00 92.50 341 GLU A N 1
ATOM 2829 C CA . GLU A 1 341 ? -15.962 -15.261 -4.361 1.00 92.50 341 GLU A CA 1
ATOM 2830 C C . GLU A 1 341 ? -16.544 -14.131 -3.495 1.00 92.50 341 GLU A C 1
ATOM 2832 O O . GLU A 1 341 ? -17.092 -14.388 -2.424 1.00 92.50 341 GLU A O 1
ATOM 2837 N N . GLN A 1 342 ? -16.509 -12.880 -3.973 1.00 90.12 342 GLN A N 1
ATOM 2838 C CA . GLN A 1 342 ? -17.153 -11.761 -3.277 1.00 90.12 342 GLN A CA 1
ATOM 2839 C C . GLN A 1 342 ? -18.666 -11.956 -3.142 1.00 90.12 342 GLN A C 1
ATOM 2841 O O . GLN A 1 342 ? -19.221 -11.661 -2.083 1.00 90.12 342 GLN A O 1
ATOM 2846 N N . ARG A 1 343 ? -19.333 -12.481 -4.180 1.00 92.25 343 ARG A N 1
ATOM 2847 C CA . ARG A 1 343 ? -20.771 -12.773 -4.118 1.00 92.25 343 ARG A CA 1
ATOM 2848 C C . ARG A 1 343 ? -21.073 -13.832 -3.057 1.00 92.25 343 ARG A C 1
ATOM 2850 O O . ARG A 1 343 ? -21.955 -13.614 -2.232 1.00 92.25 343 ARG A O 1
ATOM 2857 N N . ARG A 1 344 ? -20.297 -14.922 -3.011 1.00 92.56 344 ARG A N 1
ATOM 2858 C CA . ARG A 1 344 ? -20.449 -15.977 -1.991 1.00 92.56 344 ARG A CA 1
ATOM 2859 C C . ARG A 1 344 ? -20.247 -15.446 -0.576 1.00 92.56 344 ARG A C 1
ATOM 2861 O O . ARG A 1 344 ? -21.036 -15.760 0.309 1.00 92.56 344 ARG A O 1
ATOM 2868 N N . GLN A 1 345 ? -19.231 -14.612 -0.364 1.00 92.19 345 GLN A N 1
ATOM 2869 C CA . GLN A 1 345 ? -18.970 -14.014 0.948 1.00 92.19 345 GLN A CA 1
ATOM 2870 C C . GLN A 1 345 ? -20.100 -13.079 1.393 1.00 92.19 345 GLN A C 1
ATOM 2872 O O . GLN A 1 345 ? -20.466 -13.080 2.568 1.00 92.19 345 GLN A O 1
ATOM 2877 N N . ALA A 1 346 ? -20.683 -12.311 0.468 1.00 88.56 346 ALA A N 1
ATOM 2878 C CA . ALA A 1 346 ? -21.838 -11.467 0.761 1.00 88.56 346 ALA A CA 1
ATOM 2879 C C . ALA A 1 346 ? -23.083 -12.302 1.112 1.00 88.56 346 ALA A C 1
ATOM 2881 O O . ALA A 1 346 ? -23.744 -12.023 2.111 1.00 88.56 346 ALA A O 1
ATOM 2882 N N . GLU A 1 347 ? -23.374 -13.353 0.341 1.00 92.44 347 GLU A N 1
ATOM 2883 C CA . GLU A 1 347 ? -24.486 -14.274 0.613 1.00 92.44 347 GLU A CA 1
ATOM 2884 C C . GLU A 1 347 ? -24.327 -14.970 1.976 1.00 92.44 347 GLU A C 1
ATOM 2886 O O . GLU A 1 347 ? -25.278 -15.050 2.757 1.00 92.44 347 GLU A O 1
ATOM 2891 N N . GLU A 1 348 ? -23.116 -15.421 2.310 1.00 93.62 348 GLU A N 1
ATOM 2892 C CA . GLU A 1 348 ? -22.839 -16.066 3.594 1.00 93.62 348 GLU A CA 1
ATOM 2893 C C . GLU A 1 348 ? -22.952 -15.086 4.772 1.00 93.62 348 GLU A C 1
ATOM 2895 O O . GLU A 1 348 ? -23.476 -15.447 5.828 1.00 93.62 348 GLU A O 1
ATOM 2900 N N . ALA A 1 349 ? -22.521 -13.833 4.599 1.00 91.19 349 ALA A N 1
ATOM 2901 C CA . ALA A 1 349 ? -22.664 -12.798 5.620 1.00 91.19 349 ALA A CA 1
ATOM 2902 C C . ALA A 1 349 ? -24.139 -12.494 5.927 1.00 91.19 349 ALA A C 1
ATOM 2904 O O . ALA A 1 349 ? -24.515 -12.435 7.099 1.00 91.19 349 ALA A O 1
ATOM 2905 N N . VAL A 1 350 ? -24.981 -12.369 4.894 1.00 90.56 350 VAL A N 1
ATOM 2906 C CA . VAL A 1 350 ? -26.431 -12.160 5.057 1.00 90.56 350 VAL A CA 1
ATOM 2907 C C . VAL A 1 350 ? -27.071 -13.348 5.770 1.00 90.56 350 VAL A C 1
ATOM 2909 O O . VAL A 1 350 ? -27.857 -13.165 6.701 1.00 90.56 350 VAL A O 1
ATOM 2912 N N . ARG A 1 351 ? -26.702 -14.575 5.389 1.00 93.38 351 ARG A N 1
ATOM 2913 C CA . ARG A 1 351 ? -27.218 -15.782 6.041 1.00 93.38 351 ARG A CA 1
ATOM 2914 C C . ARG A 1 351 ? -26.850 -15.832 7.527 1.00 93.38 351 ARG A C 1
ATOM 2916 O O . ARG A 1 351 ? -27.716 -16.113 8.350 1.00 93.38 351 ARG A O 1
ATOM 2923 N N . ARG A 1 352 ? -25.598 -15.525 7.881 1.00 92.62 352 ARG A N 1
ATOM 2924 C CA . ARG A 1 352 ? -25.153 -15.489 9.285 1.00 92.62 352 ARG A CA 1
ATOM 2925 C C . ARG A 1 352 ? -25.890 -14.427 10.098 1.00 92.62 352 ARG A C 1
ATOM 2927 O O . ARG A 1 352 ? -26.274 -14.706 11.226 1.00 92.62 352 ARG A O 1
ATOM 2934 N N . GLN A 1 353 ? -26.128 -13.243 9.528 1.00 91.88 353 GLN A N 1
ATOM 2935 C CA . GLN A 1 353 ? -26.915 -12.204 10.201 1.00 91.88 353 GLN A CA 1
ATOM 2936 C C . GLN A 1 353 ? -28.347 -12.666 10.489 1.00 91.88 353 GLN A C 1
ATOM 2938 O O . GLN A 1 353 ? -28.815 -12.513 11.612 1.00 91.88 353 GLN A O 1
ATOM 2943 N N . LEU A 1 354 ? -29.013 -13.294 9.516 1.00 91.38 354 LEU A N 1
ATOM 2944 C CA . LEU A 1 354 ? -30.361 -13.838 9.712 1.00 91.38 354 LEU A CA 1
ATOM 2945 C C . LEU A 1 354 ? -30.397 -14.936 10.786 1.00 91.38 354 LEU A C 1
ATOM 2947 O O . LEU A 1 354 ? -31.307 -14.951 11.614 1.00 91.38 354 LEU A O 1
ATOM 2951 N N . GLU A 1 355 ? -29.414 -15.841 10.799 1.00 93.38 355 GLU A N 1
ATOM 2952 C CA . GLU A 1 355 ? -29.301 -16.887 11.825 1.00 93.38 355 GLU A CA 1
ATOM 2953 C C . GLU A 1 355 ? -29.081 -16.288 13.231 1.00 93.38 355 GLU A C 1
ATOM 2955 O O . GLU A 1 355 ? -29.745 -16.697 14.189 1.00 93.38 355 GLU A O 1
ATOM 2960 N N . ASP A 1 356 ? -28.205 -15.287 13.363 1.00 91.19 356 ASP A N 1
ATOM 2961 C CA . ASP A 1 356 ? -27.935 -14.613 14.639 1.00 91.19 356 ASP A CA 1
ATOM 2962 C C . ASP A 1 356 ? -29.138 -13.810 15.148 1.00 91.19 356 ASP A C 1
ATOM 2964 O O . ASP A 1 356 ? -29.419 -13.807 16.351 1.00 91.19 356 ASP A O 1
ATOM 2968 N N . ASP A 1 357 ? -29.875 -13.151 14.258 1.00 90.25 357 ASP A N 1
ATOM 2969 C CA . ASP A 1 357 ? -31.061 -12.378 14.626 1.00 90.25 357 ASP A CA 1
ATOM 2970 C C . ASP A 1 357 ? -32.214 -13.295 15.047 1.00 90.25 357 ASP A C 1
ATOM 2972 O O . ASP A 1 357 ? -32.847 -13.052 16.079 1.00 90.25 357 ASP A O 1
ATOM 2976 N N . HIS A 1 358 ? -32.415 -14.422 14.355 1.00 90.44 358 HIS A N 1
ATOM 2977 C CA . HIS A 1 358 ? -33.349 -15.459 14.803 1.00 90.44 358 HIS A CA 1
ATOM 2978 C C . HIS A 1 358 ? -32.977 -16.015 16.180 1.00 90.44 358 HIS A C 1
ATOM 2980 O O . HIS A 1 358 ? -33.845 -16.193 17.040 1.00 90.44 358 HIS A O 1
ATOM 2986 N N . ARG A 1 359 ? -31.686 -16.267 16.421 1.00 93.00 359 ARG A N 1
ATOM 2987 C CA . ARG A 1 359 ? -31.207 -16.767 17.713 1.00 93.00 359 ARG A CA 1
ATOM 2988 C C . ARG A 1 359 ? -31.397 -15.744 18.832 1.00 93.00 359 ARG A C 1
ATOM 2990 O O . ARG A 1 359 ? -31.753 -16.127 19.948 1.00 93.00 359 ARG A O 1
ATOM 2997 N N . ARG A 1 360 ? -31.169 -14.458 18.555 1.00 91.44 360 ARG A N 1
ATOM 2998 C CA . ARG A 1 360 ? -31.414 -13.369 19.512 1.00 91.44 360 ARG A CA 1
ATOM 2999 C C . ARG A 1 360 ? -32.892 -13.256 19.859 1.00 91.44 360 ARG A C 1
ATOM 3001 O O . ARG A 1 360 ? -33.213 -13.293 21.044 1.00 91.44 360 ARG A O 1
ATOM 3008 N N . ALA A 1 361 ? -33.771 -13.250 18.860 1.00 91.88 361 ALA A N 1
ATOM 3009 C CA . ALA A 1 361 ? -35.215 -13.206 19.075 1.00 91.88 361 ALA A CA 1
ATOM 3010 C C . ALA A 1 361 ? -35.717 -14.396 19.918 1.00 91.88 361 ALA A C 1
ATOM 3012 O O . ALA A 1 361 ? -36.500 -14.218 20.851 1.00 91.88 361 ALA A O 1
ATOM 3013 N N . ALA A 1 362 ? -35.220 -15.609 19.649 1.00 90.94 362 ALA A N 1
ATOM 3014 C CA . ALA A 1 362 ? -35.574 -16.794 20.432 1.00 90.94 362 ALA A CA 1
ATOM 3015 C C . ALA A 1 362 ? -35.101 -16.698 21.896 1.00 90.94 362 ALA A C 1
ATOM 3017 O O . ALA A 1 362 ? -35.853 -17.023 22.815 1.00 90.94 362 ALA A O 1
ATOM 3018 N N . ASN A 1 363 ? -33.876 -16.216 22.129 1.00 91.69 363 ASN A N 1
ATOM 3019 C CA . ASN A 1 363 ? -33.345 -16.026 23.482 1.00 91.69 363 ASN A CA 1
ATOM 3020 C C . ASN A 1 363 ? -34.083 -14.931 24.261 1.00 91.69 363 ASN A C 1
ATOM 3022 O O . ASN A 1 363 ? -34.303 -15.086 25.460 1.00 91.69 363 ASN A O 1
ATOM 3026 N N . GLU A 1 364 ? -34.461 -13.832 23.611 1.00 92.00 364 GLU A N 1
ATOM 3027 C CA . GLU A 1 364 ? -35.245 -12.769 24.248 1.00 92.00 364 GLU A CA 1
ATOM 3028 C C . GLU A 1 364 ? -36.632 -13.266 24.653 1.00 92.00 364 GLU A C 1
ATOM 3030 O O . GLU A 1 364 ? -37.046 -13.048 25.790 1.00 92.00 364 GLU A O 1
ATOM 3035 N N . SER A 1 365 ? -37.307 -14.015 23.778 1.00 89.00 365 SER A N 1
ATOM 3036 C CA . SER A 1 365 ? -38.598 -14.627 24.104 1.00 89.00 365 SER A CA 1
ATOM 3037 C C . SER A 1 365 ? -38.490 -15.604 25.283 1.00 89.00 365 SER A C 1
ATOM 3039 O O . SER A 1 365 ? -39.308 -15.561 26.203 1.00 89.00 365 SER A O 1
ATOM 3041 N N . ALA A 1 366 ? -37.438 -16.431 25.320 1.00 91.94 366 ALA A N 1
ATOM 3042 C CA . ALA A 1 366 ? -37.191 -17.337 26.440 1.00 91.94 366 ALA A CA 1
ATOM 3043 C C . ALA A 1 366 ? -36.939 -16.586 27.762 1.00 91.94 366 ALA A C 1
ATOM 3045 O O . ALA A 1 366 ? -37.491 -16.966 28.795 1.00 91.94 366 ALA A O 1
ATOM 3046 N N . ARG A 1 367 ? -36.161 -15.494 27.732 1.00 92.25 367 ARG A N 1
ATOM 3047 C CA . ARG A 1 367 ? -35.908 -14.649 28.913 1.00 92.25 367 ARG A CA 1
ATOM 3048 C C . ARG A 1 367 ? -37.181 -13.997 29.439 1.00 92.25 367 ARG A C 1
ATOM 3050 O O . ARG A 1 367 ? -37.408 -14.033 30.643 1.00 92.25 367 ARG A O 1
ATOM 3057 N N . GLN A 1 368 ? -38.023 -13.459 28.557 1.00 92.56 368 GLN A N 1
ATOM 3058 C CA . GLN A 1 368 ? -39.300 -12.856 28.955 1.00 92.56 368 GLN A CA 1
ATOM 3059 C C . GLN A 1 368 ? -40.222 -13.874 29.636 1.00 92.56 368 GLN A C 1
ATOM 3061 O O . GLN A 1 368 ? -40.832 -13.566 30.657 1.00 92.56 368 GLN A O 1
ATOM 3066 N N . MET A 1 369 ? -40.290 -15.102 29.113 1.00 90.38 369 MET A N 1
ATOM 3067 C CA . MET A 1 369 ? -41.074 -16.181 29.726 1.00 90.38 369 MET A CA 1
ATOM 3068 C C . MET A 1 369 ? -40.521 -16.589 31.098 1.00 90.38 369 MET A C 1
ATOM 3070 O O . MET A 1 369 ? -41.291 -16.818 32.031 1.00 90.38 369 MET A O 1
ATOM 3074 N N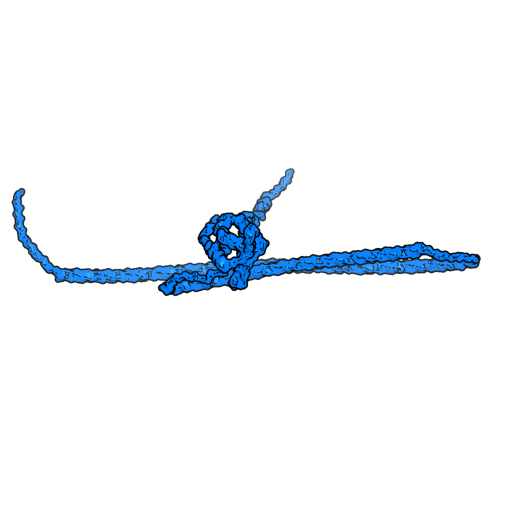 . GLU A 1 370 ? -39.196 -16.665 31.251 1.00 92.75 370 GLU A N 1
ATOM 3075 C CA . GLU A 1 370 ? -38.575 -16.973 32.544 1.00 92.75 370 GLU A CA 1
ATOM 3076 C C . GLU A 1 370 ? -38.822 -15.861 33.574 1.00 92.75 370 GLU A C 1
ATOM 3078 O O . GLU A 1 370 ? -39.142 -16.146 34.729 1.00 92.75 370 GLU A O 1
ATOM 3083 N N . GLU A 1 371 ? -38.727 -14.600 33.159 1.00 92.50 371 GLU A N 1
ATOM 3084 C CA . GLU A 1 371 ? -38.952 -13.443 34.022 1.00 92.50 371 GLU A CA 1
ATOM 3085 C C . GLU A 1 371 ? -40.411 -13.351 34.486 1.00 92.50 371 GLU A C 1
ATOM 3087 O O . GLU A 1 371 ? -40.661 -13.180 35.680 1.00 92.50 371 GLU A O 1
ATOM 3092 N N . GLN A 1 372 ? -41.377 -13.585 33.591 1.00 90.69 372 GLN A N 1
ATOM 3093 C CA . GLN A 1 372 ? -42.790 -13.696 33.969 1.00 90.69 372 GLN A CA 1
ATOM 3094 C C . GLN A 1 372 ? -43.025 -14.823 34.979 1.00 90.69 372 GLN A C 1
ATOM 3096 O O . GLN A 1 372 ? -43.772 -14.646 35.943 1.00 90.69 372 GLN A O 1
ATOM 3101 N N . ARG A 1 373 ? -42.359 -15.973 34.803 1.00 92.44 373 ARG A N 1
ATOM 3102 C CA . ARG A 1 373 ? -42.475 -17.092 35.746 1.00 92.44 373 ARG A CA 1
ATOM 3103 C C . ARG A 1 373 ? -41.932 -16.725 37.126 1.00 92.44 373 ARG A C 1
ATOM 3105 O O . ARG A 1 373 ? -42.590 -17.017 38.119 1.00 92.44 373 ARG A O 1
ATOM 3112 N N . ARG A 1 374 ? -40.776 -16.054 37.190 1.00 92.88 374 ARG A N 1
ATOM 3113 C CA . ARG A 1 374 ? -40.197 -15.575 38.457 1.00 92.88 374 ARG A CA 1
ATOM 3114 C C . ARG A 1 374 ? -41.101 -14.561 39.150 1.00 92.88 374 ARG A C 1
ATOM 3116 O O . ARG A 1 374 ? -41.303 -14.673 40.351 1.00 92.88 374 ARG A O 1
ATOM 3123 N N . GLN A 1 375 ? -41.680 -13.617 38.407 1.00 92.38 375 GLN A N 1
ATOM 3124 C CA . GLN A 1 375 ? -42.611 -12.636 38.973 1.00 92.38 375 GLN A CA 1
ATOM 3125 C C . GLN A 1 375 ? -43.871 -13.301 39.543 1.00 92.38 375 GLN A C 1
ATOM 3127 O O . GLN A 1 375 ? -44.309 -12.942 40.634 1.00 92.38 375 GLN A O 1
ATOM 3132 N N . ALA A 1 376 ? -44.433 -14.293 38.844 1.00 90.12 376 ALA A N 1
ATOM 3133 C CA . ALA A 1 376 ? -45.583 -15.048 39.338 1.00 90.12 376 ALA A CA 1
ATOM 3134 C C . ALA A 1 376 ? -45.248 -15.848 40.609 1.00 90.12 376 ALA A C 1
ATOM 3136 O O . ALA A 1 376 ? -46.028 -15.863 41.560 1.00 90.12 376 ALA A O 1
ATOM 3137 N N . GLU A 1 377 ? -44.073 -16.480 40.648 1.00 92.94 377 GLU A N 1
ATOM 3138 C CA . GLU A 1 377 ? -43.600 -17.245 41.804 1.00 92.94 377 GLU A CA 1
ATOM 3139 C C . GLU A 1 377 ? -43.323 -16.337 43.014 1.00 92.94 377 GLU A C 1
ATOM 3141 O O . GLU A 1 377 ? -43.712 -16.655 44.139 1.00 92.94 377 GLU A O 1
ATOM 3146 N N . GLU A 1 378 ? -42.731 -15.163 42.792 1.00 92.62 378 GLU A N 1
ATOM 3147 C CA . GLU A 1 378 ? -42.498 -14.176 43.846 1.00 92.62 378 GLU A CA 1
ATOM 3148 C C . GLU A 1 378 ? -43.811 -13.587 44.381 1.00 92.62 378 GLU A C 1
ATOM 3150 O O . GLU A 1 378 ? -43.970 -13.443 45.594 1.00 92.62 378 GLU A O 1
ATOM 3155 N N . ALA A 1 379 ? -44.778 -13.299 43.505 1.00 90.56 379 ALA A N 1
ATOM 3156 C CA . ALA A 1 379 ? -46.102 -12.833 43.909 1.00 90.56 379 ALA A CA 1
ATOM 3157 C C . ALA A 1 379 ? -46.833 -13.874 44.775 1.00 90.56 379 ALA A C 1
ATOM 3159 O O . ALA A 1 379 ? -47.364 -13.522 45.829 1.00 90.56 379 ALA A O 1
ATOM 3160 N N . ALA A 1 380 ? -46.796 -15.153 44.384 1.00 90.75 380 ALA A N 1
ATOM 3161 C CA . ALA A 1 380 ? -47.374 -16.241 45.172 1.00 90.75 380 ALA A CA 1
ATOM 3162 C C . ALA A 1 380 ? -46.691 -16.382 46.544 1.00 90.75 380 ALA A C 1
ATOM 3164 O O . ALA A 1 380 ? -47.358 -16.575 47.560 1.00 90.75 380 ALA A O 1
ATOM 3165 N N . ARG A 1 381 ? -45.362 -16.230 46.595 1.00 92.19 381 ARG A N 1
ATOM 3166 C CA . ARG A 1 381 ? -44.595 -16.298 47.845 1.00 92.19 381 ARG A CA 1
ATOM 3167 C C . ARG A 1 381 ? -44.928 -15.145 48.794 1.00 92.19 381 ARG A C 1
ATOM 3169 O O . ARG A 1 381 ? -45.084 -15.376 49.987 1.00 92.19 381 ARG A O 1
ATOM 3176 N N . ARG A 1 382 ? -45.093 -13.924 48.269 1.00 91.31 382 ARG A N 1
ATOM 3177 C CA . ARG A 1 382 ? -45.517 -12.755 49.060 1.00 91.31 382 ARG A CA 1
ATOM 3178 C C . ARG A 1 382 ? -46.922 -12.932 49.634 1.00 91.31 382 ARG A C 1
ATOM 3180 O O . ARG A 1 382 ? -47.119 -12.649 50.807 1.00 91.31 382 ARG A O 1
ATOM 3187 N N . GLN A 1 383 ? -47.867 -13.443 48.841 1.00 90.19 383 GLN A N 1
ATOM 3188 C CA . GLN A 1 383 ? -49.221 -13.728 49.330 1.00 90.19 383 GLN A CA 1
ATOM 3189 C C . GLN A 1 383 ? -49.212 -14.753 50.469 1.00 90.19 383 GLN A C 1
ATOM 3191 O O . GLN A 1 383 ? -49.846 -14.523 51.494 1.00 90.19 383 GLN A O 1
ATOM 3196 N N . ALA A 1 384 ? -48.444 -15.838 50.331 1.00 89.75 384 ALA A N 1
ATOM 3197 C CA . ALA A 1 384 ? -48.325 -16.846 51.382 1.00 89.75 384 ALA A CA 1
ATOM 3198 C C . ALA A 1 384 ? -47.699 -16.286 52.678 1.00 89.75 384 ALA A C 1
ATOM 3200 O O . ALA A 1 384 ? -48.169 -16.595 53.776 1.00 89.75 384 ALA A O 1
ATOM 3201 N N . ASP A 1 385 ? -46.666 -15.445 52.564 1.00 91.00 385 ASP A N 1
ATOM 3202 C CA . ASP A 1 385 ? -46.039 -14.786 53.718 1.00 91.00 385 ASP A CA 1
ATOM 3203 C C . ASP A 1 385 ? -47.000 -13.798 54.408 1.00 91.00 385 ASP A C 1
ATOM 3205 O O . ASP A 1 385 ? -47.055 -13.748 55.642 1.00 91.00 385 ASP A O 1
ATOM 3209 N N . ASP A 1 386 ? -47.780 -13.030 53.641 1.00 90.50 386 ASP A N 1
ATOM 3210 C CA . ASP A 1 386 ? -48.773 -12.093 54.180 1.00 90.50 386 ASP A CA 1
ATOM 3211 C C . ASP A 1 386 ? -49.914 -12.827 54.902 1.00 90.50 386 ASP A C 1
ATOM 3213 O O . ASP A 1 386 ? -50.301 -12.433 56.005 1.00 90.50 386 ASP A O 1
ATOM 3217 N N . GLU A 1 387 ? -50.409 -13.935 54.343 1.00 90.19 387 GLU A N 1
ATOM 3218 C CA . GLU A 1 387 ? -51.417 -14.784 54.990 1.00 90.19 387 GLU A CA 1
ATOM 3219 C C . GLU A 1 387 ? -50.899 -15.381 56.307 1.00 90.19 387 GLU A C 1
ATOM 3221 O O . GLU A 1 387 ? -51.602 -15.353 57.323 1.00 90.19 387 GLU A O 1
ATOM 3226 N N . GLN A 1 388 ? -49.648 -15.858 56.341 1.00 89.56 388 GLN A N 1
ATOM 3227 C CA . GLN A 1 388 ? -49.032 -16.333 57.584 1.00 89.56 388 GLN A CA 1
ATOM 3228 C C . GLN A 1 388 ? -48.911 -15.225 58.633 1.00 89.56 388 GLN A C 1
ATOM 3230 O O . GLN A 1 388 ? -49.185 -15.466 59.813 1.00 89.56 388 GLN A O 1
ATOM 3235 N N . ARG A 1 389 ? -48.523 -14.009 58.229 1.00 90.56 389 ARG A N 1
ATOM 3236 C CA . ARG A 1 389 ? -48.443 -12.857 59.140 1.00 90.56 389 ARG A CA 1
ATOM 3237 C C . ARG A 1 389 ? -49.809 -12.499 59.713 1.00 90.56 389 ARG A C 1
ATOM 3239 O O . ARG A 1 389 ? -49.910 -12.315 60.924 1.00 90.56 389 ARG A O 1
ATOM 3246 N N . GLN A 1 390 ? -50.851 -12.454 58.885 1.00 90.25 390 GLN A N 1
ATOM 3247 C CA . GLN A 1 390 ? -52.212 -12.166 59.345 1.00 90.25 390 GLN A CA 1
ATOM 3248 C C . GLN A 1 390 ? -52.722 -13.234 60.319 1.00 90.25 390 GLN A C 1
ATOM 3250 O O . GLN A 1 390 ? -53.253 -12.895 61.377 1.00 90.25 390 GLN A O 1
ATOM 3255 N N . ALA A 1 391 ? -52.493 -14.518 60.027 1.00 89.75 391 ALA A N 1
ATOM 3256 C CA . ALA A 1 391 ? -52.855 -15.608 60.932 1.00 89.75 391 ALA A CA 1
ATOM 3257 C C . ALA A 1 391 ? -52.103 -15.525 62.279 1.00 89.75 391 ALA A C 1
ATOM 3259 O O . ALA A 1 391 ? -52.682 -15.748 63.350 1.00 89.75 391 ALA A O 1
ATOM 3260 N N . ALA A 1 392 ? -50.816 -15.161 62.254 1.00 89.44 392 ALA A N 1
ATOM 3261 C CA . ALA A 1 392 ? -50.017 -14.944 63.460 1.00 89.44 392 ALA A CA 1
ATOM 3262 C C . ALA A 1 392 ? -50.498 -13.725 64.276 1.00 89.44 392 ALA A C 1
ATOM 3264 O O . ALA A 1 392 ? -50.565 -13.781 65.506 1.00 89.44 392 ALA A O 1
ATOM 3265 N N . GLU A 1 393 ? -50.880 -12.628 63.620 1.00 90.56 393 GLU A N 1
ATOM 3266 C CA . GLU A 1 393 ? -51.448 -11.459 64.299 1.00 90.56 393 GLU A CA 1
ATOM 3267 C C . GLU A 1 393 ? -52.821 -11.750 64.909 1.00 90.56 393 GLU A C 1
ATOM 3269 O O . GLU A 1 393 ? -53.092 -11.341 66.043 1.00 90.56 393 GLU A O 1
ATOM 3274 N N . GLU A 1 394 ? -53.682 -12.488 64.207 1.00 90.38 394 GLU A N 1
ATOM 3275 C CA . GLU A 1 394 ? -55.007 -12.844 64.709 1.00 90.38 394 GLU A CA 1
ATOM 3276 C C . GLU A 1 394 ? -54.908 -13.750 65.944 1.00 90.38 394 GLU A C 1
ATOM 3278 O O . GLU A 1 394 ? -55.567 -13.507 66.960 1.00 90.38 394 GLU A O 1
ATOM 3283 N N . THR A 1 395 ? -54.029 -14.754 65.905 1.00 89.50 395 THR A N 1
ATOM 3284 C CA . THR A 1 395 ? -53.764 -15.622 67.062 1.00 89.50 395 THR A CA 1
ATOM 3285 C C . THR A 1 395 ? -53.192 -14.836 68.245 1.00 89.50 395 THR A C 1
ATOM 3287 O O . THR A 1 395 ? -53.664 -15.002 69.374 1.00 89.50 395 THR A O 1
ATOM 3290 N N . ALA A 1 396 ? -52.259 -13.907 68.007 1.00 87.88 396 ALA A N 1
ATOM 3291 C CA . ALA A 1 396 ? -51.737 -13.023 69.048 1.00 87.88 396 ALA A CA 1
ATOM 3292 C C . ALA A 1 396 ? -52.820 -12.102 69.643 1.00 87.88 396 ALA A C 1
ATOM 3294 O O . ALA A 1 396 ? -52.842 -11.870 70.857 1.00 87.88 396 ALA A O 1
ATOM 3295 N N . ARG A 1 397 ? -53.742 -11.587 68.818 1.00 90.31 397 ARG A N 1
ATOM 3296 C CA . ARG A 1 397 ? -54.862 -10.750 69.268 1.00 90.31 397 ARG A CA 1
ATOM 3297 C C . ARG A 1 397 ? -55.844 -11.537 70.134 1.00 90.31 397 ARG A C 1
ATOM 3299 O O . ARG A 1 397 ? -56.176 -11.067 71.222 1.00 90.31 397 ARG A O 1
ATOM 3306 N N . ARG A 1 398 ? -56.234 -12.745 69.710 1.00 89.19 398 ARG A N 1
ATOM 3307 C CA . ARG A 1 398 ? -57.109 -13.637 70.493 1.00 89.19 398 ARG A CA 1
ATOM 3308 C C . ARG A 1 398 ? -56.499 -13.966 71.858 1.00 89.19 398 ARG A C 1
ATOM 3310 O O . ARG A 1 398 ? -57.192 -13.907 72.869 1.00 89.19 398 ARG A O 1
ATOM 3317 N N . LEU A 1 399 ? -55.191 -14.233 71.914 1.00 89.81 399 LEU A N 1
ATOM 3318 C CA . LEU A 1 399 ? -54.492 -14.502 73.176 1.00 89.81 399 LEU A CA 1
ATOM 3319 C C . LEU A 1 399 ? -54.486 -13.279 74.114 1.00 89.81 399 LEU A C 1
ATOM 3321 O O . LEU A 1 399 ? -54.650 -13.419 75.328 1.00 89.81 399 LEU A O 1
A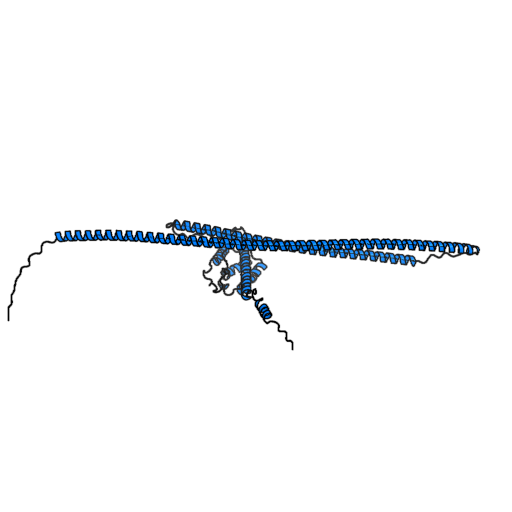TOM 3325 N N . ARG A 1 400 ? -54.331 -12.064 73.567 1.00 89.62 400 ARG A N 1
ATOM 3326 C CA . ARG A 1 400 ? -54.426 -10.812 74.342 1.00 89.62 400 ARG A CA 1
ATOM 3327 C C . ARG A 1 400 ? -55.836 -10.568 74.878 1.00 89.62 400 ARG A C 1
ATOM 3329 O O . ARG A 1 400 ? -55.967 -10.139 76.022 1.00 89.62 400 ARG A O 1
ATOM 3336 N N . GLU A 1 401 ? -56.871 -10.833 74.084 1.00 88.25 401 GLU A N 1
ATOM 3337 C CA . GLU A 1 401 ? -58.269 -10.719 74.521 1.00 88.25 401 GLU A CA 1
ATOM 3338 C C . GLU A 1 401 ? -58.598 -11.722 75.632 1.00 88.25 401 GLU A C 1
ATOM 3340 O O . GLU A 1 401 ? -59.149 -11.318 76.654 1.00 88.25 401 GLU A O 1
ATOM 3345 N N . GLN A 1 402 ? -58.164 -12.981 75.512 1.00 87.00 402 GLN A N 1
ATOM 3346 C CA . GLN A 1 402 ? -58.318 -13.974 76.585 1.00 87.00 402 GLN A CA 1
ATOM 3347 C C . GLN A 1 402 ? -57.621 -13.542 77.881 1.00 87.00 402 GLN A C 1
ATOM 3349 O O . GLN A 1 402 ? -58.190 -13.674 78.963 1.00 87.00 402 GLN A O 1
ATOM 3354 N N . ARG A 1 403 ? -56.412 -12.968 77.790 1.00 85.94 403 ARG A N 1
ATOM 3355 C CA . ARG A 1 403 ? -55.722 -12.407 78.963 1.00 85.94 403 ARG A CA 1
ATOM 3356 C C . ARG A 1 403 ? -56.504 -11.271 79.616 1.00 85.94 403 ARG A C 1
ATOM 3358 O O . ARG A 1 403 ? -56.580 -11.237 80.839 1.00 85.94 403 ARG A O 1
ATOM 3365 N N . ARG A 1 404 ? -57.073 -10.356 78.823 1.00 85.75 404 ARG A N 1
ATOM 3366 C CA . ARG A 1 404 ? -57.897 -9.254 79.348 1.00 85.75 404 ARG A CA 1
ATOM 3367 C C . ARG A 1 404 ? -59.148 -9.767 80.048 1.00 85.75 404 ARG A C 1
ATOM 3369 O O . ARG A 1 404 ? -59.437 -9.306 81.143 1.00 85.75 404 ARG A O 1
ATOM 3376 N N . GLN A 1 405 ? -59.842 -10.738 79.455 1.00 84.94 405 GLN A N 1
ATOM 3377 C CA . GLN A 1 405 ? -61.019 -11.354 80.070 1.00 84.94 405 GLN A CA 1
ATOM 3378 C C . GLN A 1 405 ? -60.664 -12.039 81.395 1.00 84.94 405 GLN A C 1
ATOM 3380 O O . GLN A 1 405 ? -61.341 -11.817 82.392 1.00 84.94 405 GLN A O 1
ATOM 3385 N N . ALA A 1 406 ? -59.558 -12.789 81.446 1.00 82.38 406 ALA A N 1
ATOM 3386 C CA . ALA A 1 406 ? -59.086 -13.410 82.683 1.00 82.38 406 ALA A CA 1
ATOM 3387 C C . ALA A 1 406 ? -58.694 -12.375 83.760 1.00 82.38 406 ALA A C 1
ATOM 3389 O O . ALA A 1 406 ? -58.966 -12.577 84.944 1.00 82.38 406 ALA A O 1
ATOM 3390 N N . GLU A 1 407 ? -58.074 -11.255 83.369 1.00 83.94 407 GLU A N 1
ATOM 3391 C CA . GLU A 1 407 ? -57.760 -10.141 84.277 1.00 83.94 407 GLU A CA 1
ATOM 3392 C C . GLU A 1 407 ? -59.032 -9.431 84.786 1.00 83.94 407 GLU A C 1
ATOM 3394 O O . GLU A 1 407 ? -59.117 -9.124 85.976 1.00 83.94 407 GLU A O 1
ATOM 3399 N N . GLU A 1 408 ? -60.039 -9.207 83.935 1.00 81.50 408 GLU A N 1
ATOM 3400 C CA . GLU A 1 408 ? -61.334 -8.631 84.331 1.00 81.50 408 GLU A CA 1
ATOM 3401 C C . GLU A 1 408 ? -62.121 -9.553 85.265 1.00 81.50 408 GLU A C 1
ATOM 3403 O O . GLU A 1 408 ? -62.649 -9.095 86.278 1.00 81.50 408 GLU A O 1
ATOM 3408 N N . GLU A 1 409 ? -62.154 -10.854 84.987 1.00 79.88 409 GLU A N 1
ATOM 3409 C CA . GLU A 1 409 ? -62.837 -11.839 85.828 1.00 79.88 409 GLU A CA 1
ATOM 3410 C C . GLU A 1 409 ? -62.163 -11.953 87.209 1.00 79.88 409 GLU A C 1
ATOM 3412 O O . GLU A 1 409 ? -62.830 -11.999 88.249 1.00 79.88 409 GLU A O 1
ATOM 3417 N N . ALA A 1 410 ? -60.827 -11.891 87.248 1.00 77.31 410 ALA A N 1
ATOM 3418 C CA . ALA A 1 410 ? -60.062 -11.807 88.490 1.00 77.31 410 ALA A CA 1
ATOM 3419 C C . ALA A 1 410 ? -60.313 -10.494 89.254 1.00 77.31 410 ALA A C 1
ATOM 3421 O O . ALA A 1 410 ? -60.312 -10.489 90.490 1.00 77.31 410 ALA A O 1
ATOM 3422 N N . ARG A 1 411 ? -60.542 -9.384 88.541 1.00 74.69 411 ARG A N 1
ATOM 3423 C CA . ARG A 1 411 ? -60.873 -8.080 89.132 1.00 74.69 411 ARG A CA 1
ATOM 3424 C C . ARG A 1 411 ? -62.289 -8.064 89.707 1.00 74.69 411 ARG A C 1
ATOM 3426 O O . ARG A 1 411 ? -62.454 -7.631 90.842 1.00 74.69 411 ARG A O 1
ATOM 3433 N N . SER A 1 412 ? -63.268 -8.615 88.990 1.00 69.81 412 SER A N 1
ATOM 3434 C CA . SER A 1 412 ? -64.657 -8.754 89.449 1.00 69.81 412 SER A CA 1
ATOM 3435 C C . SER A 1 412 ? -64.765 -9.638 90.697 1.00 69.81 412 SER A C 1
ATOM 3437 O O . SER A 1 412 ? -65.474 -9.291 91.636 1.00 69.81 412 SER A O 1
ATOM 3439 N N . ARG A 1 413 ? -63.979 -10.721 90.791 1.00 69.25 413 ARG A N 1
ATOM 3440 C CA . ARG A 1 413 ? -63.899 -11.546 92.014 1.00 69.25 413 ARG A CA 1
ATOM 3441 C C . ARG A 1 413 ? -63.269 -10.838 93.220 1.00 69.25 413 ARG A C 1
ATOM 3443 O O . ARG A 1 413 ? -63.422 -11.318 94.340 1.00 69.25 413 ARG A O 1
ATOM 3450 N N . ARG A 1 414 ? -62.529 -9.743 93.011 1.00 63.41 414 ARG A N 1
ATOM 3451 C CA . ARG A 1 414 ? -61.908 -8.936 94.078 1.00 63.41 414 ARG A CA 1
ATOM 3452 C C . ARG A 1 414 ? -62.753 -7.732 94.500 1.00 63.41 414 ARG A C 1
ATOM 3454 O O . ARG A 1 414 ? -62.387 -7.076 95.472 1.00 63.41 414 ARG A O 1
ATOM 3461 N N . GLU A 1 415 ? -63.850 -7.437 93.807 1.00 50.50 415 GLU A N 1
ATOM 3462 C CA . GLU A 1 415 ? -64.730 -6.315 94.135 1.00 50.50 415 GLU A CA 1
ATOM 3463 C C . GLU A 1 415 ? -65.785 -6.748 95.179 1.00 50.50 415 GLU A C 1
ATOM 3465 O O . GLU A 1 415 ? -66.553 -7.677 94.923 1.00 50.50 415 GLU A O 1
ATOM 3470 N N . PRO A 1 416 ? -65.831 -6.141 96.383 1.00 58.50 416 PRO A N 1
ATOM 3471 C CA . PRO A 1 416 ? -66.869 -6.432 97.372 1.00 58.50 416 PRO A CA 1
ATOM 3472 C C . PRO A 1 416 ? -68.226 -5.835 96.939 1.00 58.50 416 PRO A C 1
ATOM 3474 O O . PRO A 1 416 ? -68.246 -4.826 96.230 1.00 58.50 416 PRO A O 1
ATOM 3477 N N . PRO A 1 417 ? -69.370 -6.420 97.356 1.00 56.41 417 PRO A N 1
ATOM 3478 C CA . PRO A 1 417 ? -70.690 -5.951 96.936 1.00 56.41 417 PRO A CA 1
ATOM 3479 C C . PRO A 1 417 ? -70.935 -4.498 97.379 1.00 56.41 417 PRO A C 1
ATOM 3481 O O . PRO A 1 417 ? -70.480 -4.105 98.458 1.00 56.41 417 PRO A O 1
ATOM 3484 N N . PRO A 1 418 ? -71.668 -3.690 96.587 1.00 54.88 418 PRO A N 1
ATOM 3485 C CA . PRO A 1 418 ? -71.936 -2.304 96.943 1.00 54.88 418 PRO A CA 1
ATOM 3486 C C . PRO A 1 418 ? -72.808 -2.222 98.203 1.00 54.88 418 PRO A C 1
ATOM 3488 O O . PRO A 1 418 ? -73.899 -2.791 98.269 1.00 54.88 418 PRO A O 1
ATOM 3491 N N . SER A 1 419 ? -72.321 -1.484 99.199 1.00 53.12 419 SER A N 1
ATOM 3492 C CA . SER A 1 419 ? -73.029 -1.174 100.444 1.00 53.12 419 SER A CA 1
ATOM 3493 C C . SER A 1 419 ? -74.326 -0.388 100.177 1.00 53.12 419 SER A C 1
ATOM 3495 O O . SER A 1 419 ? -74.335 0.492 99.308 1.00 53.12 419 SER A O 1
ATOM 3497 N N . PRO A 1 420 ? -75.417 -0.637 100.927 1.00 47.94 420 PRO A N 1
ATOM 3498 C CA . PRO A 1 420 ? -76.690 0.044 100.717 1.00 47.94 420 PRO A CA 1
ATOM 3499 C C . PRO A 1 420 ? -76.577 1.528 101.088 1.00 47.94 420 PRO A C 1
ATOM 3501 O O . PRO A 1 420 ? -76.186 1.881 102.200 1.00 47.94 420 PRO A O 1
ATOM 3504 N N . ARG A 1 421 ? -76.937 2.411 100.150 1.00 45.34 421 ARG A N 1
ATOM 3505 C CA . ARG A 1 421 ? -77.097 3.847 100.412 1.00 45.34 421 ARG A CA 1
ATOM 3506 C C . ARG A 1 421 ? -78.352 4.067 101.255 1.00 45.34 421 ARG A C 1
ATOM 3508 O O . ARG A 1 421 ? -79.462 3.790 100.808 1.00 45.34 421 ARG A O 1
ATOM 3515 N N . THR A 1 422 ? -78.161 4.589 102.459 1.00 42.25 422 THR A N 1
ATOM 3516 C CA . THR A 1 422 ? -79.215 5.109 103.328 1.00 42.25 422 THR A CA 1
ATOM 3517 C C . THR A 1 422 ? -79.898 6.309 102.671 1.00 42.25 422 THR A C 1
ATOM 3519 O O . THR A 1 422 ? -79.257 7.307 102.343 1.00 42.25 422 THR A O 1
ATOM 3522 N N . GLN A 1 423 ? -81.213 6.205 102.476 1.00 43.25 423 GLN A N 1
ATOM 3523 C CA . GLN A 1 423 ? -82.086 7.338 102.187 1.00 43.25 423 GLN A CA 1
ATOM 3524 C C . GLN A 1 423 ? -82.281 8.141 103.478 1.00 43.25 423 GLN A C 1
ATOM 3526 O O . GLN A 1 423 ? -82.870 7.645 104.434 1.00 43.25 423 GLN A O 1
ATOM 3531 N N . THR A 1 424 ? -81.817 9.386 103.501 1.00 42.69 424 THR A N 1
ATOM 3532 C CA . THR A 1 424 ? -82.366 10.417 104.387 1.00 42.69 424 THR A CA 1
ATOM 3533 C C . THR A 1 424 ? -83.161 11.375 103.516 1.00 42.69 424 THR A C 1
ATOM 3535 O O . THR A 1 424 ? -82.587 12.084 102.688 1.00 42.69 424 THR A O 1
ATOM 3538 N N . GLY A 1 425 ? -84.484 11.346 103.665 1.00 44.06 425 GLY A N 1
ATOM 3539 C CA . GLY A 1 425 ? -85.369 12.346 103.089 1.00 44.06 425 GLY A CA 1
ATOM 3540 C C . GLY A 1 425 ? -85.239 13.675 103.824 1.00 44.06 425 GLY A C 1
ATOM 3541 O O . GLY A 1 425 ? -85.071 13.694 105.040 1.00 44.06 425 GLY A O 1
ATOM 3542 N N . VAL A 1 426 ? -85.366 14.772 103.081 1.00 45.84 426 VAL A N 1
ATOM 3543 C CA . VAL A 1 426 ? -86.004 15.990 103.581 1.00 45.84 426 VAL A CA 1
ATOM 3544 C C . VAL A 1 426 ? -86.920 16.491 102.476 1.00 45.84 426 VAL A C 1
ATOM 3546 O O . VAL A 1 426 ? -86.504 16.924 101.406 1.00 45.84 426 VAL A O 1
ATOM 3549 N N . GLU A 1 427 ? -88.192 16.320 102.782 1.00 46.66 427 GLU A N 1
ATOM 3550 C CA . GLU A 1 427 ? -89.373 16.900 102.186 1.00 46.66 427 GLU A CA 1
ATOM 3551 C C . GLU A 1 427 ? -89.334 18.425 102.371 1.00 46.66 427 GLU A C 1
ATOM 3553 O O . GLU A 1 427 ? -89.004 18.922 103.447 1.00 46.66 427 GLU A O 1
ATOM 3558 N N . THR A 1 428 ? -89.670 19.198 101.342 1.00 48.53 428 THR A N 1
ATOM 3559 C CA . THR A 1 428 ? -90.193 20.552 101.558 1.00 48.53 428 THR A CA 1
ATOM 3560 C C . THR A 1 428 ? -91.240 20.839 100.499 1.00 48.53 428 THR A C 1
ATOM 3562 O O . THR A 1 428 ? -90.989 20.821 99.297 1.00 48.53 428 THR A O 1
ATOM 3565 N N . GLN A 1 429 ? -92.448 20.990 101.019 1.00 56.12 429 GLN A N 1
ATOM 3566 C CA . GLN A 1 429 ? -93.725 21.157 100.361 1.00 56.12 429 GLN A CA 1
ATOM 3567 C C . GLN A 1 429 ? -94.038 22.651 100.156 1.00 56.12 429 GLN A C 1
ATOM 3569 O O . GLN A 1 429 ? -93.886 23.415 101.105 1.00 56.12 429 GLN A O 1
ATOM 3574 N N . ILE A 1 430 ? -94.619 22.961 98.981 1.00 43.56 430 ILE A N 1
ATOM 3575 C CA . ILE A 1 430 ? -95.840 23.791 98.778 1.00 43.56 430 ILE A CA 1
ATOM 3576 C C . ILE A 1 430 ? -95.674 25.330 98.906 1.00 43.56 430 ILE A C 1
ATOM 3578 O O . ILE A 1 430 ? -94.809 25.778 99.656 1.00 43.56 430 ILE A O 1
ATOM 3582 N N . PRO A 1 431 ? -96.521 26.175 98.262 1.00 61.81 431 PRO A N 1
ATOM 3583 C CA . PRO A 1 431 ? -97.631 25.919 97.318 1.00 61.81 431 PRO A CA 1
ATOM 3584 C C . PRO A 1 431 ? -97.406 26.370 95.871 1.00 61.81 431 PRO A C 1
ATOM 3586 O O . PRO A 1 431 ? -96.647 27.338 95.642 1.00 61.81 431 PRO A O 1
#

pLDDT: mean 76.76, std 18.8, range [29.42, 97.94]

Sequence (431 aa):
MRSRFLPASFAVALLLGLGACAVDPAIQQGEMRNRQIAAGSWRLSELRLICMGNPDAGLPGRALTQDEAAEQRRLVLELSSLAPDVWPKVPLSNPRVEEFRRICAGDPATNSPARALTTAERQELMSLMATTPASLPSVAGSGGAAGAVIWNDPGYRTGAGRYDDRFRDPEYERLLWELERDRARWDAYLWEQRRRQIYWEHERRRREWERDRDRWERERRARDRIEDDRRRADDARRRAEEDRRRFEEERRRYERPPAVQPPSPRDDDRRQRDAEDAARRLEEQRRQAEEQFRDDDRRRAADETARSLEEQRRRAQEDANRQADDNRRRDAEDQARRLDEQRRQAEEAVRRQLEDDHRRAANESARQMEEQRRQAEEAARRQADDEQRQAAEETARRLREQRRQAEEEARSRREPPPSPRTQTGVETQIP